Protein AF-A0A9P2S0R3-F1 (afdb_monomer_lite)

pLDDT: mean 77.48, std 16.82, range [23.78, 97.12]

Organism: NCBI:txid1094560

Foldseek 3Di:
DDDDDDDDDDDDDDDPPDDAFDPDPPGPDDHDPVVVQVVQQVVQVVQDQPWDQDPNDTDFHWDFDFAADLVRDTDTDTDRGDVVNVVRVVVRVVSVVVVVVVVVVVQVQFFQDQDPVVNGRALWHFDFDPDDPDTDTDIDHFDADLFDQFWQDQPFQWFHDPVLVQQLVQVLQVQQDQPWGAPPNDIDFHWFWFWAQALVLDIDIDIDRDDVVLVVSLVNLVVSLVSLVVVLVVQCVAWFQDQDPVVNGRAFFHDPVRHHFAEPLADAWAQDQPFQWFHDPVLVQVLQQVVQVQQDQNWGQDPNDIDFHKDWAWAADPVRDDIDTDIDRDPCVRCVSVVVVCVVVDDDPPDDDDDDDYDDYDDDDDDQDDPVPDGDDQPVHDDQDDDACHSVNHDDDDPDADADDDDPGDHDDPPDDDDDDDDPDDDDDPVDPIFGAPDDDPRHGDSNYGQPDPDDPDDHDIDGPADAFDPDPPGPGGHTSSNLQVVLQVSQVVSDQPWHADRSDTDFHWDWDWAADLVGDTDTDIDRHPSVVSVRSSNRSSSSSVVSVVVSVVCVQPGQTDDPVVSHRYQWHWDWDDDPNDTDTDIHRYIDGPHDAFDDDPPGPDGHTSSVSSVVSVVSCVVSDD

Secondary structure (DSSP, 8-state):
------------PPP-S------STT------HHHHHHHHHHHHHHH-TT-EEETTEEEPP-EEEEEE-TTS-EEEEEESSHHHHHHHHHHHHHHHHHHHHHHHHHHHHSB--EETTTTEE--EEEEE--STT---EEEEE---BS------STT--PBPPHHHHHHHHHHHHHHH-TT-EEETTEEEPP-EEEEEE-TT--EEEEEESSHHHHHHHHHHHHHHHHHHHHHHHHHHHHHB-PEETTTTEE--EETTTTEE--EESBPPPP-STT--PBPPHHHHHHHHHHHHHHH-TT-EEETTEEEPP-EEEEEE-TTS--EEEEEESSHHHHHHHHHTTTGGG--TTTT------------------SSS----TTSSS--S--BTB-TT---S--S-PPPPSSTTS---TTTT-S-----------SS----B-EE-TTS-EETT--B-SSSTTSPP----S------STT--PPPBHHHHHHHHHHHHHHH-TT--EETTEEPPP-EEEEEE-TT--EEEEEESSHHHHHHHHHHHHHHHHHHHHHHHHHHHHHS-BEETTTTEEE-EEEEEEEETTEEEEEEEEB---S------STT--PPPBHHHHHHHHHHHHHHH--

InterPro domains:
  IPR008635 Trimeric autotransporter adhesin YadA-like, stalk domain [PF05662] (20-52)
  IPR008635 Trimeric autotransporter adhesin YadA-like, stalk domain [PF05662] (143-183)
  IPR008635 Trimeric autotransporter adhesin YadA-like, stalk domain [PF05662] (266-298)
  IPR008635 Trimeric autotransporter adhesin YadA-like, stalk domain [PF05662] (464-504)
  IPR008635 Trimeric autotransporter adhesin YadA-like, stalk domain [PF05662] (597-619)

Sequence (626 aa):
EEKGRAVRTQENSKITFLLDGNVSEGSTDAVTGNQLYSMGHALSTYLGGDAKYENGKWSAPSFKVKAFNTDGTPVETSYNNVADAFAGVGNSFTNIHKELTNVVSKVEGDSLSWSKEANAFVARHEQSTEETGKAVRAQENSKITFLAKGDVSSTSTDAVNGTQLFETNNKVATYLGGGASFNEGSFTQPTYKLSSVSNDGTVTENSFNDVGAAFTGLDANIKNVNARIKEVSQGVAQDSLSWSKEDDAFIAKHGAEKTASKIKFVAGGDLSKNSTDAVNGTQLFETNDKVATYLGGDAKYEEGKWKAPTFKIKTVKDDGSAVEDKEYKTVAEALAGVGTSITNVKNELTKQINNEITNVVSDSLVKRDETTNLITIGKEVEGSEINIVNKDGADRTLSGIKAATKDNEAVNKKQLEEHLKDLSTSLQSDESAVVHYDKKEGDETDYTNVTFGKGKASTPVGLHNVADGKIAENSHDVVTGGQINKIGGDIAKYLGGEASFKDGALTQPTYKLSQIAKDGVVTENSFNDVGAAFEGLDTNIKNVNQRIKEVSEGVAQDSLLWSDEAHAFVARHEKKQEEQGRAVRTQENSKITFLLDGNVSEGSTDAVTGNQLYSMGHALSMYLGG

Radius of gyration: 62.37 Å; chains: 1; bounding box: 149×80×210 Å

Structure (mmCIF, N/CA/C/O backbone):
data_AF-A0A9P2S0R3-F1
#
_entry.id   AF-A0A9P2S0R3-F1
#
loop_
_atom_site.group_PDB
_atom_site.id
_atom_site.type_symbol
_atom_site.label_atom_id
_atom_site.label_alt_id
_atom_site.label_comp_id
_atom_site.label_asym_id
_atom_site.label_entity_id
_atom_site.label_seq_id
_atom_site.pdbx_PDB_ins_code
_atom_site.Cartn_x
_atom_site.Cartn_y
_atom_site.Cartn_z
_atom_site.occupancy
_atom_site.B_iso_or_equiv
_atom_site.auth_seq_id
_atom_site.auth_comp_id
_atom_site.auth_asym_id
_atom_site.auth_atom_id
_atom_site.pdbx_PDB_model_num
ATOM 1 N N . GLU A 1 1 ? 90.968 39.978 -121.330 1.00 43.06 1 GLU A N 1
ATOM 2 C CA . GLU A 1 1 ? 91.711 40.068 -120.047 1.00 43.06 1 GLU A CA 1
ATOM 3 C C . GLU A 1 1 ? 90.698 40.077 -118.885 1.00 43.06 1 GLU A C 1
ATOM 5 O O . GLU A 1 1 ? 89.530 40.299 -119.174 1.00 43.06 1 GLU A O 1
ATOM 10 N N . GLU A 1 2 ? 90.992 39.806 -117.605 1.00 40.22 2 GLU A N 1
ATOM 11 C CA . GLU A 1 2 ? 92.241 39.409 -116.921 1.00 40.22 2 GLU A CA 1
ATOM 12 C C . GLU A 1 2 ? 91.950 38.561 -115.644 1.00 40.22 2 GLU A C 1
ATOM 14 O O . GLU A 1 2 ? 90.842 38.596 -115.127 1.00 40.22 2 GLU A O 1
ATOM 19 N N . LYS A 1 3 ? 92.967 37.829 -115.146 1.00 45.09 3 LYS A N 1
ATOM 20 C CA . LYS A 1 3 ? 93.214 37.311 -113.765 1.00 45.09 3 LYS A CA 1
ATOM 21 C C . LYS A 1 3 ? 92.049 37.118 -112.753 1.00 45.09 3 LYS A C 1
ATOM 23 O O . LYS A 1 3 ? 91.430 38.083 -112.325 1.00 45.09 3 LYS A O 1
ATOM 28 N N . GLY A 1 4 ? 92.008 35.945 -112.093 1.00 44.44 4 GLY A N 1
ATOM 29 C CA . GLY A 1 4 ? 91.600 35.878 -110.668 1.00 44.44 4 GLY A CA 1
ATOM 30 C C . GLY A 1 4 ? 91.073 34.538 -110.123 1.00 44.44 4 GLY A C 1
ATOM 31 O O . GLY A 1 4 ? 90.011 34.095 -110.525 1.00 44.44 4 GLY A O 1
ATOM 32 N N . ARG A 1 5 ? 91.800 33.938 -109.161 1.00 45.09 5 ARG A N 1
ATOM 33 C CA . ARG A 1 5 ? 91.407 32.854 -108.215 1.00 45.09 5 ARG A CA 1
ATOM 34 C C . ARG A 1 5 ? 90.102 32.069 -108.493 1.00 45.09 5 ARG A C 1
ATOM 36 O O . ARG A 1 5 ? 89.013 32.517 -108.148 1.00 45.09 5 ARG A O 1
ATOM 43 N N . ALA A 1 6 ? 90.244 30.798 -108.875 1.00 43.53 6 ALA A N 1
ATOM 44 C CA . ALA A 1 6 ? 89.184 29.808 -108.681 1.00 43.53 6 ALA A CA 1
ATOM 45 C C . ALA A 1 6 ? 89.001 29.501 -107.180 1.00 43.53 6 ALA A C 1
ATOM 47 O O . ALA A 1 6 ? 89.885 28.919 -106.545 1.00 43.53 6 ALA A O 1
ATOM 48 N N . VAL A 1 7 ? 87.854 29.877 -106.612 1.00 48.97 7 VAL A N 1
ATOM 49 C CA . VAL A 1 7 ? 87.424 29.417 -105.284 1.00 48.97 7 VAL A CA 1
ATOM 50 C C . VAL A 1 7 ? 86.930 27.979 -105.426 1.00 48.97 7 VAL A C 1
ATOM 52 O O . VAL A 1 7 ? 85.968 27.729 -106.145 1.00 48.97 7 VAL A O 1
ATOM 55 N N . ARG A 1 8 ? 87.570 27.024 -104.741 1.00 51.06 8 ARG A N 1
ATOM 56 C CA . ARG A 1 8 ? 87.019 25.668 -104.604 1.00 51.06 8 ARG A CA 1
ATOM 57 C C . ARG A 1 8 ? 85.900 25.691 -103.566 1.00 51.06 8 ARG A C 1
ATOM 59 O O . ARG A 1 8 ? 86.173 25.575 -102.374 1.00 51.06 8 ARG A O 1
ATOM 66 N N . THR A 1 9 ? 84.656 25.817 -104.012 1.00 50.19 9 THR A N 1
ATOM 67 C CA . THR A 1 9 ? 83.501 25.408 -103.210 1.00 50.19 9 THR A CA 1
ATOM 68 C C . THR A 1 9 ? 83.594 23.902 -102.966 1.00 50.19 9 THR A C 1
ATOM 70 O O . THR A 1 9 ? 83.609 23.108 -103.904 1.00 50.19 9 THR A O 1
ATOM 73 N N . GLN A 1 10 ? 83.710 23.491 -101.701 1.00 55.19 10 GLN A N 1
ATOM 74 C CA . GLN A 1 10 ? 83.539 22.087 -101.334 1.00 55.19 10 GLN A CA 1
ATOM 75 C C . GLN A 1 10 ? 82.041 21.786 -101.317 1.00 55.19 10 GLN A C 1
ATOM 77 O O . GLN A 1 10 ? 81.329 22.224 -100.417 1.00 55.19 10 GLN A O 1
ATOM 82 N N . GLU A 1 11 ? 81.562 21.060 -102.324 1.00 61.53 11 GLU A N 1
ATOM 83 C CA . GLU A 1 11 ? 80.183 20.577 -102.362 1.00 61.53 11 GLU A CA 1
ATOM 84 C C . GLU A 1 11 ? 80.073 19.221 -101.654 1.00 61.53 11 GLU A C 1
ATOM 86 O O . GLU A 1 11 ? 80.829 18.283 -101.924 1.00 61.53 11 GLU A O 1
ATOM 91 N N . ASN A 1 12 ? 79.122 19.120 -100.723 1.00 61.12 12 ASN A N 1
ATOM 92 C CA . ASN A 1 12 ? 78.919 17.926 -99.908 1.00 61.12 12 ASN A CA 1
ATOM 93 C C . ASN A 1 12 ? 78.387 16.767 -100.766 1.00 61.12 12 ASN A C 1
ATOM 95 O O . ASN A 1 12 ? 77.217 16.741 -101.146 1.00 61.12 12 ASN A O 1
ATOM 99 N N . SER A 1 13 ? 79.248 15.787 -101.036 1.00 69.69 13 SER A N 1
ATOM 100 C CA . SER A 1 13 ? 78.908 14.586 -101.805 1.00 69.69 13 SER A CA 1
ATOM 101 C C . SER A 1 13 ? 78.373 13.469 -100.905 1.00 69.69 13 SER A C 1
ATOM 103 O O . SER A 1 13 ? 78.885 13.245 -99.810 1.00 69.69 13 SER A O 1
ATOM 105 N N . LYS A 1 14 ? 77.359 12.730 -101.374 1.00 77.81 14 LYS A N 1
ATOM 106 C CA . LYS A 1 14 ? 76.845 11.532 -100.688 1.00 77.81 14 LYS A CA 1
ATOM 107 C C . LYS A 1 14 ? 77.643 10.297 -101.103 1.00 77.81 14 LYS A C 1
ATOM 109 O O . LYS A 1 14 ? 77.785 10.038 -102.296 1.00 77.81 14 LYS A O 1
ATOM 114 N N . ILE A 1 15 ? 78.081 9.496 -100.134 1.00 78.12 15 ILE A N 1
ATOM 115 C CA . ILE A 1 15 ? 78.562 8.133 -100.396 1.00 78.12 15 ILE A CA 1
ATOM 116 C C . ILE A 1 15 ? 77.339 7.252 -100.699 1.00 78.12 15 ILE A C 1
ATOM 118 O O . ILE A 1 15 ? 76.298 7.385 -100.056 1.00 78.12 15 ILE A O 1
ATOM 122 N N . THR A 1 16 ? 77.442 6.385 -101.705 1.00 78.75 16 THR A N 1
ATOM 123 C CA . THR A 1 16 ? 76.372 5.476 -102.151 1.00 78.75 16 THR A CA 1
ATOM 124 C C . THR A 1 16 ? 76.942 4.077 -102.392 1.00 78.75 16 THR A C 1
ATOM 126 O O . THR A 1 16 ? 78.155 3.928 -102.513 1.00 78.75 16 THR A O 1
ATOM 129 N N . PHE A 1 17 ? 76.079 3.055 -102.425 1.00 79.00 17 PHE A N 1
ATOM 130 C CA . PHE A 1 17 ? 76.456 1.637 -102.580 1.00 79.00 17 PHE A CA 1
ATOM 131 C C . PHE A 1 17 ? 77.388 1.072 -101.483 1.00 79.00 17 PHE A C 1
ATOM 133 O O . PHE A 1 17 ? 78.088 0.088 -101.708 1.00 79.00 17 PHE A O 1
ATOM 140 N N . LEU A 1 18 ? 77.364 1.660 -100.280 1.00 82.31 18 LEU A N 1
ATOM 141 C CA . LEU A 1 18 ? 77.896 1.017 -99.073 1.00 82.31 18 LEU A CA 1
ATOM 142 C C . LEU A 1 18 ? 77.080 -0.241 -98.733 1.00 82.31 18 LEU A C 1
ATOM 144 O O . LEU A 1 18 ? 75.855 -0.240 -98.866 1.00 82.31 18 LEU A O 1
ATOM 148 N N . LEU A 1 19 ? 77.770 -1.280 -98.261 1.00 83.25 19 LEU A N 1
ATOM 149 C CA . LEU A 1 19 ? 77.152 -2.397 -97.546 1.00 83.25 19 LEU A CA 1
ATOM 150 C C . LEU A 1 19 ? 76.812 -1.970 -96.111 1.00 83.25 19 LEU A C 1
ATOM 152 O O . LEU A 1 19 ? 77.440 -1.063 -95.567 1.00 83.25 19 LEU A O 1
ATOM 156 N N . ASP A 1 20 ? 75.848 -2.656 -95.503 1.00 87.25 20 ASP A N 1
ATOM 157 C CA . ASP A 1 20 ? 75.485 -2.484 -94.096 1.00 87.25 20 ASP A CA 1
ATOM 158 C C . ASP A 1 20 ? 76.675 -2.873 -93.192 1.00 87.25 20 ASP A C 1
ATOM 160 O O . ASP A 1 20 ? 77.087 -4.032 -93.156 1.00 87.25 20 ASP A O 1
ATOM 164 N N . GLY A 1 21 ? 77.255 -1.883 -92.502 1.00 86.50 21 GLY A N 1
ATOM 165 C CA . GLY A 1 21 ? 78.452 -2.032 -91.665 1.00 86.50 21 GLY A CA 1
ATOM 166 C C . GLY A 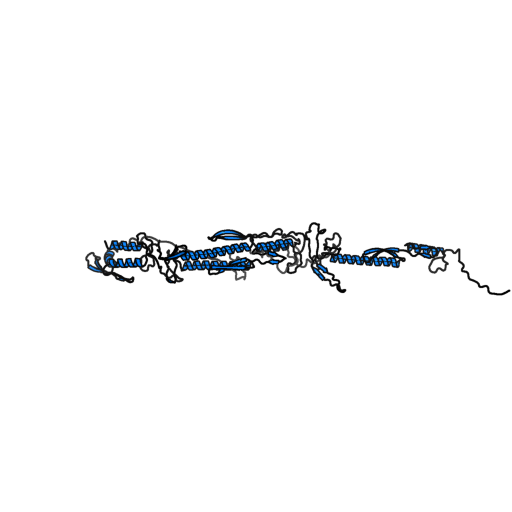1 21 ? 78.173 -2.736 -90.336 1.00 86.50 21 GLY A C 1
ATOM 167 O O . GLY A 1 21 ? 77.042 -2.733 -89.853 1.00 86.50 21 GLY A O 1
ATOM 168 N N . ASN A 1 22 ? 79.172 -3.341 -89.699 1.00 87.94 22 ASN A N 1
ATOM 169 C CA . ASN A 1 22 ? 78.937 -4.095 -88.470 1.00 87.94 22 ASN A CA 1
ATOM 170 C C . ASN A 1 22 ? 78.567 -3.168 -87.294 1.00 87.94 22 ASN A C 1
ATOM 172 O O . ASN A 1 22 ? 79.378 -2.350 -86.857 1.00 87.94 22 ASN A O 1
ATOM 176 N N . VAL A 1 23 ? 77.352 -3.312 -86.751 1.00 84.75 23 VAL A N 1
ATOM 177 C CA . VAL A 1 23 ? 76.868 -2.532 -85.597 1.00 84.75 23 VAL A CA 1
ATOM 178 C C . VAL A 1 23 ? 77.242 -3.259 -84.304 1.00 84.75 23 VAL A C 1
ATOM 180 O O . VAL A 1 23 ? 76.421 -3.923 -83.674 1.00 84.75 23 VAL A O 1
ATOM 183 N N . SER A 1 24 ? 78.511 -3.137 -83.920 1.00 86.81 24 SER A N 1
ATOM 184 C CA . SER A 1 24 ? 79.055 -3.654 -82.662 1.00 86.81 24 SER A CA 1
ATOM 185 C C . SER A 1 24 ? 79.870 -2.591 -81.926 1.00 86.81 24 SER A C 1
ATOM 187 O O . SER A 1 24 ? 80.347 -1.624 -82.525 1.00 86.81 24 SER A O 1
ATOM 189 N N . GLU A 1 25 ? 80.083 -2.793 -80.626 1.00 87.38 25 GLU A N 1
ATOM 190 C CA . GLU A 1 25 ? 81.028 -1.987 -79.850 1.00 87.38 25 GLU A CA 1
ATOM 191 C C . GLU A 1 25 ? 82.424 -2.011 -80.504 1.00 87.38 25 GLU A C 1
ATOM 193 O O . GLU A 1 25 ? 82.862 -3.039 -81.026 1.00 87.38 25 GLU A O 1
ATOM 198 N N . GLY A 1 26 ? 83.095 -0.856 -80.539 1.00 83.75 26 GLY A N 1
ATOM 199 C CA . GLY A 1 26 ? 84.414 -0.692 -81.163 1.00 83.75 26 GLY A CA 1
ATOM 200 C C . GLY A 1 26 ? 84.451 -0.701 -82.701 1.00 83.75 26 GLY A C 1
ATOM 201 O O . GLY A 1 26 ? 85.538 -0.569 -83.260 1.00 83.75 26 GLY A O 1
ATOM 202 N N . SER A 1 27 ? 83.313 -0.836 -83.393 1.00 90.25 27 SER A N 1
ATOM 203 C CA . SER A 1 27 ? 83.268 -0.805 -84.862 1.00 90.25 27 SER A CA 1
ATOM 204 C C . SER A 1 27 ? 83.656 0.564 -85.436 1.00 90.25 27 SER A C 1
ATOM 206 O O . SER A 1 27 ? 83.269 1.609 -84.911 1.00 90.25 27 SER A O 1
ATOM 208 N N . THR A 1 28 ? 84.396 0.552 -86.547 1.00 85.81 28 THR A N 1
ATOM 209 C CA . THR A 1 28 ? 84.753 1.739 -87.344 1.00 85.81 28 THR A CA 1
ATOM 210 C C . THR A 1 28 ? 84.058 1.768 -88.711 1.00 85.81 28 THR A C 1
ATOM 212 O O . THR A 1 28 ? 84.368 2.631 -89.537 1.00 85.81 28 THR A O 1
ATOM 215 N N . ASP A 1 29 ? 83.119 0.850 -88.958 1.00 90.38 29 ASP A N 1
ATOM 216 C CA . ASP A 1 29 ? 82.396 0.757 -90.226 1.00 90.38 29 ASP A CA 1
ATOM 217 C C . ASP A 1 29 ? 81.435 1.941 -90.435 1.00 90.38 29 ASP A C 1
ATOM 219 O O . ASP A 1 29 ? 80.794 2.446 -89.510 1.00 90.38 29 ASP A O 1
ATOM 223 N N . ALA A 1 30 ? 81.275 2.358 -91.693 1.00 82.62 30 ALA A N 1
ATOM 224 C CA . ALA A 1 30 ? 80.285 3.361 -92.065 1.00 82.62 30 ALA A CA 1
ATOM 225 C C . ALA A 1 30 ? 78.879 2.738 -92.117 1.00 82.62 30 ALA A C 1
ATOM 227 O O . ALA A 1 30 ? 78.548 2.021 -93.061 1.00 82.62 30 ALA A O 1
ATOM 228 N N . VAL A 1 31 ? 78.038 3.041 -91.124 1.00 87.50 31 VAL A N 1
ATOM 229 C CA . VAL A 1 31 ? 76.632 2.602 -91.104 1.00 87.50 31 VAL A CA 1
ATOM 230 C C . VAL A 1 31 ? 75.830 3.199 -92.264 1.00 87.50 31 VAL A C 1
ATOM 232 O O . VAL A 1 31 ? 75.982 4.373 -92.614 1.00 87.50 31 VAL A O 1
ATOM 235 N N . THR A 1 32 ? 74.936 2.407 -92.853 1.00 87.50 32 THR A N 1
ATOM 236 C CA . THR A 1 32 ? 74.076 2.873 -93.950 1.00 87.50 32 THR A CA 1
ATOM 237 C C . THR A 1 32 ? 72.798 3.538 -93.436 1.00 87.50 32 THR A C 1
ATOM 239 O O . THR A 1 32 ? 72.351 3.345 -92.300 1.00 87.50 32 THR A O 1
ATOM 242 N N . GLY A 1 33 ? 72.129 4.275 -94.328 1.00 84.62 33 GLY A N 1
ATOM 243 C CA . GLY A 1 33 ? 70.773 4.766 -94.073 1.00 84.62 33 GLY A CA 1
ATOM 244 C C . GLY A 1 33 ? 69.744 3.646 -93.854 1.00 84.62 33 GLY A C 1
ATOM 245 O O . GLY A 1 33 ? 68.756 3.884 -93.166 1.00 84.62 33 GLY A O 1
ATOM 246 N N . ASN A 1 34 ? 69.979 2.433 -94.375 1.00 85.31 34 ASN A N 1
ATOM 247 C CA . ASN A 1 34 ? 69.106 1.272 -94.166 1.00 85.31 34 ASN A CA 1
ATOM 248 C C . ASN A 1 34 ? 69.146 0.791 -92.709 1.00 85.31 34 ASN A C 1
ATOM 250 O O . ASN A 1 34 ? 68.106 0.528 -92.106 1.00 85.31 34 ASN A O 1
ATOM 254 N N . GLN A 1 35 ? 70.337 0.743 -92.114 1.00 90.44 35 GLN A N 1
ATOM 255 C CA . GLN A 1 35 ? 70.524 0.322 -90.724 1.00 90.44 35 GLN A CA 1
ATOM 256 C C . GLN A 1 35 ? 69.954 1.346 -89.745 1.00 90.44 35 GLN A C 1
ATOM 258 O O . GLN A 1 35 ? 69.221 0.985 -88.825 1.00 90.44 35 GLN A O 1
ATOM 263 N N . LEU A 1 36 ? 70.226 2.635 -89.981 1.00 87.38 36 LEU A N 1
ATOM 264 C CA . LEU A 1 36 ? 69.677 3.720 -89.169 1.00 87.38 36 LEU A CA 1
ATOM 265 C C . LEU A 1 36 ? 68.142 3.785 -89.271 1.00 87.38 36 LEU A C 1
ATOM 267 O O . LEU A 1 36 ? 67.470 3.986 -88.259 1.00 87.38 36 LEU A O 1
ATOM 271 N N . TYR A 1 37 ? 67.581 3.545 -90.463 1.00 87.88 37 TYR A N 1
ATOM 272 C CA . TYR A 1 37 ? 66.137 3.408 -90.652 1.00 87.88 37 TYR A CA 1
ATOM 273 C C . TYR A 1 37 ? 65.564 2.197 -89.910 1.00 87.88 37 TYR A C 1
ATOM 275 O O . TYR A 1 37 ? 64.595 2.349 -89.172 1.00 87.88 37 TYR A O 1
ATOM 283 N N . SER A 1 38 ? 66.189 1.024 -90.039 1.00 88.81 38 SER A N 1
ATOM 284 C CA . SER A 1 38 ? 65.745 -0.211 -89.380 1.00 88.81 38 SER A CA 1
ATOM 285 C C . SER A 1 38 ? 65.755 -0.082 -87.853 1.00 88.81 38 SER A C 1
ATOM 287 O O . SER A 1 38 ? 64.785 -0.456 -87.196 1.00 88.81 38 SER A O 1
ATOM 289 N N . MET A 1 39 ? 66.806 0.521 -87.285 1.00 89.75 39 MET A N 1
ATOM 290 C CA . MET A 1 39 ? 66.907 0.802 -85.850 1.00 89.75 39 MET A CA 1
ATOM 291 C C . MET A 1 39 ? 65.833 1.796 -85.382 1.00 89.75 39 MET A C 1
ATOM 293 O O . MET A 1 39 ? 65.180 1.560 -84.365 1.00 89.75 39 MET A O 1
ATOM 297 N N . GLY A 1 40 ? 65.606 2.883 -86.130 1.00 88.56 40 GLY A N 1
ATOM 298 C CA . GLY A 1 40 ? 64.553 3.852 -85.816 1.00 88.56 40 GLY A CA 1
ATOM 299 C C . GLY A 1 40 ? 63.146 3.254 -85.917 1.00 88.56 40 GLY A C 1
ATOM 300 O O . GLY A 1 40 ? 62.316 3.469 -85.039 1.00 88.56 40 GLY A O 1
ATOM 301 N N . HIS A 1 41 ? 62.887 2.436 -86.938 1.00 88.81 41 HIS A N 1
ATOM 302 C CA . HIS A 1 41 ? 61.606 1.761 -87.135 1.00 88.81 41 HIS A CA 1
ATOM 303 C C . HIS A 1 41 ? 61.317 0.732 -86.026 1.00 88.81 41 HIS A C 1
ATOM 305 O O . HIS A 1 41 ? 60.223 0.736 -85.451 1.00 88.81 41 HIS A O 1
ATOM 311 N N . ALA A 1 42 ? 62.314 -0.073 -85.640 1.00 90.81 42 ALA A N 1
ATOM 312 C CA . ALA A 1 42 ? 62.211 -0.994 -84.508 1.00 90.81 42 ALA A CA 1
ATOM 313 C C . ALA A 1 42 ? 61.929 -0.251 -83.190 1.00 90.81 42 ALA A C 1
ATOM 315 O O . ALA A 1 42 ? 60.991 -0.600 -82.475 1.00 90.81 42 ALA A O 1
ATOM 316 N N . LEU A 1 43 ? 62.666 0.828 -82.898 1.00 88.94 43 LEU A N 1
ATOM 317 C CA . LEU A 1 43 ? 62.442 1.630 -81.693 1.00 88.94 43 LEU A CA 1
ATOM 318 C C . LEU A 1 43 ? 61.074 2.342 -81.703 1.00 88.94 43 LEU A C 1
ATOM 320 O O . LEU A 1 43 ? 60.434 2.417 -80.658 1.00 88.94 43 LEU A O 1
ATOM 324 N N . SER A 1 44 ? 60.569 2.791 -82.860 1.00 89.44 44 SER A N 1
ATOM 325 C CA . SER A 1 44 ? 59.202 3.335 -82.953 1.00 89.44 44 SER A CA 1
ATOM 326 C C . SER A 1 44 ? 58.137 2.275 -82.654 1.00 89.44 44 SER A C 1
ATOM 328 O O . SER A 1 44 ? 57.165 2.556 -81.958 1.00 89.44 44 SER A O 1
ATOM 330 N N . THR A 1 45 ? 58.380 1.029 -83.072 1.00 86.81 45 THR A N 1
ATOM 331 C CA . THR A 1 45 ? 57.498 -0.112 -82.788 1.00 86.81 45 THR A CA 1
ATOM 332 C C . THR A 1 45 ? 57.518 -0.490 -81.302 1.00 86.81 45 THR A C 1
ATOM 334 O O . THR A 1 45 ? 56.465 -0.779 -80.740 1.00 86.81 45 THR A O 1
ATOM 337 N N . TYR A 1 46 ? 58.682 -0.438 -80.640 1.00 88.44 46 TYR A N 1
ATOM 338 C CA . TYR A 1 46 ? 58.796 -0.690 -79.196 1.00 88.44 46 TYR A CA 1
ATOM 339 C C . TYR A 1 46 ? 58.218 0.429 -78.321 1.00 88.44 46 TYR A C 1
ATOM 341 O O . TYR A 1 46 ? 57.707 0.142 -77.241 1.00 88.44 46 TYR A O 1
ATOM 349 N N . LEU A 1 47 ? 58.286 1.691 -78.761 1.00 88.38 47 LEU A N 1
ATOM 350 C CA . LEU A 1 47 ? 57.618 2.800 -78.072 1.00 88.38 47 LEU A CA 1
ATOM 351 C C . LEU A 1 47 ? 56.093 2.722 -78.225 1.00 88.38 47 LEU A C 1
ATOM 353 O O . LEU A 1 47 ? 55.376 3.051 -77.285 1.00 88.38 47 LEU A O 1
ATOM 357 N N . GLY A 1 48 ? 55.594 2.268 -79.379 1.00 87.06 48 GLY A N 1
ATOM 358 C CA . GLY A 1 48 ? 54.161 2.156 -79.640 1.00 87.06 48 GLY A CA 1
ATOM 359 C C . GLY A 1 48 ? 53.448 3.513 -79.617 1.00 87.06 48 GLY A C 1
ATOM 360 O O . GLY A 1 48 ? 54.052 4.548 -79.895 1.00 87.06 48 GLY A O 1
ATOM 361 N N . GLY A 1 49 ? 52.145 3.508 -79.314 1.00 87.25 49 GLY A N 1
ATOM 362 C CA . GLY A 1 49 ? 51.339 4.731 -79.188 1.00 87.25 49 GLY A CA 1
ATOM 363 C C . GLY A 1 49 ? 51.448 5.659 -80.402 1.00 87.25 49 GLY A C 1
ATOM 364 O O . GLY A 1 49 ? 51.740 6.832 -80.234 1.00 87.25 49 GLY A O 1
ATOM 365 N N . ASP A 1 50 ? 51.308 5.138 -81.621 1.00 89.88 50 ASP A N 1
ATOM 366 C CA . ASP A 1 50 ? 51.447 5.892 -82.880 1.00 89.88 50 ASP A CA 1
ATOM 367 C C . ASP A 1 50 ? 52.821 6.565 -83.136 1.00 89.88 50 ASP A C 1
ATOM 369 O O . ASP A 1 50 ? 52.956 7.339 -84.090 1.00 89.88 50 ASP A O 1
ATOM 373 N N . ALA A 1 51 ? 53.868 6.245 -82.359 1.00 92.62 51 ALA A N 1
ATOM 374 C CA . ALA A 1 51 ? 55.238 6.680 -82.645 1.00 92.62 51 ALA A CA 1
ATOM 375 C C . ALA A 1 51 ? 55.730 6.149 -83.999 1.00 92.62 51 ALA A C 1
ATOM 377 O O . ALA A 1 51 ? 55.462 5.009 -84.383 1.00 92.62 51 ALA A O 1
ATOM 378 N N . LYS A 1 52 ? 56.504 6.968 -84.721 1.00 91.12 52 LYS A N 1
ATOM 379 C CA . LYS A 1 52 ? 56.976 6.649 -86.079 1.00 91.12 52 LYS A CA 1
ATOM 380 C C . LYS A 1 52 ? 58.373 7.182 -86.355 1.00 91.12 52 LYS A C 1
ATOM 382 O O . LYS A 1 52 ? 58.706 8.292 -85.940 1.00 91.12 52 LYS A O 1
ATOM 387 N N . TYR A 1 53 ? 59.135 6.439 -87.155 1.00 89.19 53 TYR A N 1
ATOM 388 C CA . TYR A 1 53 ? 60.358 6.920 -87.794 1.00 89.19 53 TYR A CA 1
ATOM 389 C C . TYR A 1 53 ? 60.192 6.918 -89.321 1.00 89.19 53 TYR A C 1
ATOM 391 O O . TYR A 1 53 ? 60.180 5.865 -89.955 1.00 89.19 53 TYR A O 1
ATOM 399 N N . GLU A 1 54 ? 60.039 8.101 -89.918 1.00 87.62 54 GLU A N 1
ATOM 400 C CA . GLU A 1 54 ? 59.778 8.282 -91.353 1.00 87.62 54 GLU A CA 1
ATOM 401 C C . GLU A 1 54 ? 60.672 9.404 -91.912 1.00 87.62 54 GLU A C 1
ATOM 403 O O . GLU A 1 54 ? 60.842 10.452 -91.291 1.00 87.62 54 GLU A O 1
ATOM 408 N N . ASN A 1 55 ? 61.264 9.203 -93.098 1.00 85.19 55 ASN A N 1
ATOM 409 C CA . ASN A 1 55 ? 62.115 10.194 -93.784 1.00 85.19 55 ASN A CA 1
ATOM 410 C C . ASN A 1 55 ? 63.252 10.789 -92.914 1.00 85.19 55 ASN A C 1
ATOM 412 O O . ASN A 1 55 ? 63.608 11.961 -93.046 1.00 85.19 55 ASN A O 1
ATOM 416 N N . GLY A 1 56 ? 63.813 9.982 -92.006 1.00 81.88 56 GLY A N 1
ATOM 417 C CA . GLY A 1 56 ? 64.871 10.391 -91.075 1.00 81.88 56 GLY A CA 1
ATOM 418 C C . GLY A 1 56 ? 64.394 11.201 -89.861 1.00 81.88 56 GLY A C 1
ATOM 419 O O . GLY A 1 56 ? 65.227 11.657 -89.078 1.00 81.88 56 GLY A O 1
ATOM 420 N N . LYS A 1 57 ? 63.079 11.392 -89.689 1.00 88.25 57 LYS A N 1
ATOM 421 C CA . LYS A 1 57 ? 62.471 12.152 -88.590 1.00 88.25 57 LYS A CA 1
ATOM 422 C C . LYS A 1 57 ? 61.644 11.259 -87.669 1.00 88.25 57 LYS A C 1
ATOM 424 O O . LYS A 1 57 ? 61.011 10.301 -88.106 1.00 88.25 57 LYS A O 1
ATOM 429 N N . TRP A 1 58 ? 61.618 11.640 -86.397 1.00 89.44 58 TRP A N 1
ATOM 430 C CA . TRP A 1 58 ? 60.769 11.046 -85.371 1.00 89.44 58 TRP A CA 1
ATOM 431 C C . TRP A 1 58 ? 59.421 11.763 -85.265 1.00 89.44 58 TRP A C 1
ATOM 433 O O . TRP A 1 58 ? 59.373 12.992 -85.237 1.00 89.44 58 TRP A O 1
ATOM 443 N N . SER A 1 59 ? 58.349 10.983 -85.136 1.00 90.12 59 SER A N 1
ATOM 444 C CA . SER A 1 59 ? 57.080 11.408 -84.536 1.00 90.12 59 SER A CA 1
ATOM 445 C C . SER A 1 59 ? 57.017 10.841 -83.120 1.00 90.12 59 SER A C 1
ATOM 447 O O . SER A 1 59 ? 57.284 9.652 -82.930 1.00 90.12 59 SER A O 1
ATOM 449 N N . ALA A 1 60 ? 56.704 11.686 -82.136 1.00 88.62 60 ALA A N 1
ATOM 450 C CA . ALA A 1 60 ? 56.567 11.265 -80.742 1.00 88.62 60 ALA A CA 1
ATOM 451 C C . ALA A 1 60 ? 55.370 10.306 -80.556 1.00 88.62 60 ALA A C 1
ATOM 453 O O . ALA A 1 60 ? 54.406 10.411 -81.318 1.00 88.62 60 ALA A O 1
ATOM 454 N N . PRO A 1 61 ? 55.405 9.405 -79.555 1.00 91.44 61 PRO A N 1
ATOM 455 C CA . PRO A 1 61 ? 54.235 8.618 -79.176 1.00 91.44 61 PRO A CA 1
ATOM 456 C C . PRO A 1 61 ? 53.094 9.497 -78.636 1.00 91.44 61 PRO A C 1
ATOM 458 O O . PRO A 1 61 ? 53.272 10.672 -78.315 1.00 91.44 61 PRO A O 1
ATOM 461 N N . SER A 1 62 ? 51.922 8.889 -78.485 1.00 92.88 62 SER A N 1
ATOM 462 C CA . SER A 1 62 ? 50.722 9.419 -77.849 1.00 92.88 62 SER A CA 1
ATOM 463 C C . SER A 1 62 ? 50.106 8.331 -76.962 1.00 92.88 62 SER A C 1
ATOM 465 O O . SER A 1 62 ? 49.278 7.521 -77.381 1.00 92.88 62 SER A O 1
ATOM 467 N N . PHE A 1 63 ? 50.554 8.270 -75.709 1.00 92.50 63 PHE A N 1
ATOM 468 C CA . PHE A 1 63 ? 50.051 7.328 -74.714 1.00 92.50 63 PHE A CA 1
ATOM 469 C C . PHE A 1 63 ? 48.755 7.856 -74.101 1.00 92.50 63 PHE A C 1
ATOM 471 O O . PHE A 1 63 ? 48.776 8.786 -73.295 1.00 92.50 63 PHE A O 1
ATOM 478 N N . LYS A 1 64 ? 47.625 7.250 -74.470 1.00 91.81 64 LYS A N 1
ATOM 479 C CA . LYS A 1 64 ? 46.318 7.504 -73.852 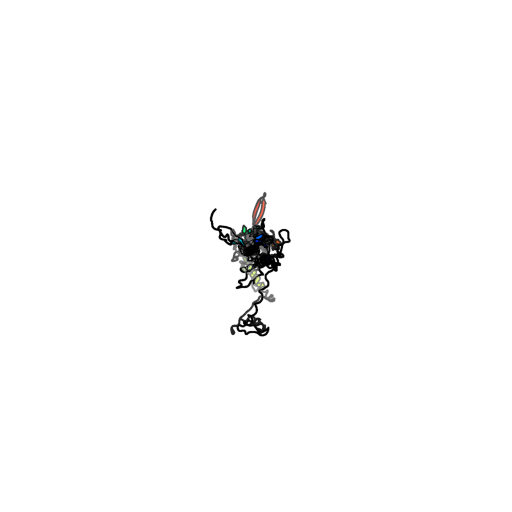1.00 91.81 64 LYS A CA 1
ATOM 480 C C . LYS A 1 64 ? 46.201 6.730 -72.543 1.00 91.81 64 LYS A C 1
ATOM 482 O O . LYS A 1 64 ? 46.059 5.509 -72.554 1.00 91.81 64 LYS A O 1
ATOM 487 N N . VAL A 1 65 ? 46.241 7.442 -71.422 1.00 90.88 65 VAL A N 1
ATOM 488 C CA . VAL A 1 65 ? 46.072 6.875 -70.080 1.00 90.88 65 VAL A CA 1
ATOM 489 C C . VAL A 1 65 ? 44.717 7.305 -69.535 1.00 90.88 65 VAL A C 1
ATOM 491 O O . VAL A 1 65 ? 44.423 8.498 -69.457 1.00 90.88 65 VAL A O 1
ATOM 494 N N . LYS A 1 66 ? 43.902 6.330 -69.123 1.00 88.19 66 LYS A N 1
ATOM 495 C CA . LYS A 1 66 ? 42.713 6.582 -68.304 1.00 88.19 66 LYS A CA 1
ATOM 496 C C . LYS A 1 66 ? 43.147 6.650 -66.846 1.00 88.19 66 LYS A C 1
ATOM 498 O O . LYS A 1 66 ? 43.502 5.631 -66.259 1.00 88.19 66 LYS A O 1
ATOM 503 N N . ALA A 1 67 ? 43.178 7.864 -66.320 1.00 88.62 67 ALA A N 1
ATOM 504 C CA . ALA A 1 67 ? 43.531 8.192 -64.950 1.00 88.62 67 ALA A CA 1
ATOM 505 C C . ALA A 1 67 ? 42.282 8.634 -64.173 1.00 88.62 67 ALA A C 1
ATOM 507 O O . ALA A 1 67 ? 41.201 8.784 -64.744 1.00 88.62 67 ALA A O 1
ATOM 508 N N . PHE A 1 68 ? 42.441 8.869 -62.875 1.00 87.44 68 PHE A N 1
ATOM 509 C CA . PHE A 1 68 ? 41.404 9.401 -61.999 1.00 87.44 68 PHE A CA 1
ATOM 510 C C . PHE A 1 68 ? 41.832 10.749 -61.413 1.00 87.44 68 PHE A C 1
ATOM 512 O O . PHE A 1 68 ? 42.969 10.917 -60.960 1.00 87.44 68 PHE A O 1
ATOM 519 N N . ASN A 1 69 ? 40.909 11.707 -61.432 1.00 85.00 69 ASN A N 1
ATOM 520 C CA . ASN A 1 69 ? 41.035 13.012 -60.792 1.00 85.00 69 ASN A CA 1
ATOM 521 C C . ASN A 1 69 ? 40.993 12.886 -59.256 1.00 85.00 69 ASN A C 1
ATOM 523 O O . ASN A 1 69 ? 40.755 11.813 -58.703 1.00 85.00 69 ASN A O 1
ATOM 527 N N . THR A 1 70 ? 41.225 13.995 -58.549 1.00 81.62 70 THR A N 1
ATOM 528 C CA . THR A 1 70 ? 41.193 14.054 -57.074 1.00 81.62 70 THR A CA 1
ATOM 529 C C . THR A 1 70 ? 39.801 13.879 -56.461 1.00 81.62 70 THR A C 1
ATOM 531 O O . THR A 1 70 ? 39.712 13.759 -55.250 1.00 81.62 70 THR A O 1
ATOM 534 N N . ASP A 1 71 ? 38.747 13.889 -57.277 1.00 77.56 71 ASP A N 1
ATOM 535 C CA . ASP A 1 71 ? 37.336 13.676 -56.922 1.00 77.56 71 ASP A CA 1
ATOM 536 C C . ASP A 1 71 ? 36.825 12.281 -57.348 1.00 77.56 71 ASP A C 1
ATOM 538 O O . ASP A 1 71 ? 35.623 12.052 -57.470 1.00 77.56 71 ASP A O 1
ATOM 542 N N . GLY A 1 72 ? 37.740 11.366 -57.691 1.00 79.00 72 GLY A N 1
ATOM 543 C CA . GLY A 1 72 ? 37.400 10.029 -58.175 1.00 79.00 72 GLY A CA 1
ATOM 544 C C . GLY A 1 72 ? 36.802 9.979 -59.588 1.00 79.00 72 GLY A C 1
ATOM 545 O O . GLY A 1 72 ? 36.440 8.893 -60.044 1.00 79.00 72 GLY A O 1
ATOM 546 N N . THR A 1 73 ? 36.713 11.094 -60.327 1.00 86.88 73 THR A N 1
ATOM 547 C CA . THR A 1 73 ? 36.191 11.069 -61.705 1.00 86.88 73 THR A CA 1
ATOM 548 C C . THR A 1 73 ? 37.237 10.553 -62.711 1.00 86.88 73 THR A C 1
ATOM 550 O O . THR A 1 73 ? 38.412 10.928 -62.633 1.00 86.88 73 THR A O 1
ATOM 553 N N . PRO A 1 74 ? 36.859 9.688 -63.675 1.00 87.88 74 PRO A N 1
ATOM 554 C CA . PRO A 1 74 ? 37.784 9.171 -64.681 1.00 87.88 74 PRO A CA 1
ATOM 555 C C . PRO A 1 74 ? 38.050 10.190 -65.802 1.00 87.88 74 PRO A C 1
ATOM 557 O O . PRO A 1 74 ? 37.125 10.783 -66.357 1.00 87.88 74 PRO A O 1
ATOM 560 N N . VAL A 1 75 ? 39.316 10.331 -66.200 1.00 90.12 75 VAL A N 1
ATOM 561 C CA . VAL A 1 75 ? 39.789 11.242 -67.256 1.00 90.12 75 VAL A CA 1
ATOM 562 C C . VAL A 1 75 ? 40.759 10.523 -68.203 1.00 90.12 75 VAL A C 1
ATOM 564 O O . VAL A 1 75 ? 41.604 9.747 -67.765 1.00 90.12 75 VAL A O 1
ATOM 567 N N . GLU A 1 76 ? 40.650 10.755 -69.516 1.00 93.00 76 GLU A N 1
ATOM 568 C CA . GLU A 1 76 ? 41.603 10.228 -70.509 1.00 93.00 76 GLU A CA 1
ATOM 569 C C . GLU A 1 76 ? 42.600 11.322 -70.916 1.00 93.00 76 GLU A C 1
ATOM 571 O O . GLU A 1 76 ? 42.253 12.255 -71.640 1.00 93.00 76 GLU A O 1
ATOM 576 N N . THR A 1 77 ? 43.850 11.189 -70.469 1.00 88.69 77 THR A N 1
ATOM 577 C CA . THR A 1 77 ? 44.939 12.136 -70.753 1.00 88.69 77 THR A CA 1
ATOM 578 C C . THR A 1 77 ? 45.930 11.513 -71.734 1.00 88.69 77 THR A C 1
ATOM 580 O O . THR A 1 77 ? 46.253 10.329 -71.640 1.00 88.69 77 THR A O 1
ATOM 583 N N . SER A 1 78 ? 46.410 12.304 -72.699 1.00 92.62 78 SER A N 1
ATOM 584 C CA . SER A 1 78 ? 47.380 11.861 -73.712 1.00 92.62 78 SER A CA 1
ATOM 585 C C . SER A 1 78 ? 48.779 12.400 -73.406 1.00 92.62 78 SER A C 1
ATOM 587 O O . SER A 1 78 ? 48.962 13.612 -73.307 1.00 92.62 78 SER A O 1
ATOM 589 N N . TYR A 1 79 ? 49.763 11.509 -73.294 1.00 91.94 79 TYR A N 1
ATOM 590 C CA . TYR A 1 79 ? 51.153 11.827 -72.945 1.00 91.94 79 TYR A CA 1
ATOM 591 C C . TYR A 1 79 ? 52.098 11.534 -74.114 1.00 91.94 79 TYR A C 1
ATOM 593 O O . TYR A 1 79 ? 51.970 10.505 -74.772 1.00 91.94 79 TYR A O 1
ATOM 601 N N . ASN A 1 80 ? 53.068 12.417 -74.375 1.00 92.31 80 ASN A N 1
ATOM 602 C CA . ASN A 1 80 ? 53.947 12.316 -75.551 1.00 92.31 80 ASN A CA 1
ATOM 603 C C . ASN A 1 80 ? 55.281 11.581 -75.306 1.00 92.31 80 ASN A C 1
ATOM 605 O O . ASN A 1 80 ? 56.139 11.526 -76.187 1.00 92.31 80 ASN A O 1
ATOM 609 N N . ASN A 1 81 ? 55.475 11.040 -74.103 1.00 89.38 81 ASN A N 1
ATOM 610 C CA . ASN A 1 81 ? 56.650 10.273 -73.708 1.00 89.38 81 ASN A CA 1
ATOM 611 C C . ASN A 1 81 ? 56.298 9.287 -72.579 1.00 89.38 81 ASN A C 1
ATOM 613 O O . ASN A 1 81 ? 55.256 9.401 -71.933 1.00 89.38 81 ASN A O 1
ATOM 617 N N . VAL A 1 82 ? 57.176 8.307 -72.361 1.00 88.62 82 VAL A N 1
ATOM 618 C CA . VAL A 1 82 ? 56.942 7.186 -71.435 1.00 88.62 82 VAL A CA 1
ATOM 619 C C . VAL A 1 82 ? 56.962 7.626 -69.964 1.00 88.62 82 VAL A C 1
ATOM 621 O O . VAL A 1 82 ? 56.180 7.112 -69.167 1.00 88.62 82 VAL A O 1
ATOM 624 N N . ALA A 1 83 ? 57.824 8.579 -69.593 1.00 90.12 83 ALA A N 1
ATOM 625 C CA . ALA A 1 83 ? 57.990 8.996 -68.201 1.00 90.12 83 ALA A CA 1
ATOM 626 C C . ALA A 1 83 ? 56.737 9.713 -67.674 1.00 90.12 83 ALA A C 1
ATOM 628 O O . ALA A 1 83 ? 56.207 9.327 -66.632 1.00 90.12 83 ALA A O 1
ATOM 629 N N . ASP A 1 84 ? 56.212 10.680 -68.431 1.00 91.44 84 ASP A N 1
ATOM 630 C CA . ASP A 1 84 ? 55.008 11.418 -68.036 1.00 91.44 84 ASP A CA 1
ATOM 631 C C . ASP A 1 84 ? 53.757 10.523 -68.034 1.00 91.44 84 ASP A C 1
ATOM 633 O O . ASP A 1 84 ? 52.886 10.683 -67.180 1.00 91.44 84 ASP A O 1
ATOM 637 N N . ALA A 1 85 ? 53.690 9.526 -68.927 1.00 88.81 85 ALA A N 1
ATOM 638 C CA . ALA A 1 85 ? 52.612 8.536 -68.935 1.00 88.81 85 ALA A CA 1
ATOM 639 C C . ALA A 1 85 ? 52.589 7.699 -67.640 1.00 88.81 85 ALA A C 1
ATOM 641 O O . ALA A 1 85 ? 51.538 7.565 -67.008 1.00 88.81 85 ALA A O 1
ATOM 642 N N . PHE A 1 86 ? 53.744 7.185 -67.197 1.00 89.75 86 PHE A N 1
ATOM 643 C CA . PHE A 1 86 ? 53.844 6.463 -65.922 1.00 89.75 86 PHE A CA 1
ATOM 644 C C . PHE A 1 86 ? 53.648 7.377 -64.702 1.00 89.75 86 PHE A C 1
ATOM 646 O O . PHE A 1 86 ? 53.038 6.948 -63.722 1.00 89.75 86 PHE A O 1
ATOM 653 N N . ALA A 1 87 ? 54.076 8.643 -64.761 1.00 90.25 87 ALA A N 1
ATOM 654 C CA . ALA A 1 87 ? 53.773 9.628 -63.720 1.00 90.25 87 ALA A CA 1
ATOM 655 C C . ALA A 1 87 ? 52.258 9.896 -63.609 1.00 90.25 87 ALA A C 1
ATOM 657 O O . ALA A 1 87 ? 51.724 9.965 -62.501 1.00 90.25 87 ALA A O 1
ATOM 658 N N . GLY A 1 88 ? 51.541 9.956 -64.739 1.00 87.62 88 GLY A N 1
ATOM 659 C CA . GLY A 1 88 ? 50.077 10.015 -64.781 1.00 87.62 88 GLY A CA 1
ATOM 660 C C . GLY A 1 88 ? 49.412 8.823 -64.083 1.00 87.62 88 GLY A C 1
ATOM 661 O O . GLY A 1 88 ? 48.511 9.012 -63.265 1.00 87.62 88 GLY A O 1
ATOM 662 N N . VAL A 1 89 ? 49.906 7.603 -64.324 1.00 88.56 89 VAL A N 1
ATOM 663 C CA . VAL A 1 89 ? 49.438 6.384 -63.633 1.00 88.56 89 VAL A CA 1
ATOM 664 C C . VAL A 1 89 ? 49.725 6.438 -62.123 1.00 88.56 89 VAL A C 1
ATOM 666 O O . VAL A 1 89 ? 48.840 6.136 -61.323 1.00 88.56 89 VAL A O 1
ATOM 669 N N . GLY A 1 90 ? 50.917 6.879 -61.705 1.00 88.69 90 GLY A N 1
ATOM 670 C CA . GLY A 1 90 ? 51.270 7.026 -60.284 1.00 88.69 90 GLY A CA 1
ATOM 671 C C . GLY A 1 90 ? 50.400 8.051 -59.542 1.00 88.69 90 GLY A C 1
ATOM 672 O O . GLY A 1 90 ? 49.922 7.788 -58.434 1.00 88.69 90 GLY A O 1
ATOM 673 N N . ASN A 1 91 ? 50.112 9.186 -60.183 1.00 88.75 91 ASN A N 1
ATOM 674 C CA . ASN A 1 91 ? 49.164 10.179 -59.672 1.00 88.75 91 ASN A CA 1
ATOM 675 C C . ASN A 1 91 ? 47.742 9.601 -59.582 1.00 88.75 91 ASN A C 1
ATOM 677 O O . ASN A 1 91 ? 47.059 9.810 -58.582 1.00 88.75 91 ASN A O 1
ATOM 681 N N . SER A 1 92 ? 47.321 8.807 -60.572 1.00 88.69 92 SER A N 1
ATOM 682 C CA . SER A 1 92 ? 46.025 8.124 -60.553 1.00 88.69 92 SER A CA 1
ATOM 683 C C . SER A 1 92 ? 45.889 7.155 -59.374 1.00 88.69 92 SER A C 1
ATOM 685 O O . SER A 1 92 ? 44.867 7.178 -58.694 1.00 88.69 92 SER A O 1
ATOM 687 N N . PHE A 1 93 ? 46.905 6.333 -59.086 1.00 87.31 93 PHE A N 1
ATOM 688 C CA . PHE A 1 93 ? 46.891 5.463 -57.901 1.00 87.31 93 PHE A CA 1
ATOM 689 C C . PHE A 1 93 ? 46.882 6.266 -56.593 1.00 87.31 93 PHE A C 1
ATOM 691 O O . PHE A 1 93 ? 46.199 5.885 -55.646 1.00 87.31 93 PHE A O 1
ATOM 698 N N . THR A 1 94 ? 47.580 7.404 -56.552 1.00 88.75 94 THR A N 1
ATOM 699 C CA . THR A 1 94 ? 47.576 8.311 -55.392 1.00 88.75 94 THR A CA 1
ATOM 700 C C . THR A 1 94 ? 46.185 8.904 -55.140 1.00 88.75 94 THR A C 1
ATOM 702 O O . THR A 1 94 ? 45.758 8.996 -53.991 1.00 88.75 94 THR A O 1
ATOM 705 N N . ASN A 1 95 ? 45.456 9.274 -56.197 1.00 85.81 95 ASN A N 1
ATOM 706 C CA . ASN A 1 95 ? 44.091 9.788 -56.087 1.00 85.81 95 ASN A CA 1
ATOM 707 C C . ASN A 1 95 ? 43.103 8.689 -55.665 1.00 85.81 95 ASN A C 1
ATOM 709 O O . ASN A 1 95 ? 42.346 8.899 -54.723 1.00 85.81 95 ASN A O 1
ATOM 713 N N . ILE A 1 96 ? 43.181 7.490 -56.259 1.00 85.75 96 ILE A N 1
ATOM 714 C CA . ILE A 1 96 ? 42.374 6.328 -55.838 1.00 85.75 96 ILE A CA 1
ATOM 715 C C . ILE A 1 96 ? 42.625 5.986 -54.361 1.00 85.75 96 ILE A C 1
ATOM 717 O O . ILE A 1 96 ? 41.682 5.700 -53.631 1.00 85.75 96 ILE A O 1
ATOM 721 N N . HIS A 1 97 ? 43.877 6.033 -53.892 1.00 84.25 97 HIS A N 1
ATOM 722 C CA . HIS A 1 97 ? 44.198 5.743 -52.493 1.00 84.25 97 HIS A CA 1
ATOM 723 C C . HIS A 1 97 ? 43.633 6.796 -51.525 1.00 84.25 97 HIS A C 1
ATOM 725 O O . HIS A 1 97 ? 43.148 6.430 -50.452 1.00 84.25 97 HIS A O 1
ATOM 731 N N . LYS A 1 98 ? 43.635 8.083 -51.906 1.00 80.75 98 LYS A N 1
ATOM 732 C CA . LYS A 1 98 ? 42.974 9.148 -51.133 1.00 80.75 98 LYS A CA 1
ATOM 733 C C . LYS A 1 98 ? 41.469 8.927 -51.059 1.00 80.75 98 LYS A C 1
ATOM 735 O O . LYS A 1 98 ? 40.940 8.907 -49.959 1.00 80.75 98 LYS A O 1
ATOM 740 N N . GLU A 1 99 ? 40.811 8.674 -52.187 1.00 82.00 99 GLU A N 1
ATOM 741 C CA . GLU A 1 99 ? 39.364 8.439 -52.208 1.00 82.00 99 GLU A CA 1
ATOM 742 C C . GLU A 1 99 ? 38.969 7.166 -51.455 1.00 82.00 99 GLU A C 1
ATOM 744 O O . GLU A 1 99 ? 38.005 7.182 -50.699 1.00 82.00 99 GLU A O 1
ATOM 749 N N . LEU A 1 100 ? 39.763 6.094 -51.540 1.00 81.94 100 LEU A N 1
ATOM 750 C CA . LEU A 1 100 ? 39.569 4.910 -50.702 1.00 81.94 100 LEU A CA 1
ATOM 751 C C . LEU A 1 100 ? 39.725 5.231 -49.206 1.00 81.94 100 LEU A C 1
ATOM 753 O O . LEU A 1 100 ? 38.948 4.736 -48.398 1.00 81.94 100 LEU A O 1
ATOM 757 N N . THR A 1 101 ? 40.686 6.080 -48.831 1.00 77.56 101 THR A N 1
ATOM 758 C CA . THR A 1 101 ? 40.864 6.523 -47.436 1.00 77.56 101 THR A CA 1
ATOM 759 C C . THR A 1 101 ? 39.687 7.389 -46.978 1.00 77.56 101 THR A C 1
ATOM 761 O O . THR A 1 101 ? 39.166 7.175 -45.889 1.00 77.56 101 THR A O 1
ATOM 764 N N . ASN A 1 102 ? 39.214 8.306 -47.827 1.00 74.06 102 ASN A N 1
ATOM 765 C CA . ASN A 1 102 ? 38.045 9.148 -47.571 1.00 74.06 102 ASN A CA 1
ATOM 766 C C . ASN A 1 102 ? 36.775 8.298 -47.394 1.00 74.06 102 ASN A C 1
ATOM 768 O O . ASN A 1 102 ? 36.011 8.530 -46.460 1.00 74.06 102 ASN A O 1
ATOM 772 N N . VAL A 1 103 ? 36.574 7.277 -48.235 1.00 77.50 103 VAL A N 1
ATOM 773 C CA . VAL A 1 103 ? 35.460 6.323 -48.117 1.00 77.50 103 VAL A CA 1
ATOM 774 C C . VAL A 1 103 ? 35.577 5.478 -46.848 1.00 77.50 103 VAL A C 1
ATOM 776 O O . VAL A 1 103 ? 34.579 5.335 -46.151 1.00 77.50 103 VAL A O 1
ATOM 779 N N . VAL A 1 104 ? 36.762 4.960 -46.504 1.00 74.50 104 VAL A N 1
ATOM 780 C CA . VAL A 1 104 ? 36.964 4.191 -45.261 1.00 74.50 104 VAL A CA 1
ATOM 781 C C . VAL A 1 104 ? 36.678 5.056 -44.036 1.00 74.50 104 VAL A C 1
ATOM 783 O O . VAL A 1 104 ? 35.836 4.679 -43.230 1.00 74.50 104 VAL A O 1
ATOM 786 N N . SER A 1 105 ? 37.279 6.244 -43.923 1.00 70.69 105 SER A N 1
ATOM 787 C CA . SER A 1 105 ? 37.031 7.136 -42.783 1.00 70.69 105 SER A CA 1
ATOM 788 C C . SER A 1 105 ? 35.590 7.652 -42.728 1.00 70.69 105 SER A C 1
ATOM 790 O O . SER A 1 105 ? 35.066 7.836 -41.631 1.00 70.69 105 SER A O 1
ATOM 792 N N . LYS A 1 106 ? 34.914 7.830 -43.876 1.00 69.62 106 LYS A N 1
ATOM 793 C CA . LYS A 1 106 ? 33.472 8.101 -43.892 1.00 69.62 106 LYS A CA 1
ATOM 794 C C . LYS A 1 106 ? 32.678 6.895 -43.384 1.00 69.62 106 LYS A C 1
ATOM 796 O O . LYS A 1 106 ? 31.851 7.080 -42.510 1.00 69.62 106 LYS A O 1
ATOM 801 N N . VAL A 1 107 ? 32.947 5.669 -43.836 1.00 74.19 107 VAL A N 1
ATOM 802 C CA . VAL A 1 107 ? 32.245 4.455 -43.361 1.00 74.19 107 VAL A CA 1
ATOM 803 C C . VAL A 1 107 ? 32.509 4.166 -41.874 1.00 74.19 107 VAL A C 1
ATOM 805 O O . VAL A 1 107 ? 31.603 3.722 -41.168 1.00 74.19 107 VAL A O 1
ATOM 808 N N . GLU A 1 108 ? 33.709 4.452 -41.367 1.00 71.12 108 GLU A N 1
ATOM 809 C CA . GLU A 1 108 ? 34.043 4.341 -39.938 1.00 71.12 108 GLU A CA 1
ATOM 810 C C . GLU A 1 108 ? 33.275 5.362 -39.078 1.00 71.12 108 GLU A C 1
ATOM 812 O O . GLU A 1 108 ? 32.867 5.022 -37.970 1.00 71.12 108 GLU A O 1
ATOM 817 N N . GLY A 1 109 ? 33.014 6.573 -39.587 1.00 67.19 109 GLY A N 1
ATOM 818 C CA . GLY A 1 109 ? 32.107 7.538 -38.950 1.00 67.19 109 GLY A CA 1
ATOM 819 C C . GLY A 1 109 ? 30.620 7.192 -39.126 1.00 67.19 109 GLY A C 1
ATOM 820 O O . GLY A 1 109 ? 29.841 7.305 -38.184 1.00 67.19 109 GLY A O 1
ATOM 821 N N . ASP A 1 110 ? 30.231 6.731 -40.319 1.00 71.25 110 ASP A N 1
ATOM 822 C CA . ASP A 1 110 ? 28.861 6.410 -40.754 1.00 71.25 110 ASP A CA 1
ATOM 823 C C . ASP A 1 110 ? 28.325 5.072 -40.191 1.00 71.25 110 ASP A C 1
ATOM 825 O O . ASP A 1 110 ? 27.216 4.655 -40.541 1.00 71.25 110 ASP A O 1
ATOM 829 N N . SER A 1 111 ? 29.072 4.376 -39.329 1.00 77.31 111 SER A N 1
ATOM 830 C CA . SER A 1 111 ? 28.685 3.067 -38.787 1.00 77.31 111 SER A CA 1
ATOM 831 C C . SER A 1 111 ? 28.557 3.042 -37.265 1.00 77.31 111 SER A C 1
ATOM 833 O O . SER A 1 111 ? 29.371 3.597 -36.525 1.00 77.31 111 SER A O 1
ATOM 835 N N . LEU A 1 112 ? 27.556 2.303 -36.781 1.00 83.25 112 LEU A N 1
ATOM 836 C CA . LEU A 1 112 ? 27.450 1.926 -35.376 1.00 83.25 112 LEU A CA 1
ATOM 837 C C . LEU A 1 112 ? 28.501 0.840 -35.097 1.00 83.25 112 LEU A C 1
ATOM 839 O O . LEU A 1 112 ? 28.233 -0.358 -35.196 1.00 83.25 112 LEU A O 1
ATOM 843 N N . SER A 1 113 ? 29.726 1.276 -34.817 1.00 81.69 113 SER A N 1
ATOM 844 C CA . SER A 1 113 ? 30.906 0.415 -34.716 1.00 81.69 113 SER A CA 1
ATOM 845 C C . SER A 1 113 ? 31.141 -0.158 -33.311 1.00 81.69 113 SER A C 1
ATOM 847 O O . SER A 1 113 ? 30.771 0.424 -32.288 1.00 81.69 113 SER A O 1
ATOM 849 N N . TRP A 1 114 ? 31.793 -1.326 -33.255 1.00 80.69 114 TRP A N 1
ATOM 850 C CA . TRP A 1 114 ? 32.203 -1.972 -32.004 1.00 80.69 114 TRP A CA 1
ATOM 851 C C . TRP A 1 114 ? 33.469 -1.323 -31.433 1.00 80.69 114 TRP A C 1
ATOM 853 O O . TRP A 1 114 ? 34.560 -1.452 -31.997 1.00 80.69 114 TRP A O 1
ATOM 863 N N . SER A 1 115 ? 33.357 -0.688 -30.266 1.00 81.19 115 SER A N 1
ATOM 864 C CA . SER A 1 115 ? 34.516 -0.207 -29.520 1.00 81.19 115 SER A CA 1
ATOM 865 C C . SER A 1 115 ? 35.126 -1.331 -28.688 1.00 81.19 115 SER A C 1
ATOM 867 O O . SER A 1 115 ? 34.504 -1.873 -27.773 1.00 81.19 115 SER A O 1
ATOM 869 N N . LYS A 1 116 ? 36.400 -1.633 -28.959 1.00 82.56 116 LYS A N 1
ATOM 870 C CA . LYS A 1 116 ? 37.216 -2.548 -28.142 1.00 82.56 116 LYS A CA 1
ATOM 871 C C . LYS A 1 116 ? 37.550 -1.981 -26.757 1.00 82.56 116 LYS A C 1
ATOM 873 O O . LYS A 1 116 ? 37.884 -2.754 -25.870 1.00 82.56 116 LYS A O 1
ATOM 878 N N . GLU A 1 117 ? 37.466 -0.663 -26.578 1.00 82.50 117 GLU A N 1
ATOM 879 C CA . GLU A 1 117 ? 37.697 0.010 -25.292 1.00 82.50 117 GLU A CA 1
ATOM 880 C C . GLU A 1 117 ? 36.454 -0.063 -24.396 1.00 82.50 117 GLU A C 1
ATOM 882 O O . GLU A 1 117 ? 36.562 -0.402 -23.222 1.00 82.50 117 GLU A O 1
ATOM 887 N N . ALA A 1 118 ? 35.265 0.181 -24.961 1.00 78.56 118 ALA A N 1
ATOM 888 C CA . ALA A 1 118 ? 33.997 0.047 -24.239 1.00 78.56 118 ALA A CA 1
ATOM 889 C C . ALA A 1 118 ? 33.505 -1.411 -24.138 1.00 78.56 118 ALA A C 1
ATOM 891 O O . ALA A 1 118 ? 32.603 -1.697 -23.357 1.00 78.56 118 ALA A O 1
ATOM 892 N N . ASN A 1 119 ? 34.072 -2.320 -24.942 1.00 80.81 119 ASN A N 1
ATOM 893 C CA . ASN A 1 119 ? 33.605 -3.697 -25.132 1.00 80.81 119 ASN A CA 1
ATOM 894 C C . ASN A 1 119 ? 32.100 -3.763 -25.487 1.00 80.81 119 ASN A C 1
ATOM 896 O O . ASN A 1 119 ? 31.348 -4.574 -24.947 1.00 80.81 119 ASN A O 1
ATOM 900 N N . ALA A 1 120 ? 31.675 -2.861 -26.378 1.00 81.38 120 ALA A N 1
ATOM 901 C CA . ALA A 1 120 ? 30.290 -2.674 -26.801 1.00 81.38 120 ALA A CA 1
ATOM 902 C C . ALA A 1 120 ? 30.214 -1.979 -28.174 1.00 81.38 120 ALA A C 1
ATOM 904 O O . ALA A 1 120 ? 31.154 -1.296 -28.591 1.00 81.38 120 ALA A O 1
ATOM 905 N N . PHE A 1 121 ? 29.066 -2.080 -28.848 1.00 83.62 121 PHE A N 1
ATOM 906 C CA . PHE A 1 121 ? 28.701 -1.143 -29.916 1.00 83.62 121 PHE A CA 1
ATOM 907 C C . PHE A 1 121 ? 28.452 0.243 -29.314 1.00 83.62 121 PHE A C 1
ATOM 909 O O . PHE A 1 121 ? 27.707 0.361 -28.342 1.00 83.62 121 PHE A O 1
ATOM 916 N N . VAL A 1 122 ? 29.071 1.289 -29.871 1.00 81.25 122 VAL A N 1
ATOM 917 C CA . VAL A 1 122 ? 28.989 2.651 -29.317 1.00 81.25 122 VAL A CA 1
ATOM 918 C C . VAL A 1 122 ? 28.259 3.600 -30.263 1.00 81.25 122 VAL A C 1
ATOM 920 O O . VAL A 1 122 ? 28.747 3.914 -31.343 1.00 81.25 122 VAL A O 1
ATOM 923 N N . ALA A 1 123 ? 27.107 4.114 -29.827 1.00 85.31 123 ALA A N 1
ATOM 924 C CA . ALA A 1 123 ? 26.357 5.162 -30.525 1.00 85.31 123 ALA A CA 1
ATOM 925 C C . ALA A 1 123 ? 27.001 6.546 -30.299 1.00 85.31 123 ALA A C 1
ATOM 927 O O . ALA A 1 123 ? 26.388 7.451 -29.731 1.00 85.31 123 ALA A O 1
ATOM 928 N N . ARG A 1 124 ? 28.280 6.682 -30.672 1.00 79.06 124 ARG A N 1
ATOM 929 C CA . ARG A 1 124 ? 29.087 7.902 -30.519 1.00 79.06 124 ARG A CA 1
ATOM 930 C C . ARG A 1 124 ? 29.562 8.397 -31.879 1.00 79.06 124 ARG A C 1
ATOM 932 O O . ARG A 1 124 ? 29.975 7.586 -32.702 1.00 79.06 124 ARG A O 1
ATOM 939 N N . HIS A 1 125 ? 29.546 9.711 -32.088 1.00 71.44 125 HIS A N 1
ATOM 940 C CA . HIS A 1 125 ? 29.921 10.328 -33.362 1.00 71.44 125 HIS A CA 1
ATOM 941 C C . HIS A 1 125 ? 30.840 11.553 -33.189 1.00 71.44 125 HIS A C 1
ATOM 943 O O . HIS A 1 125 ? 30.656 12.334 -32.256 1.00 71.44 125 HIS A O 1
ATOM 949 N N . GLU A 1 126 ? 31.808 11.731 -34.098 1.00 66.62 126 GLU A N 1
ATOM 950 C CA . GLU A 1 126 ? 32.760 12.851 -34.115 1.00 66.62 126 GLU A CA 1
ATOM 951 C C . GLU A 1 126 ? 32.216 14.087 -34.847 1.00 66.62 126 GLU A C 1
ATOM 953 O O . GLU A 1 126 ? 32.319 14.198 -36.067 1.00 66.62 126 GLU A O 1
ATOM 958 N N . GLN A 1 127 ? 31.710 15.080 -34.109 1.00 57.50 127 GLN A N 1
ATOM 959 C CA . GLN A 1 127 ? 31.453 16.391 -34.711 1.00 57.50 127 GLN A CA 1
ATOM 960 C C . GLN A 1 127 ? 32.776 17.064 -35.113 1.00 57.50 127 GLN A C 1
ATOM 962 O O . GLN A 1 127 ? 33.556 17.486 -34.258 1.00 57.50 127 GLN A O 1
ATOM 967 N N . SER A 1 128 ? 33.007 17.210 -36.419 1.00 53.84 128 SER A N 1
ATOM 968 C CA . SER A 1 128 ? 34.077 18.042 -36.974 1.00 53.84 128 SER A CA 1
ATOM 969 C C . SER A 1 128 ? 33.581 19.474 -37.208 1.00 53.84 128 SER A C 1
ATOM 971 O O . SER A 1 128 ? 33.026 19.782 -38.264 1.00 53.84 128 SER A O 1
ATOM 973 N N . THR A 1 129 ? 33.794 20.369 -36.245 1.00 49.84 129 THR A N 1
ATOM 974 C CA . THR A 1 129 ? 33.600 21.812 -36.453 1.00 49.84 129 THR A CA 1
ATOM 975 C C . THR A 1 129 ? 34.848 22.431 -37.091 1.00 49.84 129 THR A C 1
ATOM 977 O O . THR A 1 129 ? 35.937 22.409 -36.516 1.00 49.84 129 THR A O 1
ATOM 980 N N . GLU A 1 130 ? 34.715 23.004 -38.292 1.00 47.91 130 GLU A N 1
ATOM 981 C CA . GLU A 1 130 ? 35.815 23.704 -38.977 1.00 47.91 130 GLU A CA 1
ATOM 982 C C . GLU A 1 130 ? 36.054 25.123 -38.421 1.00 47.91 130 GLU A C 1
ATOM 984 O O . GLU A 1 130 ? 35.939 26.122 -39.130 1.00 47.91 130 GLU A O 1
ATOM 989 N N . GLU A 1 131 ? 36.452 25.235 -37.151 1.00 43.22 131 GLU A N 1
ATOM 990 C CA . GLU A 1 131 ? 36.976 26.494 -36.612 1.00 43.22 131 GLU A CA 1
ATOM 991 C C . GLU A 1 131 ? 38.515 26.513 -36.597 1.00 43.22 131 GLU A C 1
ATOM 993 O O . GLU A 1 131 ? 39.189 25.924 -35.754 1.00 43.22 131 GLU A O 1
ATOM 998 N N . THR A 1 132 ? 39.098 27.297 -37.508 1.00 45.69 132 THR A N 1
ATOM 999 C CA . THR A 1 132 ? 40.495 27.783 -37.443 1.00 45.69 132 THR A CA 1
ATOM 1000 C C . THR A 1 132 ? 41.620 26.730 -37.499 1.00 45.69 132 THR A C 1
ATOM 1002 O O . THR A 1 132 ? 42.677 26.891 -36.890 1.00 45.69 132 THR A O 1
ATOM 1005 N N . GLY A 1 133 ? 41.462 25.682 -38.314 1.00 48.12 133 GLY A N 1
ATOM 1006 C CA . GLY A 1 133 ? 42.604 24.877 -38.787 1.00 48.12 133 GLY A CA 1
ATOM 1007 C C . GLY A 1 133 ? 43.228 23.916 -37.765 1.00 48.12 133 GLY A C 1
ATOM 1008 O O . GLY A 1 133 ? 44.333 23.416 -37.986 1.00 48.12 133 GLY A O 1
ATOM 1009 N N . LYS A 1 134 ? 42.526 23.616 -36.667 1.00 42.84 134 LYS A N 1
ATOM 1010 C CA . LYS A 1 134 ? 42.804 22.468 -35.794 1.00 42.84 134 LYS A CA 1
ATOM 1011 C C . LYS A 1 134 ? 41.525 21.665 -35.593 1.00 42.84 134 LYS A C 1
ATOM 1013 O O . LYS A 1 134 ? 40.601 22.147 -34.953 1.00 42.84 134 LYS A O 1
ATOM 1018 N N . ALA A 1 135 ? 41.504 20.426 -36.081 1.00 44.50 135 ALA A N 1
ATOM 1019 C CA . ALA A 1 135 ? 40.395 19.513 -35.834 1.00 44.50 135 ALA A CA 1
ATOM 1020 C C . ALA A 1 135 ? 40.300 19.170 -34.335 1.00 44.50 135 ALA A C 1
ATOM 1022 O O . ALA A 1 135 ? 41.157 18.464 -33.795 1.00 44.50 135 ALA A O 1
ATOM 1023 N N . VAL A 1 136 ? 39.253 19.662 -33.672 1.00 46.06 136 VAL A N 1
ATOM 1024 C CA . VAL A 1 136 ? 38.857 19.235 -32.326 1.00 46.06 136 VAL A CA 1
ATOM 1025 C C . VAL A 1 136 ? 37.849 18.099 -32.490 1.00 46.06 136 VAL A C 1
ATOM 1027 O O . VAL A 1 136 ? 36.739 18.322 -32.956 1.00 46.06 136 VAL A O 1
ATOM 1030 N N . ARG A 1 137 ? 38.240 16.870 -32.137 1.00 54.47 137 ARG A N 1
ATOM 1031 C CA . ARG A 1 137 ? 37.369 15.687 -32.234 1.00 54.47 137 ARG A CA 1
ATOM 1032 C C . ARG A 1 137 ? 36.466 15.592 -31.003 1.00 54.47 137 ARG A C 1
ATOM 1034 O O . ARG A 1 137 ? 36.881 15.055 -29.976 1.00 54.47 137 ARG A O 1
ATOM 1041 N N . ALA A 1 138 ? 35.248 16.120 -31.093 1.00 58.88 138 ALA A N 1
ATOM 1042 C CA . ALA A 1 138 ? 34.227 15.963 -30.057 1.00 58.88 138 ALA A CA 1
ATOM 1043 C C . ALA A 1 138 ? 33.356 14.728 -30.355 1.00 58.88 138 ALA A C 1
ATOM 1045 O O . ALA A 1 138 ? 32.605 14.726 -31.326 1.00 58.88 138 ALA A O 1
ATOM 1046 N N . GLN A 1 139 ? 33.471 13.677 -29.533 1.00 70.94 139 GLN A N 1
ATOM 1047 C CA . GLN A 1 139 ? 32.696 12.434 -29.664 1.00 70.94 139 GLN A CA 1
ATOM 1048 C C . GLN A 1 139 ? 31.447 12.443 -28.765 1.00 70.94 139 GLN A C 1
ATOM 1050 O O . GLN A 1 139 ? 31.544 12.114 -27.575 1.00 70.94 139 GLN A O 1
ATOM 1055 N N . GLU A 1 140 ? 30.287 12.775 -29.334 1.00 75.62 140 GLU A N 1
ATOM 1056 C CA . GLU A 1 140 ? 29.004 12.903 -28.622 1.00 75.62 140 GLU A CA 1
ATOM 1057 C C . GLU A 1 140 ? 28.107 11.661 -28.755 1.00 75.62 140 GLU A C 1
ATOM 1059 O O . GLU A 1 140 ? 28.179 10.934 -29.747 1.00 75.62 140 GLU A O 1
ATOM 1064 N N . ASN A 1 141 ? 27.246 11.425 -27.758 1.00 82.62 141 ASN A N 1
ATOM 1065 C CA . ASN A 1 141 ? 26.285 10.314 -27.743 1.00 82.62 141 ASN A CA 1
ATOM 1066 C C . ASN A 1 141 ? 25.061 10.634 -28.618 1.00 82.62 141 ASN A C 1
ATOM 1068 O O . ASN A 1 141 ? 24.473 11.708 -28.495 1.00 82.62 141 ASN A O 1
ATOM 1072 N N . SER A 1 142 ? 24.643 9.682 -29.451 1.00 82.44 142 SER A N 1
ATOM 1073 C CA . SER A 1 142 ? 23.566 9.842 -30.439 1.00 82.44 142 SER A CA 1
ATOM 1074 C C . SER A 1 142 ? 22.352 8.952 -30.148 1.00 82.44 142 SER A C 1
ATOM 1076 O O . SER A 1 142 ? 22.418 8.049 -29.314 1.00 82.44 142 SER A O 1
ATOM 1078 N N . LYS A 1 143 ? 21.208 9.216 -30.800 1.00 85.56 143 LYS A N 1
ATOM 1079 C CA . LYS A 1 143 ? 19.969 8.455 -30.572 1.00 85.56 143 LYS A CA 1
ATOM 1080 C C . LYS A 1 143 ? 19.864 7.263 -31.520 1.00 85.56 143 LYS A C 1
ATOM 1082 O O . LYS A 1 143 ? 20.204 7.330 -32.696 1.00 85.56 143 LYS A O 1
ATOM 1087 N N . ILE A 1 144 ? 19.284 6.187 -31.004 1.00 85.38 144 ILE A N 1
ATOM 1088 C CA . ILE A 1 144 ? 18.794 5.062 -31.798 1.00 85.38 144 ILE A CA 1
ATOM 1089 C C . ILE A 1 144 ? 17.274 5.223 -31.915 1.00 85.38 144 ILE A C 1
ATOM 1091 O O . ILE A 1 144 ? 16.598 5.502 -30.923 1.00 85.38 144 ILE A O 1
ATOM 1095 N N . THR A 1 145 ? 16.734 5.104 -33.128 1.00 83.06 145 THR A N 1
ATOM 1096 C CA . THR A 1 145 ? 15.331 5.414 -33.446 1.00 83.06 145 THR A CA 1
ATOM 1097 C C . THR A 1 145 ? 14.739 4.347 -34.376 1.00 83.06 145 THR A C 1
ATOM 1099 O O . THR A 1 145 ? 15.409 3.380 -34.720 1.00 83.06 145 THR A O 1
ATOM 1102 N N . PHE A 1 146 ? 13.441 4.435 -34.686 1.00 82.12 146 PHE A N 1
ATOM 1103 C CA . PHE A 1 146 ? 12.664 3.420 -35.429 1.00 82.12 146 PHE A CA 1
ATOM 1104 C C . PHE A 1 146 ? 12.772 1.972 -34.891 1.00 82.12 146 PHE A C 1
ATOM 1106 O O . PHE A 1 146 ? 12.352 1.023 -35.553 1.00 82.12 146 PHE A O 1
ATOM 1113 N N . LEU A 1 147 ? 13.281 1.805 -33.666 1.00 89.00 147 LEU A N 1
ATOM 1114 C CA . LEU A 1 147 ? 13.409 0.532 -32.968 1.00 89.00 147 LEU A CA 1
ATOM 1115 C C . LEU A 1 147 ? 12.024 -0.087 -32.731 1.00 89.00 147 LEU A C 1
ATOM 1117 O O . LEU A 1 147 ? 11.096 0.590 -32.270 1.00 89.00 147 LEU A O 1
ATOM 1121 N N . ALA A 1 148 ? 11.900 -1.386 -33.013 1.00 85.81 148 ALA A N 1
ATOM 1122 C CA . ALA A 1 148 ? 10.700 -2.163 -32.718 1.00 85.81 148 ALA A CA 1
ATOM 1123 C C . ALA A 1 148 ? 10.304 -2.067 -31.229 1.00 85.81 148 ALA A C 1
ATOM 1125 O O . ALA A 1 148 ? 11.099 -1.659 -30.382 1.00 85.81 148 ALA A O 1
ATOM 1126 N N . LYS A 1 149 ? 9.079 -2.479 -30.879 1.00 88.81 149 LYS A N 1
ATOM 1127 C CA . LYS A 1 149 ? 8.848 -2.911 -29.495 1.00 88.81 149 LYS A CA 1
ATOM 1128 C C . LYS A 1 149 ? 9.566 -4.252 -29.335 1.00 88.81 149 LYS A C 1
ATOM 1130 O O . LYS A 1 149 ? 9.114 -5.225 -29.928 1.00 88.81 149 LYS A O 1
ATOM 1135 N N . GLY A 1 150 ? 10.684 -4.274 -28.613 1.00 89.81 150 GLY A N 1
ATOM 1136 C CA . GLY A 1 150 ? 11.397 -5.513 -28.292 1.00 89.81 150 GLY A CA 1
ATOM 1137 C C . GLY A 1 150 ? 10.582 -6.382 -27.337 1.00 89.81 150 GLY A C 1
ATOM 1138 O O . GLY A 1 150 ? 9.795 -5.843 -26.552 1.00 89.81 150 GLY A O 1
ATOM 1139 N N . ASP A 1 151 ? 10.756 -7.702 -27.376 1.00 90.06 151 ASP A N 1
ATOM 1140 C CA . ASP A 1 151 ? 10.060 -8.591 -26.441 1.00 90.06 151 ASP A CA 1
ATOM 1141 C C . ASP A 1 151 ? 10.473 -8.268 -24.997 1.00 90.06 151 ASP A C 1
ATOM 1143 O O . ASP A 1 151 ? 11.642 -8.015 -24.706 1.00 90.06 151 ASP A O 1
ATOM 1147 N N . VAL A 1 152 ? 9.525 -8.277 -24.057 1.00 90.81 152 VAL A N 1
ATOM 1148 C CA . VAL A 1 152 ? 9.799 -7.952 -22.645 1.00 90.81 152 VAL A CA 1
ATOM 1149 C C . VAL A 1 152 ? 9.426 -9.136 -21.764 1.00 90.81 152 VAL A C 1
ATOM 1151 O O . VAL A 1 152 ? 8.319 -9.238 -21.233 1.00 90.81 152 VAL A O 1
ATOM 1154 N N . SER A 1 153 ? 10.392 -10.039 -21.629 1.00 86.00 153 SER A N 1
ATOM 1155 C CA . SER A 1 153 ? 10.327 -11.257 -20.825 1.00 86.00 153 SER A CA 1
ATOM 1156 C C . SER A 1 153 ? 11.616 -11.426 -20.014 1.00 86.00 153 SER A C 1
ATOM 1158 O O . SER A 1 153 ? 12.625 -10.769 -20.274 1.00 86.00 153 SER A O 1
ATOM 1160 N N . SER A 1 154 ? 11.621 -12.351 -19.053 1.00 76.88 154 SER A N 1
ATOM 1161 C CA . SER A 1 154 ? 12.786 -12.650 -18.201 1.00 76.88 154 SER A CA 1
ATOM 1162 C C . SER A 1 154 ? 14.001 -13.237 -18.934 1.00 76.88 154 SER A C 1
ATOM 1164 O O . SER A 1 154 ? 15.056 -13.378 -18.321 1.00 76.88 154 SER A O 1
ATOM 1166 N N . THR A 1 155 ? 13.860 -13.593 -20.214 1.00 80.81 155 THR A N 1
ATOM 1167 C CA . THR A 1 155 ? 14.934 -14.147 -21.064 1.00 80.81 155 THR A CA 1
ATOM 1168 C C . THR A 1 155 ? 15.173 -13.325 -22.332 1.00 80.81 155 THR A C 1
ATOM 1170 O O . THR A 1 155 ? 15.990 -13.709 -23.166 1.00 80.81 155 THR A O 1
ATOM 1173 N N . SER A 1 156 ? 14.481 -12.191 -22.480 1.00 88.19 156 SER A N 1
ATOM 1174 C CA . SER A 1 156 ? 14.670 -11.295 -23.616 1.00 88.19 156 SER A CA 1
ATOM 1175 C C . SER A 1 156 ? 16.032 -10.605 -23.560 1.00 88.19 156 SER A C 1
ATOM 1177 O O . SER A 1 156 ? 16.461 -10.124 -22.510 1.00 88.19 156 SER A O 1
ATOM 1179 N N . THR A 1 157 ? 16.670 -10.513 -24.725 1.00 85.94 157 THR A N 1
ATOM 1180 C CA . THR A 1 157 ? 17.904 -9.742 -24.946 1.00 85.94 157 THR A CA 1
ATOM 1181 C C . THR A 1 157 ? 17.666 -8.553 -25.880 1.00 85.94 157 THR A C 1
ATOM 1183 O O . THR A 1 157 ? 18.612 -7.973 -26.416 1.00 85.94 157 THR A O 1
ATOM 1186 N N . ASP A 1 158 ? 16.392 -8.217 -26.087 1.00 89.56 158 ASP A N 1
ATOM 1187 C CA . ASP A 1 158 ? 15.928 -7.185 -26.999 1.00 89.56 158 ASP A CA 1
ATOM 1188 C C . ASP A 1 158 ? 16.117 -5.798 -26.386 1.00 89.56 158 ASP A C 1
ATOM 1190 O O . ASP A 1 158 ? 15.806 -5.570 -25.212 1.00 89.56 158 ASP A O 1
ATOM 1194 N N . ALA A 1 159 ? 16.550 -4.841 -27.201 1.00 90.38 159 ALA A N 1
ATOM 1195 C CA . ALA A 1 159 ? 16.441 -3.429 -26.871 1.00 90.38 159 ALA A CA 1
ATOM 1196 C C . ALA A 1 159 ? 14.966 -2.991 -26.844 1.00 90.38 159 ALA A C 1
ATOM 1198 O O . ALA A 1 159 ? 14.201 -3.256 -27.775 1.00 90.38 159 ALA A O 1
ATOM 1199 N N . VAL A 1 160 ? 14.581 -2.269 -25.794 1.00 94.31 160 VAL A N 1
ATOM 1200 C CA . VAL A 1 160 ? 13.222 -1.732 -25.612 1.00 94.31 160 VAL A CA 1
ATOM 1201 C C . VAL A 1 160 ? 13.149 -0.261 -26.012 1.00 94.31 160 VAL A C 1
ATOM 1203 O O . VAL A 1 160 ? 14.087 0.506 -25.789 1.00 94.31 160 VAL A O 1
ATOM 1206 N N . ASN A 1 161 ? 12.023 0.161 -26.591 1.00 90.00 161 ASN A N 1
ATOM 1207 C CA . ASN A 1 161 ? 11.834 1.543 -27.033 1.00 90.00 161 ASN A CA 1
ATOM 1208 C C . ASN A 1 161 ? 11.046 2.394 -26.016 1.00 90.00 161 ASN A C 1
ATOM 1210 O O . ASN A 1 161 ? 10.368 1.887 -25.117 1.00 90.00 161 ASN A O 1
ATOM 1214 N N . GLY A 1 162 ? 11.106 3.721 -26.180 1.00 88.62 162 GLY A N 1
ATOM 1215 C CA . GLY A 1 162 ? 10.515 4.681 -25.239 1.00 88.62 162 GLY A CA 1
ATOM 1216 C C . GLY A 1 162 ? 9.007 4.526 -25.000 1.00 88.62 162 GLY A C 1
ATOM 1217 O O . GLY A 1 162 ? 8.532 4.897 -23.929 1.00 88.62 162 GLY A O 1
ATOM 1218 N N . THR A 1 163 ? 8.250 3.929 -25.931 1.00 89.75 163 THR A N 1
ATOM 1219 C CA . THR A 1 163 ? 6.808 3.685 -25.727 1.00 89.75 163 THR A CA 1
ATOM 1220 C C . THR A 1 163 ? 6.551 2.605 -24.677 1.00 89.75 163 THR A C 1
ATOM 1222 O O . THR A 1 163 ? 5.617 2.735 -23.897 1.00 89.75 163 THR A O 1
ATOM 1225 N N . GLN A 1 164 ? 7.414 1.588 -24.585 1.00 94.31 164 GLN A N 1
ATOM 1226 C CA . GLN A 1 164 ? 7.290 0.488 -23.619 1.00 94.31 164 GLN A CA 1
ATOM 1227 C C . GLN A 1 164 ? 7.632 0.955 -22.198 1.00 94.31 164 GLN A C 1
ATOM 1229 O O . GLN A 1 164 ? 6.954 0.602 -21.230 1.00 94.31 164 GLN A O 1
ATOM 1234 N N . LEU A 1 165 ? 8.656 1.807 -22.078 1.00 91.94 165 LEU A N 1
ATOM 1235 C CA . LEU A 1 165 ? 9.022 2.445 -20.815 1.00 91.94 165 LEU A CA 1
ATOM 1236 C C . LEU A 1 165 ? 7.943 3.442 -20.355 1.00 91.94 165 LEU A C 1
ATOM 1238 O O . LEU A 1 165 ? 7.586 3.452 -19.180 1.00 91.94 165 LEU A O 1
ATOM 1242 N N . PHE A 1 166 ? 7.363 4.223 -21.275 1.00 91.25 166 PHE A N 1
ATOM 1243 C CA . PHE A 1 166 ? 6.238 5.116 -20.975 1.00 91.25 166 PHE A CA 1
ATOM 1244 C C . PHE A 1 166 ? 4.977 4.348 -20.542 1.00 91.25 166 PHE A C 1
ATOM 1246 O O . PHE A 1 166 ? 4.386 4.675 -19.515 1.00 91.25 166 PHE A O 1
ATOM 1253 N N . GLU A 1 167 ? 4.591 3.292 -21.268 1.00 93.19 167 GLU A N 1
ATOM 1254 C CA . GLU A 1 167 ? 3.463 2.413 -20.912 1.00 93.19 167 GLU A CA 1
ATOM 1255 C C . GLU A 1 167 ? 3.648 1.763 -19.533 1.00 93.19 167 GLU A C 1
ATOM 1257 O O . GLU A 1 167 ? 2.688 1.656 -18.766 1.00 93.19 167 GLU A O 1
ATOM 1262 N N . THR A 1 168 ? 4.882 1.378 -19.194 1.00 92.94 168 THR A N 1
ATOM 1263 C CA . THR A 1 168 ? 5.231 0.868 -17.863 1.00 92.94 168 THR A CA 1
ATOM 1264 C C . THR A 1 168 ? 5.077 1.963 -16.807 1.00 92.94 168 THR A C 1
ATOM 1266 O O . THR A 1 168 ? 4.284 1.808 -15.881 1.00 92.94 168 THR A O 1
ATOM 1269 N N . ASN A 1 169 ? 5.765 3.097 -16.956 1.00 94.69 169 ASN A N 1
ATOM 1270 C CA . ASN A 1 169 ? 5.787 4.159 -15.947 1.00 94.69 169 ASN A CA 1
ATOM 1271 C C . ASN A 1 169 ? 4.406 4.793 -15.712 1.00 94.69 169 ASN A C 1
ATOM 1273 O O . ASN A 1 169 ? 4.040 5.061 -14.569 1.00 94.69 169 ASN A O 1
ATOM 1277 N N . ASN A 1 170 ? 3.591 4.958 -16.757 1.00 92.38 170 ASN A N 1
ATOM 1278 C CA . ASN A 1 170 ? 2.230 5.472 -16.614 1.00 92.38 170 ASN A CA 1
ATOM 1279 C C . ASN A 1 170 ? 1.325 4.514 -15.807 1.00 92.38 170 ASN A C 1
ATOM 1281 O O . ASN A 1 170 ? 0.495 4.961 -15.013 1.00 92.38 170 ASN A O 1
ATOM 1285 N N . LYS A 1 171 ? 1.524 3.192 -15.926 1.00 93.00 171 LYS A N 1
ATOM 1286 C CA . LYS A 1 171 ? 0.863 2.207 -15.051 1.00 93.00 171 LYS A CA 1
ATOM 1287 C C . LYS A 1 171 ? 1.354 2.286 -13.606 1.00 93.00 171 LYS A C 1
ATOM 1289 O O . LYS A 1 171 ? 0.532 2.213 -12.702 1.00 93.00 171 LYS A O 1
ATOM 1294 N N . VAL A 1 172 ? 2.656 2.482 -13.376 1.00 94.44 172 VAL A N 1
ATOM 1295 C CA . VAL A 1 172 ? 3.203 2.674 -12.016 1.00 94.44 172 VAL A CA 1
ATOM 1296 C C . VAL A 1 172 ? 2.556 3.884 -11.340 1.00 94.44 172 VAL A C 1
ATOM 1298 O O . VAL A 1 172 ? 2.089 3.772 -10.211 1.00 94.44 172 VAL A O 1
ATOM 1301 N N . ALA A 1 173 ? 2.449 5.009 -12.051 1.00 94.44 173 ALA A N 1
ATOM 1302 C CA . ALA A 1 173 ? 1.755 6.194 -11.556 1.00 94.44 173 ALA A CA 1
ATOM 1303 C C . ALA A 1 173 ? 0.268 5.914 -11.262 1.00 94.44 173 ALA A C 1
ATOM 1305 O O . ALA A 1 173 ? -0.226 6.266 -10.194 1.00 94.44 173 ALA A O 1
ATOM 1306 N N . THR A 1 174 ? -0.416 5.197 -12.161 1.00 92.81 174 THR A N 1
ATOM 1307 C CA . THR A 1 174 ? -1.821 4.791 -11.975 1.00 92.81 174 THR A CA 1
ATOM 1308 C C . THR A 1 174 ? -2.018 3.944 -10.712 1.00 92.81 174 THR A C 1
ATOM 1310 O O . THR A 1 174 ? -2.960 4.189 -9.969 1.00 92.81 174 THR A O 1
ATOM 1313 N N . TYR A 1 175 ? -1.135 2.976 -10.434 1.00 93.75 175 TYR A N 1
ATOM 1314 C CA . TYR A 1 175 ? -1.274 2.076 -9.279 1.00 93.75 175 TYR A CA 1
ATOM 1315 C C . TYR A 1 175 ? -0.800 2.687 -7.951 1.00 93.75 175 TYR A C 1
ATOM 1317 O O . TYR A 1 175 ? -1.240 2.234 -6.896 1.00 93.75 175 TYR A O 1
ATOM 1325 N N . LEU A 1 176 ? 0.040 3.730 -7.977 1.00 94.75 176 LEU A N 1
ATOM 1326 C CA . LEU A 1 176 ? 0.236 4.606 -6.814 1.00 94.75 176 LEU A CA 1
ATOM 1327 C C . LEU A 1 176 ? -1.049 5.390 -6.500 1.00 94.75 176 LEU A C 1
ATOM 1329 O O . LEU A 1 176 ? -1.380 5.589 -5.335 1.00 94.75 176 LEU A O 1
ATOM 1333 N N . GLY A 1 177 ? -1.800 5.795 -7.525 1.00 93.69 177 GLY A N 1
ATOM 1334 C CA . GLY A 1 177 ? -3.041 6.540 -7.350 1.00 93.69 177 GLY A CA 1
ATOM 1335 C C . GLY A 1 177 ? -2.797 7.938 -6.781 1.00 93.69 177 GLY A C 1
ATOM 1336 O O . GLY A 1 177 ? -1.762 8.560 -7.032 1.00 93.69 177 GLY A O 1
ATOM 1337 N N . GLY A 1 178 ? -3.775 8.480 -6.048 1.00 93.06 178 GLY A N 1
ATOM 1338 C CA . GLY A 1 178 ? -3.647 9.781 -5.372 1.00 93.06 178 GLY A CA 1
ATOM 1339 C C . GLY A 1 178 ? -3.299 10.960 -6.298 1.00 93.06 178 GLY A C 1
ATOM 1340 O O . GLY A 1 178 ? -2.715 11.938 -5.840 1.00 93.06 178 GLY A O 1
ATOM 1341 N N . GLY A 1 179 ? -3.588 10.864 -7.600 1.00 93.06 179 GLY A N 1
ATOM 1342 C CA . GLY A 1 179 ? -3.228 11.877 -8.601 1.00 93.06 179 GLY A CA 1
ATOM 1343 C C . GLY A 1 179 ? -1.788 11.816 -9.139 1.00 93.06 179 GLY A C 1
ATOM 1344 O O . GLY A 1 179 ? -1.379 12.737 -9.845 1.00 93.06 179 GLY A O 1
ATOM 1345 N N . ALA A 1 180 ? -1.016 10.762 -8.849 1.00 95.81 180 ALA A N 1
ATOM 1346 C CA . ALA A 1 180 ? 0.281 10.546 -9.491 1.00 95.81 180 ALA A CA 1
ATOM 1347 C C . ALA A 1 180 ? 0.136 10.344 -11.014 1.00 95.81 180 ALA A C 1
ATOM 1349 O O . ALA A 1 180 ? -0.807 9.717 -11.496 1.00 95.81 180 ALA A O 1
ATOM 1350 N N . SER A 1 181 ? 1.097 10.858 -11.784 1.00 94.50 181 SER A N 1
ATOM 1351 C CA . SER A 1 181 ? 1.143 10.757 -13.251 1.00 94.50 181 SER A CA 1
ATOM 1352 C C . SER A 1 181 ? 2.594 10.725 -13.749 1.00 94.50 181 SER A C 1
ATOM 1354 O O . SER A 1 181 ? 3.502 11.120 -13.017 1.00 94.50 181 SER A O 1
ATOM 1356 N N . PHE A 1 182 ? 2.831 10.250 -14.975 1.00 94.12 182 PHE A N 1
ATOM 1357 C CA . PHE A 1 182 ? 4.162 10.235 -15.595 1.00 94.12 182 PHE A CA 1
ATOM 1358 C C . PHE A 1 182 ? 4.176 11.117 -16.851 1.00 94.12 182 PHE A C 1
ATOM 1360 O O . PHE A 1 182 ? 3.609 10.746 -17.877 1.00 94.12 182 PHE A O 1
ATOM 1367 N N . ASN A 1 183 ? 4.825 12.281 -16.769 1.00 88.94 183 ASN A N 1
ATOM 1368 C CA . ASN A 1 183 ? 4.844 13.304 -17.819 1.00 88.94 183 ASN A CA 1
ATOM 1369 C C . ASN A 1 183 ? 6.287 13.673 -18.179 1.00 88.94 183 ASN A C 1
ATOM 1371 O O . ASN A 1 183 ? 7.118 13.854 -17.295 1.00 88.94 183 ASN A O 1
ATOM 1375 N N . GLU A 1 184 ? 6.581 13.795 -19.477 1.00 86.12 184 GLU A N 1
ATOM 1376 C CA . GLU A 1 184 ? 7.872 14.282 -20.011 1.00 86.12 184 GLU A CA 1
ATOM 1377 C C . GLU A 1 184 ? 9.131 13.588 -19.437 1.00 86.12 184 GLU A C 1
ATOM 1379 O O . GLU A 1 184 ? 10.215 14.160 -19.395 1.00 86.12 184 GLU A O 1
ATOM 1384 N N . GLY A 1 185 ? 9.001 12.323 -19.016 1.00 84.69 185 GLY A N 1
ATOM 1385 C CA . GLY A 1 185 ? 10.092 11.532 -18.433 1.00 84.69 185 GLY A CA 1
ATOM 1386 C C . GLY A 1 185 ? 10.165 11.547 -16.901 1.00 84.69 185 GLY A C 1
ATOM 1387 O O . GLY A 1 185 ? 11.002 10.841 -16.342 1.00 84.69 185 GLY A O 1
ATOM 1388 N N . SER A 1 186 ? 9.289 12.290 -16.218 1.00 91.31 186 SER A N 1
ATOM 1389 C CA . SER A 1 186 ? 9.272 12.441 -14.758 1.00 91.31 186 SER A CA 1
ATOM 1390 C C . SER A 1 186 ? 7.939 12.015 -14.130 1.00 91.31 186 SER A C 1
ATOM 1392 O O . SER A 1 186 ? 6.880 12.094 -14.753 1.00 91.31 186 SER A O 1
ATOM 1394 N N . PHE A 1 187 ? 7.982 11.579 -12.870 1.00 93.62 187 PHE A N 1
ATOM 1395 C CA . PHE A 1 187 ? 6.792 11.284 -12.070 1.00 93.62 187 PHE A CA 1
ATOM 1396 C C . PHE A 1 187 ? 6.333 12.525 -11.295 1.00 93.62 187 PHE A C 1
ATOM 1398 O O . PHE A 1 187 ? 7.133 13.169 -10.616 1.00 93.62 187 PHE A O 1
ATOM 1405 N N . THR A 1 188 ? 5.031 12.817 -11.311 1.00 93.88 188 THR A N 1
ATOM 1406 C CA . THR A 1 188 ? 4.420 13.691 -10.301 1.00 93.88 188 THR A CA 1
ATOM 1407 C C . THR A 1 188 ? 4.133 12.881 -9.040 1.00 93.88 188 THR A C 1
ATOM 1409 O O . THR A 1 188 ? 3.641 11.753 -9.120 1.00 93.88 188 THR A O 1
ATOM 1412 N N . GLN A 1 189 ? 4.426 13.450 -7.869 1.00 93.31 189 GLN A N 1
ATOM 1413 C CA . GLN A 1 189 ? 4.130 12.800 -6.589 1.00 93.31 189 GLN A CA 1
ATOM 1414 C C . GLN A 1 189 ? 2.617 12.534 -6.428 1.00 93.31 189 GLN A C 1
ATOM 1416 O O . GLN A 1 189 ? 1.815 13.364 -6.871 1.00 93.31 189 GLN A O 1
ATOM 1421 N N . PRO A 1 190 ? 2.207 11.428 -5.779 1.00 95.75 190 PRO A N 1
ATOM 1422 C CA . PRO A 1 190 ? 0.830 11.258 -5.326 1.00 95.75 190 PRO A CA 1
ATOM 1423 C C . PRO A 1 190 ? 0.490 12.279 -4.227 1.00 95.75 190 PRO A C 1
ATOM 1425 O O . PRO A 1 190 ? 1.353 12.976 -3.689 1.00 95.75 190 PRO A O 1
ATOM 1428 N N . THR A 1 191 ? -0.784 12.380 -3.866 1.00 96.31 191 THR A N 1
ATOM 1429 C CA . THR A 1 191 ? -1.263 13.131 -2.700 1.00 96.31 191 THR A CA 1
ATOM 1430 C C . THR A 1 191 ? -2.396 12.357 -2.031 1.00 96.31 191 THR A C 1
ATOM 1432 O O . THR A 1 191 ? -3.552 12.424 -2.442 1.00 96.31 191 THR A O 1
ATOM 1435 N N . TYR A 1 192 ? -2.056 11.618 -0.979 1.00 97.12 192 TYR A N 1
ATOM 1436 C CA . TYR A 1 192 ? -2.999 10.872 -0.152 1.00 97.12 192 TYR A CA 1
ATOM 1437 C C . TYR A 1 192 ? -3.591 11.803 0.910 1.00 97.12 192 TYR A C 1
ATOM 1439 O O . TYR A 1 192 ? -2.876 12.278 1.797 1.00 97.12 192 TYR A O 1
ATOM 1447 N N . LYS A 1 193 ? -4.894 12.076 0.819 1.00 95.25 193 LYS A N 1
ATOM 1448 C CA . LYS A 1 193 ? -5.652 12.858 1.805 1.00 95.25 193 LYS A CA 1
ATOM 1449 C C . LYS A 1 193 ? -6.247 11.920 2.846 1.00 95.25 193 LYS A C 1
ATOM 1451 O O . LYS A 1 193 ? -7.266 11.288 2.590 1.00 95.25 193 LYS A O 1
ATOM 1456 N N . LEU A 1 194 ? -5.604 11.825 4.007 1.00 96.25 194 LEU A N 1
ATOM 1457 C CA . LEU A 1 194 ? -6.049 10.968 5.107 1.00 96.25 194 LEU A CA 1
ATOM 1458 C C . LEU A 1 194 ? -6.372 11.818 6.323 1.00 96.25 194 LEU A C 1
ATOM 1460 O O . LEU A 1 194 ? -5.706 12.815 6.606 1.00 96.25 194 LEU A O 1
ATOM 1464 N N . SER A 1 195 ? -7.379 11.404 7.075 1.00 94.06 195 SER A N 1
ATOM 1465 C CA . SER A 1 195 ? -7.725 12.086 8.311 1.00 94.06 195 SER A CA 1
ATOM 1466 C C . SER A 1 195 ? -6.676 11.850 9.386 1.00 94.06 195 SER A C 1
ATOM 1468 O O . SER A 1 195 ? -5.974 10.842 9.383 1.00 94.06 195 SER A O 1
ATOM 1470 N N . SER A 1 196 ? -6.621 12.759 10.348 1.00 94.50 196 SER A N 1
ATOM 1471 C CA . SER A 1 196 ? -5.906 12.607 11.604 1.00 94.50 196 SER A CA 1
ATOM 1472 C C . SER A 1 196 ? -6.927 12.585 12.733 1.00 94.50 196 SER A C 1
ATOM 1474 O O . SER A 1 196 ? -7.658 13.556 12.923 1.00 94.50 196 SER A O 1
ATOM 1476 N N . VAL A 1 197 ? -6.977 11.475 13.466 1.00 95.12 197 VAL A N 1
ATOM 1477 C CA . VAL A 1 197 ? -7.755 11.304 14.696 1.00 95.12 197 VAL A CA 1
ATOM 1478 C C . VAL A 1 197 ? -6.841 11.613 15.875 1.00 95.12 197 VAL A C 1
ATOM 1480 O O . VAL A 1 197 ? -5.871 10.892 16.107 1.00 95.12 197 VAL A O 1
ATOM 1483 N N . SER A 1 198 ? -7.130 12.668 16.630 1.00 93.06 198 SER A N 1
ATOM 1484 C CA . SER A 1 198 ? -6.453 12.951 17.903 1.00 93.06 198 SER A CA 1
ATOM 1485 C C . SER A 1 198 ? -7.047 12.131 19.057 1.00 93.06 198 SER A C 1
ATOM 1487 O O . SER A 1 198 ? -8.096 11.504 18.922 1.00 93.06 198 SER A O 1
ATOM 1489 N N . ASN A 1 199 ? -6.365 12.110 20.208 1.00 88.50 199 ASN A N 1
ATOM 1490 C CA . ASN A 1 199 ? -6.769 11.294 21.363 1.00 88.50 199 ASN A CA 1
ATOM 1491 C C . ASN A 1 199 ? -8.149 11.672 21.934 1.00 88.50 199 ASN A C 1
ATOM 1493 O O . ASN A 1 199 ? -8.850 10.806 22.428 1.00 88.50 199 ASN A O 1
ATOM 1497 N N . ASP A 1 200 ? -8.584 12.925 21.803 1.00 86.44 200 ASP A N 1
ATOM 1498 C CA . ASP A 1 200 ? -9.947 13.363 22.149 1.00 86.44 200 ASP A CA 1
ATOM 1499 C C . ASP A 1 200 ? -11.024 12.858 21.159 1.00 86.44 200 ASP A C 1
ATOM 1501 O O . ASP A 1 200 ? -12.219 12.859 21.458 1.00 86.44 200 ASP A O 1
ATOM 1505 N N . GLY A 1 201 ? -10.617 12.385 19.978 1.00 89.31 201 GLY A N 1
ATOM 1506 C CA . GLY A 1 201 ? -11.493 11.967 18.884 1.00 89.31 201 GLY A CA 1
ATOM 1507 C C . GLY A 1 201 ? -11.805 13.053 17.862 1.00 89.31 201 GLY A C 1
ATOM 1508 O O . GLY A 1 201 ? -12.591 12.786 16.947 1.00 89.31 201 GLY A O 1
ATOM 1509 N N . THR A 1 202 ? -11.210 14.245 17.982 1.00 92.62 202 THR A N 1
ATOM 1510 C CA . THR A 1 202 ? -11.293 15.287 16.951 1.00 92.62 202 THR A CA 1
ATOM 1511 C C . THR A 1 202 ? -10.666 14.780 15.645 1.00 92.62 202 THR A C 1
ATOM 1513 O O . THR A 1 202 ? -9.701 14.014 15.654 1.00 92.62 202 THR A O 1
ATOM 1516 N N . VAL A 1 203 ? -11.254 15.171 14.509 1.00 94.31 203 VAL A N 1
ATOM 1517 C CA . VAL A 1 203 ? -10.863 14.707 13.169 1.00 94.31 203 VAL A CA 1
ATOM 1518 C C . VAL A 1 203 ? -10.480 15.903 12.300 1.00 94.31 203 VAL A C 1
ATOM 1520 O O . VAL A 1 203 ? -11.304 16.790 12.073 1.00 94.31 203 VAL A O 1
ATOM 1523 N N . THR A 1 204 ? -9.252 15.913 11.785 1.00 94.00 204 THR A N 1
ATOM 1524 C CA . THR A 1 204 ? -8.762 16.883 10.784 1.00 94.00 204 THR A CA 1
ATOM 1525 C C . THR A 1 204 ? -8.313 16.161 9.513 1.00 94.00 204 THR A C 1
ATOM 1527 O O . THR A 1 204 ? -8.144 14.947 9.536 1.00 94.00 204 THR A O 1
ATOM 1530 N N . GLU A 1 205 ? -8.104 16.869 8.399 1.00 95.38 205 GLU A N 1
ATOM 1531 C CA . GLU A 1 205 ? -7.499 16.296 7.183 1.00 95.38 205 GLU A CA 1
ATOM 1532 C C . GLU A 1 205 ? -5.997 16.615 7.128 1.00 95.38 205 GLU A C 1
ATOM 1534 O O . GLU A 1 205 ? -5.610 17.773 7.282 1.00 95.38 205 GLU A O 1
ATOM 1539 N N . ASN A 1 206 ? -5.171 15.602 6.860 1.00 94.25 206 ASN A N 1
ATOM 1540 C CA . ASN A 1 206 ? -3.751 15.729 6.538 1.00 94.25 206 ASN A CA 1
ATOM 1541 C C . ASN A 1 206 ? -3.501 15.262 5.091 1.00 94.25 206 ASN A C 1
ATOM 1543 O O . ASN A 1 206 ? -4.268 14.483 4.526 1.00 94.25 206 ASN A O 1
ATOM 1547 N N . SER A 1 207 ? -2.413 15.727 4.474 1.00 95.75 207 SER A N 1
ATOM 1548 C CA . 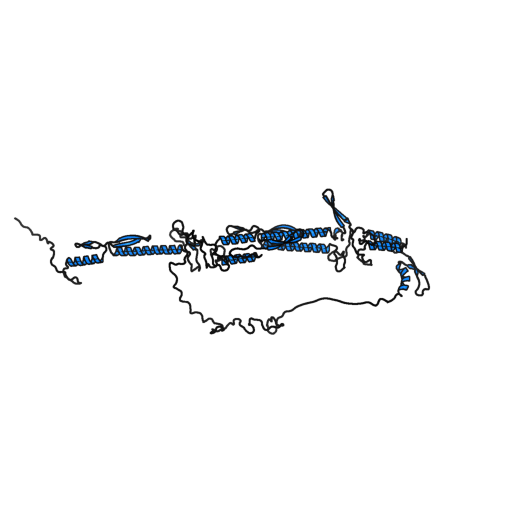SER A 1 207 ? -1.997 15.307 3.127 1.00 95.75 207 SER A CA 1
ATOM 1549 C C . SER A 1 207 ? -0.579 14.743 3.151 1.00 95.75 207 SER A C 1
ATOM 1551 O O . SER A 1 207 ? 0.317 15.359 3.724 1.00 95.75 207 SER A O 1
ATOM 1553 N N . PHE A 1 208 ? -0.382 13.594 2.506 1.00 95.38 208 PHE A N 1
ATOM 1554 C CA . PHE A 1 208 ? 0.889 12.871 2.432 1.00 95.38 208 PHE A CA 1
ATOM 1555 C C . PHE A 1 208 ? 1.274 12.642 0.967 1.00 95.38 208 PHE A C 1
ATOM 1557 O O . PHE A 1 208 ? 0.429 12.244 0.168 1.00 95.38 208 PHE A O 1
ATOM 1564 N N . ASN A 1 209 ? 2.534 12.880 0.601 1.00 95.25 209 ASN A N 1
ATOM 1565 C CA . ASN A 1 209 ? 3.020 12.754 -0.779 1.00 95.25 209 ASN A CA 1
ATOM 1566 C C . ASN A 1 209 ? 3.773 11.443 -1.076 1.00 95.25 209 ASN A C 1
ATOM 1568 O O . ASN A 1 209 ? 4.243 11.245 -2.195 1.00 95.25 209 ASN A O 1
ATOM 1572 N N . ASP A 1 210 ? 3.857 10.532 -0.106 1.00 94.31 210 ASP A N 1
ATOM 1573 C CA . ASP A 1 210 ? 4.394 9.184 -0.279 1.00 94.31 210 ASP A CA 1
ATOM 1574 C C . ASP A 1 210 ? 3.631 8.142 0.564 1.00 94.31 210 ASP A C 1
ATOM 1576 O O . ASP A 1 210 ? 2.885 8.469 1.492 1.00 94.31 210 ASP A O 1
ATOM 1580 N N . VAL A 1 211 ? 3.810 6.870 0.203 1.00 93.50 211 VAL A N 1
ATOM 1581 C CA . VAL A 1 211 ? 3.094 5.718 0.777 1.00 93.50 211 VAL A CA 1
ATOM 1582 C C . VAL A 1 211 ? 3.527 5.420 2.221 1.00 93.50 211 VAL A C 1
ATOM 1584 O O . VAL A 1 211 ? 2.706 5.012 3.040 1.00 93.50 211 VAL A O 1
ATOM 1587 N N . GLY A 1 212 ? 4.798 5.640 2.567 1.00 93.38 212 GLY A N 1
ATOM 1588 C CA . GLY A 1 212 ? 5.335 5.409 3.910 1.00 93.38 212 GLY A CA 1
ATOM 1589 C C . GLY A 1 212 ? 4.865 6.459 4.916 1.00 93.38 212 GLY A C 1
ATOM 1590 O O . GLY A 1 212 ? 4.471 6.112 6.033 1.00 93.38 212 GLY A O 1
ATOM 1591 N N . ALA A 1 213 ? 4.820 7.731 4.516 1.00 94.88 213 ALA A N 1
ATOM 1592 C CA . ALA A 1 213 ? 4.228 8.794 5.324 1.00 94.88 213 ALA A CA 1
ATOM 1593 C C . ALA A 1 213 ? 2.713 8.588 5.511 1.00 94.88 213 ALA A C 1
ATOM 1595 O O . ALA A 1 213 ? 2.218 8.713 6.633 1.00 94.88 213 ALA A O 1
ATOM 1596 N N . ALA A 1 214 ? 1.995 8.172 4.460 1.00 96.31 214 ALA A N 1
ATOM 1597 C CA . ALA A 1 214 ? 0.579 7.802 4.543 1.00 96.31 214 ALA A CA 1
ATOM 1598 C C . ALA A 1 214 ? 0.330 6.642 5.534 1.00 96.31 214 ALA A C 1
ATOM 1600 O O . ALA A 1 214 ? -0.516 6.764 6.422 1.00 96.31 214 ALA A O 1
ATOM 1601 N N . PHE A 1 215 ? 1.119 5.559 5.472 1.00 94.19 215 PHE A N 1
ATOM 1602 C CA . PHE A 1 215 ? 1.061 4.477 6.468 1.00 94.19 215 PHE A CA 1
ATOM 1603 C C . PHE A 1 215 ? 1.426 4.938 7.886 1.00 94.19 215 PHE A C 1
ATOM 1605 O O . PHE A 1 215 ? 0.832 4.456 8.846 1.00 94.19 215 PHE A O 1
ATOM 1612 N N . THR A 1 216 ? 2.353 5.886 8.037 1.00 95.06 216 THR A N 1
ATOM 1613 C CA . THR A 1 216 ? 2.725 6.444 9.350 1.00 95.06 216 THR A CA 1
ATOM 1614 C C . THR A 1 216 ? 1.569 7.245 9.965 1.00 95.06 216 THR A C 1
ATOM 1616 O O . THR A 1 216 ? 1.291 7.114 11.157 1.00 95.06 216 THR A O 1
ATOM 1619 N N . GLY A 1 217 ? 0.833 8.015 9.155 1.00 94.25 217 GLY A N 1
ATOM 1620 C CA . GLY A 1 217 ? -0.417 8.658 9.579 1.00 94.25 217 GLY A CA 1
ATOM 1621 C C . GLY A 1 217 ? -1.508 7.646 9.951 1.00 94.25 217 GLY A C 1
ATOM 1622 O O . GLY A 1 217 ? -2.206 7.819 10.951 1.00 94.25 217 GLY A O 1
ATOM 1623 N N . LEU A 1 218 ? -1.618 6.550 9.193 1.00 94.69 218 LEU A N 1
ATOM 1624 C CA . LEU A 1 218 ? -2.570 5.470 9.462 1.00 94.69 218 LEU A CA 1
ATOM 1625 C C . LEU A 1 218 ? -2.273 4.731 10.781 1.00 94.69 218 LEU A C 1
ATOM 1627 O O . LEU A 1 218 ? -3.183 4.478 11.567 1.00 94.69 218 LEU A O 1
ATOM 1631 N N . ASP A 1 219 ? -1.005 4.420 11.050 1.00 95.38 219 ASP A N 1
ATOM 1632 C CA . ASP A 1 219 ? -0.537 3.814 12.302 1.00 95.38 219 ASP A CA 1
ATOM 1633 C C . ASP A 1 219 ? -0.802 4.727 13.514 1.00 95.38 219 ASP A C 1
ATOM 1635 O O . ASP A 1 219 ? -1.310 4.262 14.538 1.00 95.38 219 ASP A O 1
ATOM 1639 N N . ALA A 1 220 ? -0.556 6.036 13.380 1.00 94.81 220 ALA A N 1
ATOM 1640 C CA . ALA A 1 220 ? -0.909 7.018 14.404 1.00 94.81 220 ALA A CA 1
ATOM 1641 C C . ALA A 1 220 ? -2.424 7.033 14.683 1.00 94.81 220 ALA A C 1
ATOM 1643 O O . ALA A 1 220 ? -2.834 6.967 15.842 1.00 94.81 220 ALA A O 1
ATOM 1644 N N . ASN A 1 221 ? -3.265 7.020 13.642 1.00 94.88 221 ASN A N 1
ATOM 1645 C CA . ASN A 1 221 ? -4.717 6.909 13.801 1.00 94.88 221 ASN A CA 1
ATOM 1646 C C . ASN A 1 221 ? -5.130 5.623 14.524 1.00 94.88 221 ASN A C 1
ATOM 1648 O O . ASN A 1 221 ? -5.947 5.680 15.437 1.00 94.88 221 ASN A O 1
ATOM 1652 N N . ILE A 1 222 ? -4.574 4.467 14.146 1.00 93.06 222 ILE A N 1
ATOM 1653 C CA . ILE A 1 222 ? -4.892 3.174 14.775 1.00 93.06 222 ILE A CA 1
ATOM 1654 C C . ILE A 1 222 ? -4.507 3.189 16.260 1.00 93.06 222 ILE A C 1
ATOM 1656 O O . ILE A 1 222 ? -5.282 2.732 17.102 1.00 93.06 222 ILE A O 1
ATOM 1660 N N . LYS A 1 223 ? -3.351 3.769 16.606 1.00 94.44 223 LYS A N 1
ATOM 1661 C CA . LYS A 1 223 ? -2.905 3.944 17.997 1.00 94.44 223 LYS A CA 1
ATOM 1662 C C . LYS A 1 223 ? -3.832 4.863 18.788 1.00 94.44 223 LYS A C 1
ATOM 1664 O O . LYS A 1 223 ? -4.223 4.493 19.893 1.00 94.44 223 LYS A O 1
ATOM 1669 N N . ASN A 1 224 ? -4.237 5.997 18.220 1.00 95.06 224 ASN A N 1
ATOM 1670 C CA . ASN A 1 224 ? -5.117 6.959 18.887 1.00 95.06 224 ASN A CA 1
ATOM 1671 C C . ASN A 1 224 ? -6.546 6.402 19.035 1.00 95.06 224 ASN A C 1
ATOM 1673 O O . ASN A 1 224 ? -7.134 6.486 20.109 1.00 95.06 224 ASN A O 1
ATOM 1677 N N . VAL A 1 225 ? -7.079 5.723 18.013 1.00 93.62 225 VAL A N 1
ATOM 1678 C CA . VAL A 1 225 ? -8.357 4.988 18.073 1.00 93.62 225 VAL A CA 1
ATOM 1679 C C . VAL A 1 225 ? -8.320 3.894 19.146 1.00 93.62 225 VAL A C 1
ATOM 1681 O O . VAL A 1 225 ? -9.251 3.787 19.940 1.00 93.62 225 VAL A O 1
ATOM 1684 N N . ASN A 1 226 ? -7.237 3.118 19.235 1.00 91.31 226 ASN A N 1
ATOM 1685 C CA . ASN A 1 226 ? -7.069 2.105 20.280 1.00 91.31 226 ASN A CA 1
ATOM 1686 C C . ASN A 1 226 ? -6.915 2.724 21.684 1.00 91.31 226 ASN A C 1
ATOM 1688 O O . ASN A 1 226 ? -7.438 2.181 22.657 1.00 91.31 226 ASN A O 1
ATOM 1692 N N . ALA A 1 227 ? -6.255 3.882 21.799 1.00 92.75 227 ALA A N 1
ATOM 1693 C CA . ALA A 1 227 ? -6.196 4.649 23.041 1.00 92.75 227 ALA A CA 1
ATOM 1694 C C . ALA A 1 227 ? -7.593 5.120 23.476 1.00 92.75 227 ALA A C 1
ATOM 1696 O O . ALA A 1 227 ? -7.945 4.916 24.633 1.00 92.75 227 ALA A O 1
ATOM 1697 N N . ARG A 1 228 ? -8.424 5.623 22.551 1.00 93.25 228 ARG A N 1
ATOM 1698 C CA . ARG A 1 228 ? -9.828 5.996 22.812 1.00 93.25 228 ARG A CA 1
ATOM 1699 C C . ARG A 1 228 ? -10.702 4.809 23.209 1.00 93.25 228 ARG A C 1
ATOM 1701 O O . ARG A 1 228 ? -11.493 4.924 24.137 1.00 93.25 228 ARG A O 1
ATOM 1708 N N . ILE A 1 229 ? -10.551 3.652 22.554 1.00 90.62 229 ILE A N 1
ATOM 1709 C CA . ILE A 1 229 ? -11.249 2.414 22.954 1.00 90.62 229 ILE A CA 1
ATOM 1710 C C . ILE A 1 229 ? -10.868 2.035 24.389 1.00 90.62 229 ILE A C 1
ATOM 1712 O O . ILE A 1 229 ? -11.742 1.704 25.189 1.00 90.62 229 ILE A O 1
ATOM 1716 N N . LYS A 1 230 ? -9.577 2.115 24.732 1.00 89.38 230 LYS A N 1
ATOM 1717 C CA . LYS A 1 230 ? -9.094 1.851 26.090 1.00 89.38 230 LYS A CA 1
ATOM 1718 C C . LYS A 1 230 ? -9.626 2.876 27.095 1.00 89.38 230 LYS A C 1
ATOM 1720 O O . LYS A 1 230 ? -10.083 2.468 28.152 1.00 89.38 230 LYS A O 1
ATOM 1725 N N . GLU A 1 231 ? -9.596 4.165 26.773 1.00 88.19 231 GLU A N 1
ATOM 1726 C CA . GLU A 1 231 ? -10.106 5.251 27.618 1.00 88.19 231 GLU A CA 1
ATOM 1727 C C . GLU A 1 231 ? -11.598 5.073 27.916 1.00 88.19 231 GLU A C 1
ATOM 1729 O O . GLU A 1 231 ? -11.972 4.984 29.082 1.00 88.19 231 GLU A O 1
ATOM 1734 N N . VAL A 1 232 ? -12.432 4.895 26.884 1.00 87.44 232 VAL A N 1
ATOM 1735 C CA . VAL A 1 232 ? -13.869 4.612 27.044 1.00 87.44 232 VAL A CA 1
ATOM 1736 C C . VAL A 1 232 ? -14.075 3.326 27.850 1.00 87.44 232 VAL A C 1
ATOM 1738 O O . VAL A 1 232 ? -14.842 3.321 28.807 1.00 87.44 232 VAL A O 1
ATOM 1741 N N . SER A 1 233 ? -13.347 2.246 27.543 1.00 85.94 233 SER A N 1
ATOM 1742 C CA . SER A 1 233 ? -13.450 0.991 28.300 1.00 85.94 233 SER A CA 1
ATOM 1743 C C . SER A 1 233 ? -13.007 1.119 29.762 1.00 85.94 233 SER A C 1
ATOM 1745 O O . SER A 1 233 ? -13.492 0.350 30.589 1.00 85.94 233 SER A O 1
ATOM 1747 N N . GLN A 1 234 ? -12.087 2.029 30.092 1.00 85.38 234 GLN A N 1
ATOM 1748 C CA . GLN A 1 234 ? -11.624 2.256 31.461 1.00 85.38 234 GLN A CA 1
ATOM 1749 C C . GLN A 1 234 ? -12.558 3.195 32.226 1.00 85.38 234 GLN A C 1
ATOM 1751 O O . GLN A 1 234 ? -12.917 2.856 33.348 1.00 85.38 234 GLN A O 1
ATOM 1756 N N . GLY A 1 235 ? -13.010 4.300 31.625 1.00 81.00 235 GLY A N 1
ATOM 1757 C CA . GLY A 1 235 ? -14.009 5.193 32.224 1.00 81.00 235 GLY A CA 1
ATOM 1758 C C . GLY A 1 235 ? -15.307 4.447 32.530 1.00 81.00 235 GLY A C 1
ATOM 1759 O O . GLY A 1 235 ? -15.766 4.436 33.665 1.00 81.00 235 GLY A O 1
ATOM 1760 N N . VAL A 1 236 ? -15.831 3.676 31.572 1.00 83.06 236 VAL A N 1
ATOM 1761 C CA . VAL A 1 236 ? -17.014 2.827 31.803 1.00 83.06 236 VAL A CA 1
ATOM 1762 C C . VAL A 1 236 ? -16.769 1.807 32.925 1.00 83.06 236 VAL A C 1
ATOM 1764 O O . VAL A 1 236 ? -17.640 1.619 33.769 1.00 83.06 236 VAL A O 1
ATOM 1767 N N . ALA A 1 237 ? -15.584 1.195 33.009 1.00 81.06 237 ALA A N 1
ATOM 1768 C CA . ALA A 1 237 ? -15.240 0.236 34.067 1.00 81.06 237 ALA A CA 1
ATOM 1769 C C . ALA A 1 237 ? -14.846 0.866 35.426 1.00 81.06 237 ALA A C 1
ATOM 1771 O O . ALA A 1 237 ? -14.517 0.133 36.363 1.00 81.06 237 ALA A O 1
ATOM 1772 N N . GLN A 1 238 ? -14.830 2.195 35.551 1.00 80.62 238 GLN A N 1
ATOM 1773 C CA . GLN A 1 238 ? -14.631 2.907 36.821 1.00 80.62 238 GLN A CA 1
ATOM 1774 C C . GLN A 1 238 ? -15.903 3.620 37.272 1.00 80.62 238 GLN A C 1
ATOM 1776 O O . GLN A 1 238 ? -16.268 3.523 38.441 1.00 80.62 238 GLN A O 1
ATOM 1781 N N . ASP A 1 239 ? -16.587 4.286 36.346 1.00 84.00 239 ASP A N 1
ATOM 1782 C CA . ASP A 1 239 ? -17.684 5.196 36.651 1.00 84.00 239 ASP A CA 1
ATOM 1783 C C . ASP A 1 239 ? -19.070 4.570 36.464 1.00 84.00 239 ASP A C 1
ATOM 1785 O O . ASP A 1 239 ? -20.033 5.125 36.979 1.00 84.00 239 ASP A O 1
ATOM 1789 N N . SER A 1 240 ? -19.222 3.423 35.787 1.00 87.44 240 SER A N 1
ATOM 1790 C CA . SER A 1 240 ? -20.521 2.728 35.702 1.00 87.44 240 SER A CA 1
ATOM 1791 C C . SER A 1 240 ? -20.703 1.668 36.790 1.00 87.44 240 SER A C 1
ATOM 1793 O O . SER A 1 240 ? -19.764 0.949 37.144 1.00 87.44 240 SER A O 1
ATOM 1795 N N . LEU A 1 241 ? -21.936 1.522 37.289 1.00 88.94 241 LEU A N 1
ATOM 1796 C CA . LEU A 1 241 ? -22.311 0.426 38.186 1.00 88.94 241 LEU A CA 1
ATOM 1797 C C . LEU A 1 241 ? -22.210 -0.926 37.454 1.00 88.94 241 LEU A C 1
ATOM 1799 O O . LEU A 1 241 ? -23.148 -1.376 36.798 1.00 88.94 241 LEU A O 1
ATOM 1803 N N . SER A 1 242 ? -21.053 -1.572 37.573 1.00 87.31 242 SER A N 1
ATOM 1804 C CA . SER A 1 242 ? -20.713 -2.800 36.850 1.00 87.31 242 SER A CA 1
ATOM 1805 C C . SER A 1 242 ? -21.045 -4.079 37.628 1.00 87.31 242 SER A C 1
ATOM 1807 O O . SER A 1 242 ? -21.024 -4.114 38.861 1.00 87.31 242 SER A O 1
ATOM 1809 N N . TRP A 1 243 ? -21.307 -5.160 36.888 1.00 87.44 243 TRP A N 1
ATOM 1810 C CA . TRP A 1 243 ? -21.462 -6.509 37.439 1.00 87.44 243 TRP A CA 1
ATOM 1811 C C . TRP A 1 243 ? -20.112 -7.100 37.861 1.00 87.44 243 TRP A C 1
ATOM 1813 O O . TRP A 1 243 ? -19.206 -7.257 37.036 1.00 87.44 243 TRP A O 1
ATOM 1823 N N . SER A 1 244 ? -19.994 -7.492 39.127 1.00 88.31 244 SER A N 1
ATOM 1824 C CA . SER A 1 244 ? -18.884 -8.294 39.630 1.00 88.31 244 SER A CA 1
ATOM 1825 C C . SER A 1 244 ? -19.188 -9.779 39.474 1.00 88.31 244 SER A C 1
ATOM 1827 O O . SER A 1 244 ? -20.176 -10.280 39.998 1.00 88.31 244 SER A O 1
ATOM 1829 N N . LYS A 1 245 ? -18.287 -10.504 38.805 1.00 88.88 245 LYS A N 1
ATOM 1830 C CA . LYS A 1 245 ? -18.294 -11.978 38.772 1.00 88.88 245 LYS A CA 1
ATOM 1831 C C . LYS A 1 245 ? -17.704 -12.615 40.038 1.00 88.88 245 LYS A C 1
ATOM 1833 O O . LYS A 1 245 ? -17.705 -13.834 40.146 1.00 88.88 245 LYS A O 1
ATOM 1838 N N . GLU A 1 246 ? -17.137 -11.807 40.932 1.00 89.75 246 GLU A N 1
ATOM 1839 C CA . GLU A 1 246 ? -16.536 -12.245 42.197 1.00 89.75 246 GLU A CA 1
ATOM 1840 C C . GLU A 1 246 ? -17.537 -12.101 43.351 1.00 89.75 246 GLU A C 1
ATOM 1842 O O . GLU A 1 246 ? -17.679 -13.014 44.155 1.00 89.75 246 GLU A O 1
ATOM 1847 N N . ASP A 1 247 ? -18.282 -10.989 43.378 1.00 87.88 247 ASP A N 1
ATOM 1848 C CA . ASP A 1 247 ? -19.362 -10.733 44.342 1.00 87.88 247 ASP A CA 1
ATOM 1849 C C . ASP A 1 247 ? -20.737 -11.290 43.874 1.00 87.88 247 ASP A C 1
ATOM 1851 O O . ASP A 1 247 ? -21.715 -11.167 44.604 1.00 87.88 247 ASP A O 1
ATOM 1855 N N . ASP A 1 248 ? -20.826 -11.837 42.649 1.00 88.81 248 ASP A N 1
ATOM 1856 C CA . ASP A 1 248 ? -22.056 -12.254 41.928 1.00 88.81 248 ASP A CA 1
ATOM 1857 C C . ASP A 1 248 ? -23.196 -11.208 41.966 1.00 88.81 248 ASP A C 1
ATOM 1859 O O . ASP A 1 248 ? -24.377 -11.521 42.124 1.00 88.81 248 ASP A O 1
ATOM 1863 N N . ALA A 1 249 ? -22.822 -9.926 41.861 1.00 89.50 249 ALA A N 1
ATOM 1864 C CA . ALA A 1 249 ? -23.707 -8.784 42.083 1.00 89.50 249 ALA A CA 1
ATOM 1865 C C . ALA A 1 249 ? -23.248 -7.514 41.342 1.00 89.50 249 ALA A C 1
ATOM 1867 O O . ALA A 1 249 ? -22.073 -7.350 41.002 1.00 89.50 249 ALA A O 1
ATOM 1868 N N . PHE A 1 250 ? -24.158 -6.552 41.156 1.00 89.94 250 PHE A N 1
ATOM 1869 C CA . PHE A 1 250 ? -23.803 -5.183 40.760 1.00 89.94 250 PHE A CA 1
ATOM 1870 C C . PHE A 1 250 ? -23.182 -4.430 41.944 1.00 89.94 250 PHE A C 1
ATOM 1872 O O . PHE A 1 250 ? -23.839 -4.223 42.963 1.00 89.94 250 PHE A O 1
ATOM 1879 N N . ILE A 1 251 ? -21.924 -4.000 41.814 1.00 88.62 251 ILE A N 1
ATOM 1880 C CA . ILE A 1 251 ? -21.152 -3.448 42.938 1.00 88.62 251 ILE A CA 1
ATOM 1881 C C . ILE A 1 251 ? -21.035 -1.924 42.890 1.00 88.62 251 ILE A C 1
ATOM 1883 O O . ILE A 1 251 ? -20.346 -1.359 42.045 1.00 88.62 251 ILE A O 1
ATOM 1887 N N . ALA A 1 252 ? -21.624 -1.242 43.876 1.00 90.81 252 ALA A N 1
ATOM 1888 C CA . ALA A 1 252 ? -21.452 0.197 44.084 1.00 90.81 252 ALA A CA 1
ATOM 1889 C C . ALA A 1 252 ? -20.089 0.512 44.739 1.00 90.81 252 ALA A C 1
ATOM 1891 O O . ALA A 1 252 ? -20.021 1.055 45.840 1.00 90.81 252 ALA A O 1
ATOM 1892 N N . LYS A 1 253 ? -18.990 0.138 44.074 1.00 88.88 253 LYS A N 1
ATOM 1893 C CA . LYS A 1 253 ? -17.600 0.402 44.481 1.00 88.88 253 LYS A CA 1
ATOM 1894 C C . LYS A 1 253 ? -16.975 1.371 43.465 1.00 88.88 253 LYS A C 1
ATOM 1896 O O . LYS A 1 253 ? -17.033 1.084 42.275 1.00 88.88 253 LYS A O 1
ATOM 1901 N N . HIS A 1 254 ? -16.388 2.489 43.906 1.00 85.69 254 HIS A N 1
ATOM 1902 C CA . HIS A 1 254 ? -15.801 3.515 43.015 1.00 85.69 254 HIS A CA 1
ATOM 1903 C C . HIS A 1 254 ? -14.312 3.778 43.295 1.00 85.69 254 HIS A C 1
ATOM 1905 O O . HIS A 1 254 ? -13.818 3.541 44.406 1.00 85.69 254 HIS A O 1
ATOM 1911 N N . GLY A 1 255 ? -13.615 4.269 42.267 1.00 79.25 255 GLY A N 1
ATOM 1912 C CA . GLY A 1 255 ? -12.197 4.625 42.278 1.00 79.25 255 GLY A CA 1
ATOM 1913 C C . GLY A 1 255 ? -11.241 3.427 42.280 1.00 79.25 255 GLY A C 1
ATOM 1914 O O . GLY A 1 255 ? -11.646 2.272 42.426 1.00 79.25 255 GLY A O 1
ATOM 1915 N N . ALA A 1 256 ? -9.940 3.713 42.166 1.00 77.44 256 ALA A N 1
ATOM 1916 C CA . ALA A 1 256 ? -8.884 2.694 42.138 1.00 77.44 256 ALA A CA 1
ATOM 1917 C C . ALA A 1 256 ? -8.881 1.791 43.391 1.00 77.44 256 ALA A C 1
ATOM 1919 O O . ALA A 1 256 ? -8.682 0.583 43.284 1.00 77.44 256 ALA A O 1
ATOM 1920 N N . GLU A 1 257 ? -9.187 2.368 44.558 1.00 80.81 257 GLU A N 1
ATOM 1921 C CA . GLU A 1 257 ? -9.309 1.672 45.850 1.00 80.81 257 GLU A CA 1
ATOM 1922 C C . GLU A 1 257 ? -10.637 0.891 46.009 1.00 80.81 257 GLU A C 1
ATOM 1924 O O . GLU A 1 257 ? -10.873 0.280 47.050 1.00 80.81 257 GLU A O 1
ATOM 1929 N N . LYS A 1 258 ? -11.531 0.918 45.004 1.00 82.94 258 LYS A N 1
ATOM 1930 C CA . LYS A 1 258 ? -12.840 0.233 44.975 1.00 82.94 258 LYS A CA 1
ATOM 1931 C C . LYS A 1 258 ? -13.687 0.446 46.241 1.00 82.94 258 LYS A C 1
ATOM 1933 O O . LYS A 1 258 ? -14.266 -0.492 46.793 1.00 82.94 258 LYS A O 1
ATOM 1938 N N . THR A 1 259 ? -13.784 1.690 46.706 1.00 85.94 259 THR A N 1
ATOM 1939 C CA . THR A 1 259 ? -14.470 2.014 47.968 1.00 85.94 259 THR A CA 1
ATOM 1940 C C . THR A 1 259 ? -15.994 1.990 47.834 1.00 85.94 259 THR A C 1
ATOM 1942 O O . THR A 1 259 ? -16.558 2.507 46.864 1.00 85.94 259 THR A O 1
ATO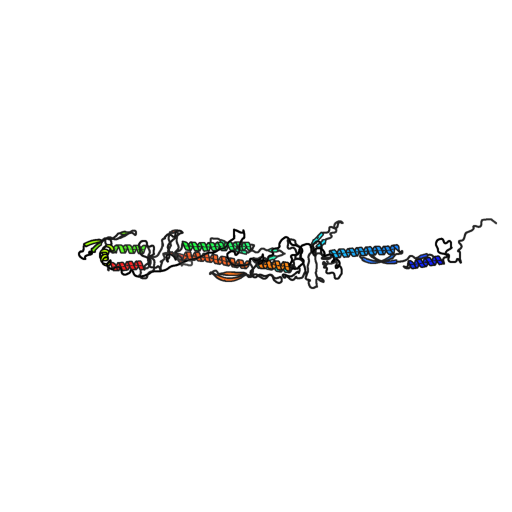M 1945 N N . ALA A 1 260 ? -16.670 1.392 48.821 1.00 89.50 260 ALA A N 1
ATOM 1946 C CA . ALA A 1 260 ? -18.128 1.295 48.859 1.00 89.50 260 ALA A CA 1
ATOM 1947 C C . ALA A 1 260 ? -18.774 2.691 48.854 1.00 89.50 260 ALA A C 1
ATOM 1949 O O . ALA A 1 260 ? -18.438 3.562 49.658 1.00 89.50 260 ALA A O 1
ATOM 1950 N N . SER A 1 261 ? -19.696 2.894 47.919 1.00 91.06 261 SER A N 1
ATOM 1951 C CA . SER A 1 261 ? -20.161 4.202 47.471 1.00 91.06 261 SER A CA 1
ATOM 1952 C C . SER A 1 261 ? -21.680 4.323 47.519 1.00 91.06 261 SER A C 1
ATOM 1954 O O . SER A 1 261 ? -22.419 3.342 47.512 1.00 91.06 261 SER A O 1
ATOM 1956 N N . LYS A 1 262 ? -22.168 5.564 47.579 1.00 91.50 262 LYS A N 1
ATOM 1957 C CA . LYS A 1 262 ? -23.605 5.854 47.653 1.00 91.50 262 LYS A CA 1
ATOM 1958 C C . LYS A 1 262 ? -24.240 5.784 46.268 1.00 91.50 262 LYS A C 1
ATOM 1960 O O . LYS A 1 262 ? -23.633 6.219 45.293 1.00 91.50 262 LYS A O 1
ATOM 1965 N N . ILE A 1 263 ? -25.499 5.356 46.217 1.00 92.19 263 ILE A N 1
ATOM 1966 C CA . ILE A 1 263 ? -26.398 5.625 45.092 1.00 92.19 263 ILE A CA 1
ATOM 1967 C C . ILE A 1 263 ? -27.359 6.738 45.533 1.00 92.19 263 ILE A C 1
ATOM 1969 O O . ILE A 1 263 ? -28.014 6.632 46.571 1.00 92.19 263 ILE A O 1
ATOM 1973 N N . LYS A 1 264 ? -27.409 7.840 44.784 1.00 90.12 264 LYS A N 1
ATOM 1974 C CA . LYS A 1 264 ? -28.269 9.007 45.034 1.00 90.12 264 LYS A CA 1
ATOM 1975 C C . LYS A 1 264 ? -29.369 9.114 43.977 1.00 90.12 264 LYS A C 1
ATOM 1977 O O . LYS A 1 264 ? -29.297 8.494 42.922 1.00 90.12 264 LYS A O 1
ATOM 1982 N N . PHE A 1 265 ? -30.371 9.947 44.265 1.00 88.94 265 PHE A N 1
ATOM 1983 C CA . PHE A 1 265 ? -31.502 10.260 43.376 1.00 88.94 265 PHE A CA 1
ATOM 1984 C C . PHE A 1 265 ? -32.433 9.079 43.040 1.00 88.94 265 PHE A C 1
ATOM 1986 O O . PHE A 1 265 ? -33.274 9.195 42.155 1.00 88.94 265 PHE A O 1
ATOM 1993 N N . VAL A 1 266 ? -32.349 7.978 43.793 1.00 92.38 266 VAL A N 1
ATOM 1994 C CA . VAL A 1 266 ? -33.260 6.829 43.678 1.00 92.38 266 VAL A CA 1
ATOM 1995 C C . VAL A 1 266 ? -34.693 7.267 44.014 1.00 92.38 266 VAL A C 1
ATOM 1997 O O . VAL A 1 266 ? -34.974 7.729 45.127 1.00 92.38 266 VAL A O 1
ATOM 2000 N N . ALA A 1 267 ? -35.604 7.148 43.047 1.00 93.12 267 ALA A N 1
ATOM 2001 C CA . ALA A 1 267 ? -37.034 7.360 43.266 1.00 93.12 267 ALA A CA 1
ATOM 2002 C C . ALA A 1 267 ? -37.601 6.299 44.224 1.00 93.12 267 ALA A C 1
ATOM 2004 O O . ALA A 1 267 ? -37.059 5.203 44.324 1.00 93.12 267 ALA A O 1
ATOM 2005 N N . GLY A 1 268 ? -38.687 6.618 44.933 1.00 90.88 268 GLY A N 1
ATOM 2006 C CA . GLY A 1 268 ? -39.300 5.663 45.859 1.00 90.88 268 GLY A CA 1
ATOM 2007 C C . GLY A 1 268 ? -39.834 4.430 45.125 1.00 90.88 268 GLY A C 1
ATOM 2008 O O . GLY A 1 268 ? -40.574 4.572 44.150 1.00 90.88 268 GLY A O 1
ATOM 2009 N N . GLY A 1 269 ? -39.452 3.238 45.584 1.00 92.06 269 GLY A N 1
ATOM 2010 C CA . GLY A 1 269 ? -39.919 1.965 45.036 1.00 92.06 269 GLY A CA 1
ATOM 2011 C C . GLY A 1 269 ? -41.349 1.621 45.454 1.00 92.06 269 GLY A C 1
ATOM 2012 O O . GLY A 1 269 ? -41.808 2.052 46.512 1.00 92.06 269 GLY A O 1
ATOM 2013 N N . ASP A 1 270 ? -42.069 0.828 44.661 1.00 93.56 270 ASP A N 1
ATOM 2014 C CA . ASP A 1 270 ? -43.419 0.389 45.034 1.00 93.56 270 ASP A CA 1
ATOM 2015 C C . ASP A 1 270 ? -43.351 -0.582 46.217 1.00 93.56 270 ASP A C 1
ATOM 2017 O O . ASP A 1 270 ? -42.542 -1.507 46.227 1.00 93.56 270 ASP A O 1
ATOM 2021 N N . LEU A 1 271 ? -44.208 -0.411 47.223 1.00 90.81 271 LEU A N 1
ATOM 2022 C CA . LEU A 1 271 ? -44.201 -1.258 48.419 1.00 90.81 271 LEU A CA 1
ATOM 2023 C C . LEU A 1 271 ? -45.272 -2.345 48.296 1.00 90.81 271 LEU A C 1
ATOM 2025 O O . LEU A 1 271 ? -46.420 -2.161 48.699 1.00 90.81 271 LEU A O 1
ATOM 2029 N N . SER A 1 272 ? -44.901 -3.477 47.695 1.00 90.88 272 SER A N 1
ATOM 2030 C CA . SER A 1 272 ? -45.785 -4.633 47.511 1.00 90.88 272 SER A CA 1
ATOM 2031 C C . SER A 1 272 ? -45.021 -5.958 47.558 1.00 90.88 272 SER A C 1
ATOM 2033 O O . SER A 1 272 ? -43.822 -5.998 47.295 1.00 90.88 272 SER A O 1
ATOM 2035 N N . LYS A 1 273 ? -45.742 -7.055 47.823 1.00 88.00 273 LYS A N 1
ATOM 2036 C CA . LYS A 1 273 ? -45.219 -8.430 47.962 1.00 88.00 273 LYS A CA 1
ATOM 2037 C C . LYS A 1 273 ? -44.373 -8.949 46.783 1.00 88.00 273 LYS A C 1
ATOM 2039 O O . LYS A 1 273 ? -43.623 -9.904 46.940 1.00 88.00 273 LYS A O 1
ATOM 2044 N N . ASN A 1 274 ? -44.508 -8.352 45.602 1.00 89.44 274 ASN A N 1
ATOM 2045 C CA . ASN A 1 274 ? -43.781 -8.765 44.399 1.00 89.44 274 ASN A CA 1
ATOM 2046 C C . ASN A 1 274 ? -42.845 -7.652 43.884 1.00 89.44 274 ASN A C 1
ATOM 2048 O O . ASN A 1 274 ? -42.422 -7.700 42.732 1.00 89.44 274 ASN A O 1
ATOM 2052 N N . SER A 1 275 ? -42.578 -6.618 44.690 1.00 93.62 275 SER A N 1
ATOM 2053 C CA . SER A 1 275 ? -41.781 -5.469 44.259 1.00 93.62 275 SER A CA 1
ATOM 2054 C C . SER A 1 275 ? -40.283 -5.723 44.364 1.00 93.62 275 SER A C 1
ATOM 2056 O O . SER A 1 275 ? -39.743 -5.902 45.454 1.00 93.62 275 SER A O 1
ATOM 2058 N N . THR A 1 276 ? -39.622 -5.634 43.217 1.00 93.06 276 THR A N 1
ATOM 2059 C CA . THR A 1 276 ? -38.165 -5.649 43.052 1.00 93.06 276 THR A CA 1
ATOM 2060 C C . THR A 1 276 ? -37.557 -4.241 43.000 1.00 93.06 276 THR A C 1
ATOM 2062 O O . THR A 1 276 ? -36.410 -4.081 42.585 1.00 93.06 276 THR A O 1
ATOM 2065 N N . ASP A 1 277 ? -38.327 -3.202 43.341 1.00 94.19 277 ASP A N 1
ATOM 2066 C CA . ASP A 1 277 ? -37.846 -1.818 43.346 1.00 94.19 277 ASP A CA 1
ATOM 2067 C C . ASP A 1 277 ? -36.947 -1.541 44.557 1.00 94.19 277 ASP A C 1
ATOM 2069 O O . ASP A 1 277 ? -37.247 -1.978 45.667 1.00 94.19 277 ASP A O 1
ATOM 2073 N N . ALA A 1 278 ? -35.903 -0.735 44.376 1.00 93.56 278 ALA A N 1
ATOM 2074 C CA . ALA A 1 278 ? -35.060 -0.241 45.459 1.00 93.56 278 ALA A CA 1
ATOM 2075 C C . ALA A 1 278 ? -35.834 0.657 46.440 1.00 93.56 278 ALA A C 1
ATOM 2077 O O . ALA A 1 278 ? -36.540 1.587 46.042 1.00 93.56 278 ALA A O 1
ATOM 2078 N N . VAL A 1 279 ? -35.629 0.433 47.737 1.00 93.88 279 VAL A N 1
ATOM 2079 C CA . VAL A 1 279 ? -36.101 1.320 48.808 1.00 93.88 279 VAL A CA 1
ATOM 2080 C C . VAL A 1 279 ? -35.152 2.505 48.956 1.00 93.88 279 VAL A C 1
ATOM 2082 O O . VAL A 1 279 ? -33.944 2.325 49.111 1.00 93.88 279 VAL A O 1
ATOM 2085 N N . ASN A 1 280 ? -35.690 3.727 48.974 1.00 91.69 280 ASN A N 1
ATOM 2086 C CA . ASN A 1 280 ? -34.892 4.918 49.277 1.00 91.69 280 ASN A CA 1
ATOM 2087 C C . ASN A 1 280 ? -34.968 5.323 50.765 1.00 91.69 280 ASN A C 1
ATOM 2089 O O . ASN A 1 280 ? -35.813 4.855 51.533 1.00 91.69 280 ASN A O 1
ATOM 2093 N N . GLY A 1 281 ? -34.068 6.220 51.184 1.00 87.50 281 GLY A N 1
ATOM 2094 C CA . GLY A 1 281 ? -33.930 6.620 52.589 1.00 87.50 281 GLY A CA 1
ATOM 2095 C C . GLY A 1 281 ? -35.191 7.230 53.218 1.00 87.50 281 GLY A C 1
ATOM 2096 O O . GLY A 1 281 ? -35.394 7.072 54.418 1.00 87.50 281 GLY A O 1
ATOM 2097 N N . THR A 1 282 ? -36.066 7.868 52.431 1.00 89.25 282 THR A N 1
ATOM 2098 C CA . THR A 1 282 ? -37.342 8.416 52.922 1.00 89.25 282 THR A CA 1
ATOM 2099 C C . THR A 1 282 ? -38.305 7.299 53.318 1.00 89.25 282 THR A C 1
ATOM 2101 O O . THR A 1 282 ? -38.896 7.353 54.392 1.00 89.25 282 THR A O 1
ATOM 2104 N N . GLN A 1 283 ? -38.410 6.251 52.501 1.00 92.56 283 GLN A N 1
ATOM 2105 C CA . GLN A 1 283 ? -39.301 5.115 52.756 1.00 92.56 283 GLN A CA 1
ATOM 2106 C C . GLN A 1 283 ? -38.840 4.275 53.956 1.00 92.56 283 GLN A C 1
ATOM 2108 O O . GLN A 1 283 ? -39.658 3.836 54.769 1.00 92.56 283 GLN A O 1
ATOM 2113 N N . LEU A 1 284 ? -37.522 4.093 54.104 1.00 88.44 284 LEU A N 1
ATOM 2114 C CA . LEU A 1 284 ? -36.940 3.440 55.276 1.00 88.44 284 LEU A CA 1
ATOM 2115 C C . LEU A 1 284 ? -37.145 4.279 56.550 1.00 88.44 284 LEU A C 1
ATOM 2117 O O . LEU A 1 284 ? -37.520 3.728 57.583 1.00 88.44 284 LEU A O 1
ATOM 2121 N N . PHE A 1 285 ? -36.972 5.605 56.473 1.00 86.81 285 PHE A N 1
ATOM 2122 C CA . PHE A 1 285 ? -37.247 6.518 57.587 1.00 86.81 285 PHE A CA 1
ATOM 2123 C C . PHE A 1 285 ? -38.718 6.460 58.023 1.00 86.81 285 PHE A C 1
ATOM 2125 O O . PHE A 1 285 ? -38.989 6.203 59.193 1.00 86.81 285 PHE A O 1
ATOM 2132 N N . GLU A 1 286 ? -39.661 6.611 57.087 1.00 88.56 286 GLU A N 1
ATOM 2133 C CA . GLU A 1 286 ? -41.101 6.501 57.359 1.00 88.56 286 GLU A CA 1
ATOM 2134 C C . GLU A 1 286 ? -41.493 5.168 58.001 1.00 88.56 286 GLU A C 1
ATOM 2136 O O . GLU A 1 286 ? -42.434 5.110 58.793 1.00 88.56 286 GLU A O 1
ATOM 2141 N N . THR A 1 287 ? -40.818 4.081 57.627 1.00 85.75 287 THR A N 1
ATOM 2142 C CA . THR A 1 287 ? -41.112 2.758 58.180 1.00 85.75 287 THR A CA 1
ATOM 2143 C C . THR A 1 287 ? -40.549 2.624 59.588 1.00 85.75 287 THR A C 1
ATOM 2145 O O . THR A 1 287 ? -41.271 2.178 60.473 1.00 85.75 287 THR A O 1
ATOM 2148 N N . ASN A 1 288 ? -39.313 3.065 59.834 1.00 84.44 288 ASN A N 1
ATOM 2149 C CA . ASN A 1 288 ? -38.706 3.033 61.167 1.00 84.44 288 ASN A CA 1
ATOM 2150 C C . ASN A 1 288 ? -39.445 3.941 62.169 1.00 84.44 288 ASN A C 1
ATOM 2152 O O . ASN A 1 288 ? -39.649 3.538 63.311 1.00 84.44 288 ASN A O 1
ATOM 2156 N N . ASP A 1 289 ? -39.918 5.114 61.738 1.00 85.38 289 ASP A N 1
ATOM 2157 C CA . ASP A 1 289 ? -40.786 5.990 62.538 1.00 85.38 289 ASP A CA 1
ATOM 2158 C C . ASP A 1 289 ? -42.087 5.269 62.952 1.00 85.38 289 ASP A C 1
ATOM 2160 O O . ASP A 1 289 ? -42.390 5.147 64.142 1.00 85.38 289 ASP A O 1
ATOM 2164 N N . LYS A 1 290 ? -42.793 4.647 61.994 1.00 83.25 290 LYS A N 1
ATOM 2165 C CA . LYS A 1 290 ? -43.991 3.827 62.268 1.00 83.25 290 LYS A CA 1
ATOM 2166 C C . LYS A 1 290 ? -43.680 2.650 63.204 1.00 83.25 290 LYS A C 1
ATOM 2168 O O . LYS A 1 290 ? -44.392 2.459 64.189 1.00 83.25 290 LYS A O 1
ATOM 2173 N N . VAL A 1 291 ? -42.596 1.904 62.963 1.00 81.50 291 VAL A N 1
ATOM 2174 C CA . VAL A 1 291 ? -42.141 0.787 63.821 1.00 81.50 291 VAL A CA 1
ATOM 2175 C C . VAL A 1 291 ? -41.904 1.259 65.262 1.00 81.50 291 VAL A C 1
ATOM 2177 O O . VAL A 1 291 ? -42.259 0.549 66.203 1.00 81.50 291 VAL A O 1
ATOM 2180 N N . ALA A 1 292 ? -41.378 2.471 65.461 1.00 78.12 292 ALA A N 1
ATOM 2181 C CA . ALA A 1 292 ? -41.162 3.024 66.792 1.00 78.12 292 ALA A CA 1
ATOM 2182 C C . ALA A 1 292 ? -42.468 3.279 67.555 1.00 78.12 292 ALA A C 1
ATOM 2184 O O . ALA A 1 292 ? -42.540 2.965 68.743 1.00 78.12 292 ALA A O 1
ATOM 2185 N N . THR A 1 293 ? -43.518 3.763 66.879 1.00 77.19 293 THR A N 1
ATOM 2186 C CA . THR A 1 293 ? -44.847 3.922 67.506 1.00 77.19 293 THR A CA 1
ATOM 2187 C C . THR A 1 293 ? -45.440 2.589 67.972 1.00 77.19 293 THR A C 1
ATOM 2189 O O . THR A 1 293 ? -46.168 2.549 68.963 1.00 77.19 293 THR A O 1
ATOM 2192 N N . TYR A 1 294 ? -45.094 1.493 67.292 1.00 72.38 294 TYR A N 1
ATOM 2193 C CA . TYR A 1 294 ? -45.635 0.162 67.547 1.00 72.38 294 TYR A CA 1
ATOM 2194 C C . TYR A 1 294 ? -44.903 -0.636 68.632 1.00 72.38 294 TYR A C 1
ATOM 2196 O O . TYR A 1 294 ? -45.538 -1.416 69.337 1.00 72.38 294 TYR A O 1
ATOM 2204 N N . LEU A 1 295 ? -43.589 -0.451 68.799 1.00 71.12 295 LEU A N 1
ATOM 2205 C CA . LEU A 1 295 ? -42.817 -1.155 69.836 1.00 71.12 295 LEU A CA 1
ATOM 2206 C C . LEU A 1 295 ? -43.228 -0.769 71.270 1.00 71.12 295 LEU A C 1
ATOM 2208 O O . LEU A 1 295 ? -42.920 -1.502 72.211 1.00 71.12 295 LEU A O 1
ATOM 2212 N N . GLY A 1 296 ? -43.921 0.361 71.447 1.00 67.31 296 GLY A N 1
ATOM 2213 C CA . GLY A 1 296 ? -44.360 0.850 72.752 1.00 67.31 296 GLY A CA 1
ATOM 2214 C C . GLY A 1 296 ? -43.188 1.157 73.692 1.00 67.31 296 GLY A C 1
ATOM 2215 O O . GLY A 1 296 ? -42.071 1.420 73.251 1.00 67.31 296 GLY A O 1
ATOM 2216 N N . GLY A 1 297 ? -43.443 1.155 75.006 1.00 67.44 297 GLY A N 1
ATOM 2217 C CA . GLY A 1 297 ? -42.391 1.254 76.032 1.00 67.44 297 GLY A CA 1
ATOM 2218 C C . GLY A 1 297 ? -41.456 2.468 75.899 1.00 67.44 297 GLY A C 1
ATOM 2219 O O . GLY A 1 297 ? -40.280 2.357 76.233 1.00 67.44 297 GLY A O 1
ATOM 2220 N N . ASP A 1 298 ? -41.967 3.590 75.381 1.00 76.75 298 ASP A N 1
ATOM 2221 C CA . ASP A 1 298 ? -41.248 4.822 75.020 1.00 76.75 298 ASP A CA 1
ATOM 2222 C C . ASP A 1 298 ? -40.187 4.711 73.896 1.00 76.75 298 ASP A C 1
ATOM 2224 O O . ASP A 1 298 ? -39.265 5.536 73.847 1.00 76.75 298 ASP A O 1
ATOM 2228 N N . ALA A 1 299 ? -40.302 3.745 72.978 1.00 80.75 299 ALA A N 1
ATOM 2229 C CA . ALA A 1 299 ? -39.456 3.667 71.782 1.00 80.75 299 ALA A CA 1
ATOM 2230 C C . ALA A 1 299 ? -39.618 4.883 70.838 1.00 80.75 299 ALA A C 1
ATOM 2232 O O . ALA A 1 299 ? -40.674 5.512 70.775 1.00 80.75 299 ALA A O 1
ATOM 2233 N N . LYS A 1 300 ? -38.549 5.220 70.100 1.00 84.06 300 LYS A N 1
ATOM 2234 C CA . LYS A 1 300 ? -38.489 6.317 69.105 1.00 84.06 300 LYS A CA 1
ATOM 2235 C C . LYS A 1 300 ? -37.463 6.025 68.004 1.00 84.06 300 LYS A C 1
ATOM 2237 O O . LYS A 1 300 ? -36.488 5.318 68.264 1.00 84.06 300 LYS A O 1
ATOM 2242 N N . TYR A 1 301 ? -37.626 6.653 66.837 1.00 82.62 301 TYR A N 1
ATOM 2243 C CA . TYR A 1 301 ? -36.608 6.718 65.785 1.00 82.62 301 TYR A CA 1
ATOM 2244 C C . TYR A 1 301 ? -36.385 8.170 65.331 1.00 82.62 301 TYR A C 1
ATOM 2246 O O . TYR A 1 301 ? -37.201 8.740 64.616 1.00 82.62 301 TYR A O 1
ATOM 2254 N N . GLU A 1 302 ? -35.286 8.790 65.765 1.00 82.44 302 GLU A N 1
ATOM 2255 C CA . GLU A 1 302 ? -34.968 10.204 65.493 1.00 82.44 302 GLU A CA 1
ATOM 2256 C C . GLU A 1 302 ? -33.503 10.328 65.039 1.00 82.44 302 GLU A C 1
ATOM 2258 O O . GLU A 1 302 ? -32.635 9.604 65.521 1.00 82.44 302 GLU A O 1
ATOM 2263 N N . GLU A 1 303 ? -33.211 11.205 64.068 1.00 79.94 303 GLU A N 1
ATOM 2264 C CA . GLU A 1 303 ? -31.872 11.358 63.449 1.00 79.94 303 GLU A CA 1
ATOM 2265 C C . GLU A 1 303 ? -31.220 10.042 62.960 1.00 79.94 303 GLU A C 1
ATOM 2267 O O . GLU A 1 303 ? -29.997 9.888 62.974 1.00 79.94 303 GLU A O 1
ATOM 2272 N N . GLY A 1 304 ? -32.032 9.062 62.553 1.00 77.62 304 GLY A N 1
ATOM 2273 C CA . GLY A 1 304 ? -31.556 7.739 62.140 1.00 77.62 304 GLY A CA 1
ATOM 2274 C C . GLY A 1 304 ? -31.205 6.786 63.293 1.00 77.62 304 GLY A C 1
ATOM 2275 O O . GLY A 1 304 ? -30.709 5.688 63.036 1.00 77.62 304 GLY A O 1
ATOM 2276 N N . LYS A 1 305 ? -31.448 7.177 64.552 1.00 80.88 305 LYS A N 1
ATOM 2277 C CA . LYS A 1 305 ? -31.085 6.427 65.763 1.00 80.88 305 LYS A CA 1
ATOM 2278 C C . LYS A 1 305 ? -32.321 5.898 66.485 1.00 80.88 305 LYS A C 1
ATOM 2280 O O . LYS A 1 305 ? -33.309 6.605 66.673 1.00 80.88 305 LYS A O 1
ATOM 2285 N N . TRP A 1 306 ? -32.216 4.660 66.955 1.00 81.06 306 TRP A N 1
ATOM 2286 C CA . TRP A 1 306 ? -33.234 3.992 67.759 1.00 81.06 306 TRP A CA 1
ATOM 2287 C C . TRP A 1 306 ? -33.112 4.322 69.250 1.00 81.06 306 TRP A C 1
ATOM 2289 O O . TRP A 1 306 ? -32.041 4.184 69.841 1.00 81.06 306 TRP A O 1
ATOM 2299 N N . LYS A 1 307 ? -34.237 4.670 69.881 1.00 81.19 307 LYS A N 1
ATOM 2300 C CA . LYS A 1 307 ? -34.423 4.619 71.336 1.00 81.19 307 LYS A CA 1
ATOM 2301 C C . LYS A 1 307 ? -35.161 3.324 71.685 1.00 81.19 307 LYS A C 1
ATOM 2303 O O . LYS A 1 307 ? -36.227 3.063 71.132 1.00 81.19 307 LYS A O 1
ATOM 2308 N N . ALA A 1 308 ? -34.594 2.530 72.592 1.00 72.88 308 ALA A N 1
ATOM 2309 C CA . ALA A 1 308 ? -35.118 1.212 72.947 1.00 72.88 308 ALA A CA 1
ATOM 2310 C C . ALA A 1 308 ? -36.401 1.270 73.813 1.00 72.88 308 ALA A C 1
ATOM 2312 O O . ALA A 1 308 ? -36.517 2.174 74.649 1.00 72.88 308 ALA A O 1
ATOM 2313 N N . PRO A 1 309 ? -37.324 0.298 73.658 1.00 69.31 309 PRO A N 1
ATOM 2314 C CA . PRO A 1 309 ? -38.478 0.107 74.540 1.00 69.31 309 PRO A CA 1
ATOM 2315 C C . PRO A 1 309 ? -38.087 -0.513 75.897 1.00 69.31 309 PRO A C 1
ATOM 2317 O O . PRO A 1 309 ? -36.958 -0.959 76.102 1.00 69.31 309 PRO A O 1
ATOM 2320 N N . THR A 1 310 ? -39.041 -0.596 76.831 1.00 71.50 310 THR A N 1
ATOM 2321 C CA . THR A 1 310 ? -38.918 -1.366 78.087 1.00 71.50 310 THR A CA 1
ATOM 2322 C C . THR A 1 310 ? -40.176 -2.207 78.338 1.00 71.50 310 THR A C 1
ATOM 2324 O O . THR A 1 310 ? -41.285 -1.676 78.320 1.00 71.50 310 THR A O 1
ATOM 2327 N N . PHE A 1 311 ? -40.010 -3.509 78.607 1.00 65.81 311 PHE A N 1
ATOM 2328 C CA . PHE A 1 311 ? -41.094 -4.485 78.800 1.00 65.81 311 PHE A CA 1
ATOM 2329 C C . PHE A 1 311 ? -41.004 -5.214 80.154 1.00 65.81 311 PHE A C 1
ATOM 2331 O O . PHE A 1 311 ? -39.951 -5.231 80.791 1.00 65.81 311 PHE A O 1
ATOM 2338 N N . LYS A 1 312 ? -42.100 -5.863 80.579 1.00 63.56 312 LYS A N 1
ATOM 2339 C CA . LYS A 1 312 ? -42.191 -6.721 81.781 1.00 63.56 312 LYS A CA 1
ATOM 2340 C C . LYS A 1 312 ? -42.907 -8.023 81.437 1.00 63.56 312 LYS A C 1
ATOM 2342 O O . LYS A 1 312 ? -44.070 -7.968 81.047 1.00 63.56 312 LYS A O 1
ATOM 2347 N N . ILE A 1 313 ? -42.223 -9.168 81.529 1.00 62.56 313 ILE A N 1
ATOM 2348 C CA . ILE A 1 313 ? -42.771 -10.487 81.147 1.00 62.56 313 ILE A CA 1
ATOM 2349 C C . ILE A 1 313 ? -42.400 -11.562 82.187 1.00 62.56 313 ILE A C 1
ATOM 2351 O O . ILE A 1 313 ? -41.470 -11.402 82.978 1.00 62.56 313 ILE A O 1
ATOM 2355 N N . LYS A 1 314 ? -43.183 -12.646 82.193 1.00 56.91 314 LYS A N 1
ATOM 2356 C CA . LYS A 1 314 ? -43.142 -13.780 83.122 1.00 56.91 314 LYS A CA 1
ATOM 2357 C C . LYS A 1 314 ? -42.522 -15.023 82.480 1.00 56.91 314 LYS A C 1
ATOM 2359 O O . LYS A 1 314 ? -42.844 -15.333 81.338 1.00 56.91 314 LYS A O 1
ATOM 2364 N N . THR A 1 315 ? -41.665 -15.742 83.208 1.00 59.62 315 THR A N 1
ATOM 2365 C CA . THR A 1 315 ? -40.927 -16.929 82.709 1.00 59.62 315 THR A CA 1
ATOM 2366 C C . THR A 1 315 ? -40.951 -18.108 83.689 1.00 59.62 315 THR A C 1
ATOM 2368 O O . THR A 1 315 ? -41.311 -17.930 84.849 1.00 59.62 315 THR A O 1
ATOM 2371 N N . VAL A 1 316 ? -40.604 -19.312 83.214 1.00 55.34 316 VAL A N 1
ATOM 2372 C CA . VAL A 1 316 ? -40.614 -20.582 83.973 1.00 55.34 316 VAL A CA 1
ATOM 2373 C C . VAL A 1 316 ? -39.180 -21.103 84.138 1.00 55.34 316 VAL A C 1
ATOM 2375 O O . VAL A 1 316 ? -38.336 -20.871 83.277 1.00 55.34 316 VAL A O 1
ATOM 2378 N N . LYS A 1 317 ? -38.899 -21.783 85.255 1.00 57.28 317 LYS A N 1
ATOM 2379 C CA . LYS A 1 317 ? -37.567 -22.306 85.622 1.00 57.28 317 LYS A CA 1
ATOM 2380 C C . LYS A 1 317 ? -37.353 -23.748 85.150 1.00 57.28 317 LYS A C 1
ATOM 2382 O O . LYS A 1 317 ? -38.313 -24.443 84.827 1.00 57.28 317 LYS A O 1
ATOM 2387 N N . ASP A 1 318 ? -36.102 -24.206 85.174 1.00 49.47 318 ASP A N 1
ATOM 2388 C CA . ASP A 1 318 ? -35.657 -25.496 84.611 1.00 49.47 318 ASP A CA 1
ATOM 2389 C C . ASP A 1 318 ? -36.263 -26.751 85.288 1.00 49.47 318 ASP A C 1
ATOM 2391 O O . ASP A 1 318 ? -36.126 -27.859 84.773 1.00 49.47 318 ASP A O 1
ATOM 2395 N N . ASP A 1 319 ? -36.955 -26.587 86.423 1.00 53.62 319 ASP A N 1
ATOM 2396 C CA . ASP A 1 319 ? -37.719 -27.622 87.139 1.00 53.62 319 ASP A CA 1
ATOM 2397 C C . ASP A 1 319 ? -39.254 -27.490 86.990 1.00 53.62 319 ASP A C 1
ATOM 2399 O O . ASP A 1 319 ? -40.003 -28.335 87.482 1.00 53.62 319 ASP A O 1
ATOM 2403 N N . GLY A 1 320 ? -39.733 -26.434 86.322 1.00 56.06 320 GLY A N 1
ATOM 2404 C CA . GLY A 1 320 ? -41.149 -26.123 86.105 1.00 56.06 320 GLY A CA 1
ATOM 2405 C C . GLY A 1 320 ? -41.878 -25.393 87.247 1.00 56.06 320 GLY A C 1
ATOM 2406 O O . GLY A 1 320 ? -43.090 -25.214 87.148 1.00 56.06 320 GLY A O 1
ATOM 2407 N N . SER A 1 321 ? -41.203 -24.984 88.331 1.00 49.91 321 SER A N 1
ATOM 2408 C CA . SER A 1 321 ? -41.878 -24.733 89.622 1.00 49.91 321 SER A CA 1
ATOM 2409 C C . SER A 1 321 ? -42.421 -23.319 89.910 1.00 49.91 321 SER A C 1
ATOM 2411 O O . SER A 1 321 ? -43.341 -23.193 90.721 1.00 49.91 321 SER A O 1
ATOM 2413 N N . ALA A 1 322 ? -41.879 -22.246 89.318 1.00 48.16 322 ALA A N 1
ATOM 2414 C CA . ALA A 1 322 ? -42.205 -20.866 89.719 1.00 48.16 322 ALA A CA 1
ATOM 2415 C C . ALA A 1 322 ? -42.077 -19.826 88.591 1.00 48.16 322 ALA A C 1
ATOM 2417 O O . ALA A 1 322 ? -41.390 -20.060 87.597 1.00 48.16 322 ALA A O 1
ATOM 2418 N N . VAL A 1 323 ? -42.721 -18.663 88.787 1.00 59.28 323 VAL A N 1
ATOM 2419 C CA . VAL A 1 323 ? -42.868 -17.587 87.790 1.00 59.28 323 VAL A CA 1
ATOM 2420 C C . VAL A 1 323 ? -42.618 -16.201 88.401 1.00 59.28 323 VAL A C 1
ATOM 2422 O O . VAL A 1 323 ? -43.247 -15.843 89.395 1.00 59.28 323 VAL A O 1
ATOM 2425 N N . GLU A 1 324 ? -41.746 -15.402 87.779 1.00 53.84 324 GLU A N 1
ATOM 2426 C CA . GLU A 1 324 ? -41.346 -14.053 88.229 1.00 53.84 324 GLU A CA 1
ATOM 2427 C C . GLU A 1 324 ? -41.576 -12.991 87.139 1.00 53.84 324 GLU A C 1
ATOM 2429 O O . GLU A 1 324 ? -41.337 -13.256 85.963 1.00 53.84 324 GLU A O 1
ATOM 2434 N N . ASP A 1 325 ? -42.009 -11.784 87.531 1.00 53.50 325 ASP A N 1
ATOM 2435 C CA . ASP A 1 325 ? -42.025 -10.593 86.667 1.00 53.50 325 ASP A CA 1
ATOM 2436 C C . ASP A 1 325 ? -40.598 -10.056 86.494 1.00 53.50 325 ASP A C 1
ATOM 2438 O O . ASP A 1 325 ? -39.990 -9.578 87.454 1.00 53.50 325 ASP A O 1
ATOM 2442 N N . LYS A 1 326 ? -40.072 -10.095 85.267 1.00 60.62 326 LYS A N 1
ATOM 2443 C CA . LYS A 1 326 ? -38.722 -9.622 84.941 1.00 60.62 326 LYS A CA 1
ATOM 2444 C C . LYS A 1 326 ? -38.789 -8.519 83.886 1.00 60.62 326 LYS A C 1
ATOM 2446 O O . LYS A 1 326 ? -39.539 -8.621 82.914 1.00 60.62 326 LYS A O 1
ATOM 2451 N N . GLU A 1 327 ? -38.035 -7.440 84.102 1.00 61.19 327 GLU A N 1
ATOM 2452 C CA . GLU A 1 327 ? -37.861 -6.396 83.087 1.00 61.19 327 GLU A CA 1
ATOM 2453 C C . GLU A 1 327 ? -36.965 -6.913 81.961 1.00 61.19 327 GLU A C 1
ATOM 2455 O O . GLU A 1 327 ? -35.890 -7.463 82.207 1.00 61.19 327 GLU A O 1
ATOM 2460 N N . TYR A 1 328 ? -37.419 -6.706 80.729 1.00 62.19 328 TYR A N 1
ATOM 2461 C CA . TYR A 1 328 ? -36.730 -7.094 79.507 1.00 62.19 328 TYR A CA 1
ATOM 2462 C C . TYR A 1 328 ? -36.653 -5.884 78.577 1.00 62.19 328 TYR A C 1
ATOM 2464 O O . TYR A 1 328 ? -37.640 -5.173 78.376 1.00 62.19 328 TYR A O 1
ATOM 2472 N N . LYS A 1 329 ? -35.468 -5.631 78.023 1.00 67.06 329 LYS A N 1
ATOM 2473 C CA . LYS A 1 329 ? -35.192 -4.494 77.127 1.00 67.06 329 LYS A CA 1
ATOM 2474 C C . LYS A 1 329 ? -35.406 -4.866 75.661 1.00 67.06 329 LYS A C 1
ATOM 2476 O O . LYS A 1 329 ? -35.409 -4.005 74.788 1.00 67.06 329 LYS A O 1
ATOM 2481 N N . THR A 1 330 ? -35.618 -6.151 75.397 1.00 60.56 330 THR A N 1
ATOM 2482 C CA . THR A 1 330 ? -35.968 -6.703 74.091 1.00 60.56 330 THR A CA 1
ATOM 2483 C C . THR A 1 330 ? -37.068 -7.756 74.232 1.00 60.56 330 THR A C 1
ATOM 2485 O O . THR A 1 330 ? -37.188 -8.422 75.261 1.00 60.56 330 THR A O 1
ATOM 2488 N N . VAL A 1 331 ? -37.833 -7.975 73.160 1.00 60.59 331 VAL A N 1
ATOM 2489 C CA . VAL A 1 331 ? -38.750 -9.128 73.059 1.00 60.59 331 VAL A CA 1
ATOM 2490 C C . VAL A 1 331 ? -37.964 -10.454 73.089 1.00 60.59 331 VAL A C 1
ATOM 2492 O O . VAL A 1 331 ? -38.457 -11.467 73.581 1.00 60.59 331 VAL A O 1
ATOM 2495 N N . ALA A 1 332 ? -36.707 -10.435 72.629 1.00 50.00 332 ALA A N 1
ATOM 2496 C CA . ALA A 1 332 ? -35.822 -11.595 72.595 1.00 50.00 332 ALA A CA 1
ATOM 2497 C C . ALA A 1 332 ? -35.433 -12.106 73.993 1.00 50.00 332 ALA A C 1
ATOM 2499 O O . ALA A 1 332 ? -35.492 -13.308 74.213 1.00 50.00 332 ALA A O 1
ATOM 2500 N N . GLU A 1 333 ? -35.098 -11.245 74.961 1.00 55.44 333 GLU A N 1
ATOM 2501 C CA . GLU A 1 333 ? -34.789 -11.698 76.333 1.00 55.44 333 GLU A CA 1
ATOM 2502 C C . GLU A 1 333 ? -36.012 -12.333 77.022 1.00 55.44 333 GLU A C 1
ATOM 2504 O O . GLU A 1 333 ? -35.870 -13.292 77.785 1.00 55.44 333 GLU A O 1
ATOM 2509 N N . ALA A 1 334 ? -37.216 -11.833 76.722 1.00 53.88 334 ALA A N 1
ATOM 2510 C CA . ALA A 1 334 ? -38.468 -12.383 77.231 1.00 53.88 334 ALA A CA 1
ATOM 2511 C C . ALA A 1 334 ? -38.800 -13.758 76.621 1.00 53.88 334 ALA A C 1
ATOM 2513 O O . ALA A 1 334 ? -39.254 -14.656 77.330 1.00 53.88 334 ALA A O 1
ATOM 2514 N N . LEU A 1 335 ? -38.527 -13.950 75.324 1.00 57.03 335 LEU A N 1
ATOM 2515 C CA . LEU A 1 335 ? -38.697 -15.233 74.632 1.00 57.03 335 LEU A CA 1
ATOM 2516 C C . LEU A 1 335 ? -37.524 -16.204 74.843 1.00 57.03 335 LEU A C 1
ATOM 2518 O O . LEU A 1 335 ? -37.716 -17.412 74.734 1.00 57.03 335 LEU A O 1
ATOM 2522 N N . ALA A 1 336 ? -36.332 -15.738 75.220 1.00 52.78 336 ALA A N 1
ATOM 2523 C CA . ALA A 1 336 ? -35.201 -16.601 75.570 1.00 52.78 336 ALA A CA 1
ATOM 2524 C C . ALA A 1 336 ? -35.503 -17.469 76.806 1.00 52.78 336 ALA A C 1
ATOM 2526 O O . ALA A 1 336 ? -35.075 -18.619 76.864 1.00 52.78 336 ALA A O 1
ATOM 2527 N N . GLY A 1 337 ? -36.330 -16.969 77.735 1.00 53.94 337 GLY A N 1
ATOM 2528 C CA . GLY A 1 337 ? -36.890 -17.763 78.837 1.00 53.94 337 GLY A CA 1
ATOM 2529 C C . GLY A 1 337 ? -37.887 -18.853 78.410 1.00 53.94 337 GLY A C 1
ATOM 2530 O O . GLY A 1 337 ? -38.236 -19.700 79.223 1.00 53.94 337 GLY A O 1
ATOM 2531 N N . VAL A 1 338 ? -38.324 -18.856 77.146 1.00 52.28 338 VAL A N 1
ATOM 2532 C CA . VAL A 1 338 ? -39.031 -19.974 76.488 1.00 52.28 338 VAL A CA 1
ATOM 2533 C C . VAL A 1 338 ? -38.043 -20.818 75.663 1.00 52.28 338 VAL A C 1
ATOM 2535 O O . VAL A 1 338 ? -38.172 -22.037 75.572 1.00 52.28 338 VAL A O 1
ATOM 2538 N N . GLY A 1 339 ? -37.009 -20.187 75.097 1.00 51.97 339 GLY A N 1
ATOM 2539 C CA . GLY A 1 339 ? -35.967 -20.822 74.284 1.00 51.97 339 GLY A CA 1
ATOM 2540 C C . GLY A 1 339 ? -35.163 -21.912 75.002 1.00 51.97 339 GLY A C 1
ATOM 2541 O O . GLY A 1 339 ? -34.823 -22.910 74.368 1.00 51.97 339 GLY A O 1
ATOM 2542 N N . THR A 1 340 ? -34.937 -21.803 76.318 1.00 54.81 340 THR A N 1
ATOM 2543 C CA . THR A 1 340 ? -34.289 -22.863 77.121 1.00 54.81 340 THR A CA 1
ATOM 2544 C C . THR A 1 340 ? -34.997 -24.216 76.978 1.00 54.81 340 THR A C 1
ATOM 2546 O O . THR A 1 340 ? -34.346 -25.259 76.934 1.00 54.81 340 THR A O 1
ATOM 2549 N N . SER A 1 341 ? -36.326 -24.218 76.812 1.00 49.47 341 SER A N 1
ATOM 2550 C CA . SER A 1 341 ? -37.112 -25.436 76.579 1.00 49.47 341 SER A CA 1
ATOM 2551 C C . SER A 1 341 ? -36.780 -26.128 75.247 1.00 49.47 341 SER A C 1
ATOM 2553 O O . SER A 1 341 ? -36.969 -27.339 75.133 1.00 49.47 341 SER A O 1
ATOM 2555 N N . ILE A 1 342 ? -36.259 -25.392 74.257 1.00 54.94 342 ILE A N 1
ATOM 2556 C CA . ILE A 1 342 ? -35.978 -25.862 72.889 1.00 54.94 342 ILE A CA 1
ATOM 2557 C C . ILE A 1 342 ? -34.519 -26.324 72.722 1.00 54.94 342 ILE A C 1
ATOM 2559 O O . ILE A 1 342 ? -34.241 -27.153 71.858 1.00 54.94 342 ILE A O 1
ATOM 2563 N N . THR A 1 343 ? -33.597 -25.932 73.610 1.00 53.00 343 THR A N 1
ATOM 2564 C CA . THR A 1 343 ? -32.231 -26.503 73.691 1.00 53.00 343 THR A CA 1
ATOM 2565 C C . THR A 1 343 ? -32.244 -28.042 73.784 1.00 53.00 343 THR A C 1
ATOM 2567 O O . THR A 1 343 ? -31.339 -28.718 73.296 1.00 53.00 343 THR A O 1
ATOM 2570 N N . ASN A 1 344 ? -33.330 -28.614 74.315 1.00 50.50 344 ASN A N 1
ATOM 2571 C CA . ASN A 1 344 ? -33.599 -30.054 74.376 1.00 50.50 344 ASN A CA 1
ATOM 2572 C C . ASN A 1 344 ? -33.815 -30.744 73.005 1.00 50.50 344 ASN A C 1
ATOM 2574 O O . ASN A 1 344 ? -33.943 -31.968 72.965 1.00 50.50 344 ASN A O 1
ATOM 2578 N N . VAL A 1 345 ? -33.870 -29.997 71.891 1.00 52.94 345 VAL A N 1
ATOM 2579 C CA . VAL A 1 345 ? -34.234 -30.481 70.536 1.00 52.94 345 VAL A CA 1
ATOM 2580 C C . VAL A 1 345 ? -33.009 -30.757 69.627 1.00 52.94 345 VAL A C 1
ATOM 2582 O O . VAL A 1 345 ? -33.144 -31.141 68.472 1.00 52.94 345 VAL A O 1
ATOM 2585 N N . LYS A 1 346 ? -31.800 -30.731 70.207 1.00 44.59 346 LYS A N 1
ATOM 2586 C CA . LYS A 1 346 ? -30.871 -31.884 70.177 1.00 44.59 346 LYS A CA 1
ATOM 2587 C C . LYS A 1 346 ? -30.483 -32.518 68.809 1.00 44.59 346 LYS A C 1
ATOM 2589 O O . LYS A 1 346 ? -31.186 -33.353 68.249 1.00 44.59 346 LYS A O 1
ATOM 2594 N N . ASN A 1 347 ? -29.207 -32.334 68.461 1.00 52.53 347 ASN A N 1
ATOM 2595 C CA . ASN A 1 347 ? -28.251 -33.316 67.894 1.00 52.53 347 ASN A CA 1
ATOM 2596 C C . ASN A 1 347 ? -28.513 -34.053 66.553 1.00 52.53 347 ASN A C 1
ATOM 2598 O O . ASN A 1 347 ? -27.622 -34.789 66.139 1.00 52.53 347 ASN A O 1
ATOM 2602 N N . GLU A 1 348 ? -29.657 -33.952 65.871 1.00 50.97 348 GLU A N 1
ATOM 2603 C CA . GLU A 1 348 ? -29.952 -34.925 64.791 1.00 50.97 348 GLU A CA 1
ATOM 2604 C C . GLU A 1 348 ? -29.120 -34.760 63.495 1.00 50.97 348 GLU A C 1
ATOM 2606 O O . GLU A 1 348 ? -28.831 -35.747 62.816 1.00 50.97 348 GLU A O 1
ATOM 2611 N N . LEU A 1 349 ? -28.698 -33.539 63.139 1.00 50.62 349 LEU A N 1
ATOM 2612 C CA . LEU A 1 349 ? -28.217 -33.225 61.778 1.00 50.62 349 LEU A CA 1
ATOM 2613 C C . LEU A 1 349 ? -26.721 -33.527 61.506 1.00 50.62 349 LEU A C 1
ATOM 2615 O O . LEU A 1 349 ? -26.171 -33.121 60.487 1.00 50.62 349 LEU A O 1
ATOM 2619 N N . THR A 1 350 ? -26.047 -34.282 62.376 1.00 53.28 350 THR A N 1
ATOM 2620 C CA . THR A 1 350 ? -24.608 -34.637 62.301 1.00 53.28 350 THR A CA 1
ATOM 2621 C C . THR A 1 350 ? -24.279 -35.689 61.212 1.00 53.28 350 THR A C 1
ATOM 2623 O O . THR A 1 350 ? -23.537 -36.632 61.475 1.00 53.28 350 THR A O 1
ATOM 2626 N N . LYS A 1 351 ? -24.879 -35.623 60.008 1.00 51.34 351 LYS A N 1
ATOM 2627 C CA . LYS A 1 351 ? -24.976 -36.803 59.110 1.00 51.34 351 LYS A CA 1
ATOM 2628 C C . LYS A 1 351 ? -24.576 -36.672 57.627 1.00 51.34 351 LYS A C 1
ATOM 2630 O O . LYS A 1 351 ? -24.522 -37.722 56.992 1.00 51.34 351 LYS A O 1
ATOM 2635 N N . GLN A 1 352 ? -24.318 -35.494 57.038 1.00 49.56 352 GLN A N 1
ATOM 2636 C CA . GLN A 1 352 ? -24.206 -35.386 55.559 1.00 49.56 352 GLN A CA 1
ATOM 2637 C C . GLN A 1 352 ? -23.081 -34.467 55.000 1.00 49.56 352 GLN A C 1
ATOM 2639 O O . GLN A 1 352 ? -23.320 -33.282 54.835 1.00 49.56 352 GLN A O 1
ATOM 2644 N N . ILE A 1 353 ? -21.930 -35.083 54.634 1.00 48.91 353 ILE A N 1
ATOM 2645 C CA . ILE A 1 353 ? -21.189 -34.997 53.326 1.00 48.91 353 ILE A CA 1
ATOM 2646 C C . ILE A 1 353 ? -20.587 -33.614 52.890 1.00 48.91 353 ILE A C 1
ATOM 2648 O O . ILE A 1 353 ? -21.260 -32.611 53.053 1.00 48.91 353 ILE A O 1
ATOM 2652 N N . ASN A 1 354 ? -19.372 -33.369 52.334 1.00 45.34 354 ASN A N 1
ATOM 2653 C CA . ASN A 1 354 ? -18.183 -34.059 51.726 1.00 45.34 354 ASN A CA 1
ATOM 2654 C C . ASN A 1 354 ? -17.986 -34.000 50.161 1.00 45.34 354 ASN A C 1
ATOM 2656 O O . ASN A 1 354 ? -18.702 -34.712 49.463 1.00 45.34 354 ASN A O 1
ATOM 2660 N N . ASN A 1 355 ? -16.923 -33.280 49.684 1.00 44.31 355 ASN A N 1
ATOM 2661 C CA . ASN A 1 355 ? -15.907 -33.578 48.595 1.00 44.31 355 ASN A CA 1
ATOM 2662 C C . ASN A 1 355 ? -15.612 -32.654 47.336 1.00 44.31 355 ASN A C 1
ATOM 2664 O O . ASN A 1 355 ? -16.532 -32.246 46.640 1.00 44.31 355 ASN A O 1
ATOM 2668 N N . GLU A 1 356 ? -14.281 -32.478 47.048 1.00 47.47 356 GLU A N 1
ATOM 2669 C CA . GLU A 1 356 ? -13.440 -32.277 45.788 1.00 47.47 356 GLU A CA 1
ATOM 2670 C C . GLU A 1 356 ? -13.623 -31.082 44.772 1.00 47.47 356 GLU A C 1
ATOM 2672 O O . GLU A 1 356 ? -14.761 -30.727 44.499 1.00 47.47 356 GLU A O 1
ATOM 2677 N N . ILE A 1 357 ? -12.645 -30.365 44.120 1.00 54.53 357 ILE A N 1
ATOM 2678 C CA . ILE A 1 357 ? -11.132 -30.178 44.049 1.00 54.53 357 ILE A CA 1
ATOM 2679 C C . ILE A 1 357 ? -10.371 -30.662 42.739 1.00 54.53 357 ILE A C 1
ATOM 2681 O O . ILE A 1 357 ? -10.670 -31.754 42.276 1.00 54.53 357 ILE A O 1
ATOM 2685 N N . THR A 1 358 ? -9.258 -30.058 42.201 1.00 50.81 358 THR A N 1
ATOM 2686 C CA . THR A 1 358 ? -9.070 -28.773 41.412 1.00 50.81 358 THR A CA 1
ATOM 2687 C C . THR A 1 358 ? -7.592 -28.456 40.890 1.00 50.81 358 THR A C 1
ATOM 2689 O O . THR A 1 358 ? -6.657 -28.632 41.662 1.00 50.81 358 THR A O 1
ATOM 2692 N N . ASN A 1 359 ? -7.396 -27.872 39.660 1.00 47.28 359 ASN A N 1
ATOM 2693 C CA . ASN A 1 359 ? -6.266 -27.012 39.073 1.00 47.28 359 ASN A CA 1
ATOM 2694 C C . ASN A 1 359 ? -4.841 -27.472 38.487 1.00 47.28 359 ASN A C 1
ATOM 2696 O O . ASN A 1 359 ? -4.079 -28.126 39.184 1.00 47.28 359 ASN A O 1
ATOM 2700 N N . VAL A 1 360 ? -4.415 -26.892 37.306 1.00 49.06 360 VAL A N 1
ATOM 2701 C CA . VAL A 1 360 ? -3.077 -26.247 36.860 1.00 49.06 360 VAL A CA 1
ATOM 2702 C C . VAL A 1 360 ? -1.835 -27.029 36.181 1.00 49.06 360 VAL A C 1
ATOM 2704 O O . VAL A 1 360 ? -1.985 -28.213 35.911 1.00 49.06 360 VAL A O 1
ATOM 2707 N N . VAL A 1 361 ? -0.699 -26.370 35.725 1.00 54.97 361 VAL A N 1
ATOM 2708 C CA . VAL A 1 361 ? 0.330 -26.680 34.602 1.00 54.97 361 VAL A CA 1
ATOM 2709 C C . VAL A 1 361 ? 1.867 -26.313 34.919 1.00 54.97 361 VAL A C 1
ATOM 2711 O O . VAL A 1 361 ? 2.056 -26.023 36.095 1.00 54.97 361 VAL A O 1
ATOM 2714 N N . SER A 1 362 ? 3.030 -26.251 34.147 1.00 50.03 362 SER A N 1
ATOM 2715 C CA . SER A 1 362 ? 3.605 -26.313 32.715 1.00 50.03 362 SER A CA 1
ATOM 2716 C C . SER A 1 362 ? 5.211 -26.463 32.571 1.00 50.03 362 SER A C 1
ATOM 2718 O O . SER A 1 362 ? 5.831 -26.755 33.589 1.00 50.03 362 SER A O 1
ATOM 2720 N N . ASP A 1 363 ? 5.874 -26.276 31.364 1.00 43.31 363 ASP A N 1
ATOM 2721 C CA . ASP A 1 363 ? 7.316 -25.819 31.015 1.00 43.31 363 ASP A CA 1
ATOM 2722 C C . ASP A 1 363 ? 8.350 -26.631 30.079 1.00 43.31 363 ASP A C 1
ATOM 2724 O O . ASP A 1 363 ? 7.926 -27.590 29.438 1.00 43.31 363 ASP A O 1
ATOM 2728 N N . SER A 1 364 ? 9.642 -26.190 29.832 1.00 50.12 364 SER A N 1
ATOM 2729 C CA . SER A 1 364 ? 10.546 -26.513 28.628 1.00 50.12 364 SER A CA 1
ATOM 2730 C C . SER A 1 364 ? 12.152 -26.486 28.747 1.00 50.12 364 SER A C 1
ATOM 2732 O O . SER A 1 364 ? 12.653 -26.330 29.857 1.00 50.12 364 SER A O 1
ATOM 2734 N N . LEU A 1 365 ? 12.986 -26.673 27.655 1.00 50.50 365 LEU A N 1
ATOM 2735 C CA . LEU A 1 365 ? 14.479 -27.035 27.612 1.00 50.50 365 LEU A CA 1
ATOM 2736 C C . LEU A 1 365 ? 15.407 -26.620 26.364 1.00 50.50 365 LEU A C 1
ATOM 2738 O O . LEU A 1 365 ? 14.877 -26.519 25.264 1.00 50.50 365 LEU A O 1
ATOM 2742 N N . VAL A 1 366 ? 16.783 -26.502 26.480 1.00 61.88 366 VAL A N 1
ATOM 2743 C CA . VAL A 1 366 ? 17.934 -26.651 25.455 1.00 61.88 366 VAL A CA 1
ATOM 2744 C C . VAL A 1 366 ? 19.374 -26.504 26.104 1.00 61.88 366 VAL A C 1
ATOM 2746 O O . VAL A 1 366 ? 19.456 -25.859 27.146 1.00 61.88 366 VAL A O 1
ATOM 2749 N N . LYS A 1 367 ? 20.521 -27.051 25.574 1.00 52.53 367 LYS A N 1
ATOM 2750 C CA . LYS A 1 367 ? 21.887 -26.986 26.241 1.00 52.53 367 LYS A CA 1
ATOM 2751 C C . LYS A 1 367 ? 23.201 -27.186 25.390 1.00 52.53 367 LYS A C 1
ATOM 2753 O O . LYS A 1 367 ? 23.140 -27.680 24.271 1.00 52.53 367 LYS A O 1
ATOM 2758 N N . ARG A 1 368 ? 24.394 -26.854 25.956 1.00 52.56 368 ARG A N 1
ATOM 2759 C CA . ARG A 1 368 ? 25.810 -27.030 25.465 1.00 52.56 368 ARG A CA 1
ATOM 2760 C C . ARG A 1 368 ? 26.650 -27.971 26.377 1.00 52.56 368 ARG A C 1
ATOM 2762 O O . ARG A 1 368 ? 26.348 -28.058 27.565 1.00 52.56 368 ARG A O 1
ATOM 2769 N N . ASP A 1 369 ? 27.723 -28.601 25.863 1.00 47.69 369 ASP A N 1
ATOM 2770 C CA . ASP A 1 369 ? 28.750 -29.331 26.647 1.00 47.69 369 ASP A CA 1
ATOM 2771 C C . ASP A 1 369 ? 29.977 -28.469 27.026 1.00 47.69 369 ASP A C 1
ATOM 2773 O O . ASP A 1 369 ? 30.412 -27.595 26.268 1.00 47.69 369 ASP A O 1
ATOM 2777 N N . GLU A 1 370 ? 30.558 -28.731 28.202 1.00 53.09 370 GLU A N 1
ATOM 2778 C CA . GLU A 1 370 ? 31.635 -27.914 28.788 1.00 53.09 370 GLU A CA 1
ATOM 2779 C C . GLU A 1 370 ? 32.948 -28.675 29.046 1.00 53.09 370 GLU A C 1
ATOM 2781 O O . GLU A 1 370 ? 33.950 -28.052 29.387 1.00 53.09 370 GLU A O 1
ATOM 2786 N N . THR A 1 371 ? 33.005 -29.999 28.845 1.00 47.91 371 THR A N 1
ATOM 2787 C CA . THR A 1 371 ? 34.232 -30.791 29.094 1.00 47.91 371 THR A CA 1
ATOM 2788 C C . THR A 1 371 ? 35.099 -30.935 27.842 1.00 47.91 371 THR A C 1
ATOM 2790 O O . THR A 1 371 ? 36.319 -31.045 27.934 1.00 47.91 371 THR A O 1
ATOM 2793 N N . THR A 1 372 ? 34.484 -30.896 26.660 1.00 46.53 372 THR A N 1
ATOM 2794 C CA . THR A 1 372 ? 35.166 -31.061 25.359 1.00 46.53 372 THR A CA 1
ATOM 2795 C C . THR A 1 372 ? 35.285 -29.764 24.550 1.00 46.53 372 THR A C 1
ATOM 2797 O O . THR A 1 372 ? 35.831 -29.770 23.450 1.00 46.53 372 THR A O 1
ATOM 2800 N N . ASN A 1 373 ? 34.759 -28.648 25.075 1.00 48.62 373 ASN A N 1
ATOM 2801 C CA . ASN A 1 373 ? 34.483 -27.406 24.334 1.00 48.62 373 ASN A CA 1
ATOM 2802 C C . ASN A 1 373 ? 33.589 -27.581 23.086 1.00 48.62 373 ASN A C 1
ATOM 2804 O O . ASN A 1 373 ? 33.524 -26.693 22.235 1.00 48.62 373 ASN A O 1
ATOM 2808 N N . LEU A 1 374 ? 32.851 -28.690 22.994 1.00 40.78 374 LEU A N 1
ATOM 2809 C CA . LEU A 1 374 ? 31.940 -28.961 21.892 1.00 40.78 374 LEU A CA 1
ATOM 2810 C C . LEU A 1 374 ? 30.581 -28.276 22.128 1.00 40.78 374 LEU A C 1
ATOM 2812 O O . LEU A 1 374 ? 29.909 -28.502 23.133 1.00 40.78 374 LEU A O 1
ATOM 2816 N N . ILE A 1 375 ? 30.143 -27.445 21.182 1.00 50.81 375 ILE A N 1
ATOM 2817 C CA . ILE A 1 375 ? 28.759 -26.953 21.157 1.00 50.81 375 ILE A CA 1
ATOM 2818 C C . ILE A 1 375 ? 27.882 -28.088 20.621 1.00 50.81 375 ILE A C 1
ATOM 2820 O O . ILE A 1 375 ? 28.015 -28.486 19.467 1.00 50.81 375 ILE A O 1
ATOM 2824 N N . THR A 1 376 ? 27.006 -28.628 21.468 1.00 46.97 376 THR A N 1
ATOM 2825 C CA . THR A 1 376 ? 26.263 -29.864 21.188 1.00 46.97 376 THR A CA 1
ATOM 2826 C C . THR A 1 376 ? 24.799 -29.599 20.850 1.00 46.97 376 THR A C 1
ATOM 2828 O O . THR A 1 376 ? 23.922 -29.672 21.711 1.00 46.97 376 THR A O 1
ATOM 2831 N N . ILE A 1 377 ? 24.527 -29.332 19.572 1.00 53.81 377 ILE A N 1
ATOM 2832 C CA . ILE A 1 377 ? 23.170 -29.432 19.018 1.00 53.81 377 ILE A CA 1
ATOM 2833 C C . ILE A 1 377 ? 22.750 -30.910 19.088 1.00 53.81 377 ILE A C 1
ATOM 2835 O O . ILE A 1 377 ? 23.520 -31.774 18.680 1.00 53.81 377 ILE A O 1
ATOM 2839 N N . GLY A 1 378 ? 21.561 -31.204 19.626 1.00 56.50 378 GLY A N 1
ATOM 2840 C CA . GLY A 1 378 ? 21.029 -32.574 19.686 1.00 56.50 378 GLY A CA 1
ATOM 2841 C C . GLY A 1 378 ? 21.760 -33.529 20.644 1.00 56.50 378 GLY A C 1
ATOM 2842 O O . GLY A 1 378 ? 21.890 -34.701 20.328 1.00 56.50 378 GLY A O 1
ATOM 2843 N N . LYS A 1 379 ? 22.268 -33.058 21.797 1.00 48.81 379 LYS A N 1
ATOM 2844 C CA . LYS A 1 379 ? 23.031 -33.919 22.732 1.00 48.81 379 LYS A CA 1
ATOM 2845 C C . LYS A 1 379 ? 22.189 -34.940 23.510 1.00 48.81 379 LYS A C 1
ATOM 2847 O O . LYS A 1 379 ? 22.618 -36.068 23.710 1.00 48.81 379 LYS A O 1
ATOM 2852 N N . GLU A 1 380 ? 21.036 -34.500 24.012 1.00 43.53 380 GLU A N 1
ATOM 2853 C CA . GLU A 1 380 ? 20.187 -35.248 24.961 1.00 43.53 380 GLU A CA 1
ATOM 2854 C C . GLU A 1 380 ? 18.980 -35.911 24.253 1.00 43.53 380 GLU A C 1
ATOM 2856 O O . GLU A 1 380 ? 18.018 -36.316 24.900 1.00 43.53 380 GLU A O 1
ATOM 2861 N N . VAL A 1 381 ? 19.002 -35.973 22.916 1.00 50.94 381 VAL A N 1
ATOM 2862 C CA . VAL A 1 381 ? 17.977 -36.586 22.052 1.00 50.94 381 VAL A CA 1
ATOM 2863 C C . VAL A 1 381 ? 18.665 -37.367 20.932 1.00 50.94 381 VAL A C 1
ATOM 2865 O O . VAL A 1 381 ? 19.736 -36.982 20.475 1.00 50.94 381 VAL A O 1
ATOM 2868 N N . GLU A 1 382 ? 18.083 -38.489 20.516 1.00 41.81 382 GLU A N 1
ATOM 2869 C CA . GLU A 1 382 ? 18.778 -39.488 19.694 1.00 41.81 382 GLU A CA 1
ATOM 2870 C C . GLU A 1 382 ? 18.892 -39.088 18.207 1.00 41.81 382 GLU A C 1
ATOM 2872 O O . GLU A 1 382 ? 17.914 -38.679 17.581 1.00 41.81 382 GLU A O 1
ATOM 2877 N N . GLY A 1 383 ? 20.081 -39.257 17.616 1.00 49.38 383 GLY A N 1
ATOM 2878 C CA . GLY A 1 383 ? 20.328 -39.037 16.186 1.00 49.38 383 GLY A CA 1
ATOM 2879 C C . GLY A 1 383 ? 21.789 -39.283 15.789 1.00 49.38 383 GLY A C 1
ATOM 2880 O O . GLY A 1 383 ? 22.704 -38.951 16.536 1.00 49.38 383 GLY A O 1
ATOM 2881 N N . SER A 1 384 ? 22.025 -39.879 14.615 1.00 40.47 384 SER A N 1
ATOM 2882 C CA . SER A 1 384 ? 23.359 -40.321 14.159 1.00 40.47 384 SER A CA 1
ATOM 2883 C C . SER A 1 384 ? 24.020 -39.399 13.122 1.00 40.47 384 SER A C 1
ATOM 2885 O O . SER A 1 384 ? 24.914 -39.827 12.394 1.00 40.47 384 SER A O 1
ATOM 2887 N N . GLU A 1 385 ? 23.551 -38.157 12.993 1.00 41.41 385 GLU A N 1
ATOM 2888 C CA . GLU A 1 385 ? 23.979 -37.219 11.952 1.00 41.41 385 GLU A CA 1
ATOM 2889 C C . GLU A 1 385 ? 23.777 -35.759 12.395 1.00 41.41 385 GLU A C 1
ATOM 2891 O O . GLU A 1 385 ? 22.661 -35.358 12.712 1.00 41.41 385 GLU A O 1
ATOM 2896 N N . ILE A 1 386 ? 24.824 -34.933 12.283 1.00 43.25 386 ILE A N 1
ATOM 2897 C CA . ILE A 1 386 ? 24.663 -33.600 11.683 1.00 43.25 386 ILE A CA 1
ATOM 2898 C C . ILE A 1 386 ? 25.643 -33.503 10.517 1.00 43.25 386 ILE A C 1
ATOM 2900 O O . ILE A 1 386 ? 26.861 -33.439 10.691 1.00 43.25 386 ILE A O 1
ATOM 2904 N N . ASN A 1 387 ? 25.076 -33.490 9.317 1.00 47.06 387 ASN A N 1
ATOM 2905 C CA . ASN A 1 387 ? 25.801 -33.375 8.067 1.00 47.06 387 ASN A CA 1
ATOM 2906 C C . ASN A 1 387 ? 26.487 -32.011 7.919 1.00 47.06 387 ASN A C 1
ATOM 2908 O O . ASN A 1 387 ? 25.806 -30.997 7.834 1.00 47.06 387 ASN A O 1
ATOM 2912 N N . ILE A 1 388 ? 27.827 -32.014 7.868 1.00 44.03 388 ILE A N 1
ATOM 2913 C CA . ILE A 1 388 ? 28.684 -31.511 6.757 1.00 44.03 388 ILE A CA 1
ATOM 2914 C C . ILE A 1 388 ? 30.203 -31.691 7.034 1.00 44.03 388 ILE A C 1
ATOM 2916 O O . ILE A 1 388 ? 31.043 -31.310 6.223 1.00 44.03 388 ILE A O 1
ATOM 2920 N N . VAL A 1 389 ? 30.588 -32.416 8.092 1.00 49.25 389 VAL A N 1
ATOM 2921 C CA . VAL A 1 389 ? 31.141 -33.738 7.744 1.00 49.25 389 VAL A CA 1
ATOM 2922 C C . VAL A 1 389 ? 29.915 -34.583 7.425 1.00 49.25 389 VAL A C 1
ATOM 2924 O O . VAL A 1 389 ? 29.005 -34.651 8.250 1.00 49.25 389 VAL A O 1
ATOM 2927 N N . ASN A 1 390 ? 29.769 -35.047 6.189 1.00 23.78 390 ASN A N 1
ATOM 2928 C CA . ASN A 1 390 ? 28.517 -35.637 5.740 1.00 23.78 390 ASN A CA 1
ATOM 2929 C C . ASN A 1 390 ? 28.434 -37.090 6.234 1.00 23.78 390 ASN A C 1
ATOM 2931 O O . ASN A 1 390 ? 28.823 -38.003 5.509 1.00 23.78 390 ASN A O 1
ATOM 2935 N N . LYS A 1 391 ? 28.017 -37.266 7.501 1.00 38.72 391 LYS A N 1
ATOM 2936 C CA . LYS A 1 391 ? 27.839 -38.537 8.228 1.00 38.72 391 LYS A CA 1
ATOM 2937 C C . LYS A 1 391 ? 28.987 -39.522 7.967 1.00 38.72 391 LYS A C 1
ATOM 2939 O O . LYS A 1 391 ? 28.859 -40.425 7.135 1.00 38.72 391 LYS A O 1
ATOM 2944 N N . ASP A 1 392 ? 30.081 -39.287 8.698 1.00 44.22 392 ASP A N 1
ATOM 2945 C CA . ASP A 1 392 ? 31.491 -39.607 8.407 1.00 44.22 392 ASP A CA 1
ATOM 2946 C C . ASP A 1 392 ? 32.095 -38.672 7.346 1.00 44.22 392 ASP A C 1
ATOM 2948 O O . ASP A 1 392 ? 32.874 -37.777 7.679 1.00 44.22 392 ASP A O 1
ATOM 2952 N N . GLY A 1 393 ? 31.670 -38.813 6.089 1.00 49.84 393 GLY A N 1
ATOM 2953 C CA . GLY A 1 393 ? 32.017 -37.924 4.974 1.00 49.84 393 GLY A CA 1
ATOM 2954 C C . GLY A 1 393 ? 33.530 -37.790 4.686 1.00 49.84 393 GLY A C 1
ATOM 2955 O O . GLY A 1 393 ? 34.165 -38.792 4.375 1.00 49.84 393 GLY A O 1
ATOM 2956 N N . ALA A 1 394 ? 34.133 -36.592 4.702 1.00 50.00 394 ALA A N 1
ATOM 2957 C CA . ALA A 1 394 ? 33.567 -35.339 5.204 1.00 50.00 394 ALA A CA 1
ATOM 2958 C C . ALA A 1 394 ? 32.780 -34.545 4.124 1.00 50.00 394 ALA A C 1
ATOM 2960 O O . ALA A 1 394 ? 31.564 -34.677 4.088 1.00 50.00 394 ALA A O 1
ATOM 2961 N N . ASP A 1 395 ? 33.307 -33.707 3.232 1.00 49.62 395 ASP A N 1
ATOM 2962 C CA . ASP A 1 395 ? 34.638 -33.106 3.162 1.00 49.62 395 ASP A CA 1
ATOM 2963 C C . ASP A 1 395 ? 34.499 -31.592 2.942 1.00 49.62 395 ASP A C 1
ATOM 2965 O O . ASP A 1 395 ? 34.277 -31.092 1.840 1.00 49.62 395 ASP A O 1
ATOM 2969 N N . ARG A 1 396 ? 34.608 -30.843 4.046 1.00 48.25 396 ARG A N 1
ATOM 2970 C CA . ARG A 1 396 ? 34.907 -29.404 4.025 1.00 48.25 396 ARG A CA 1
ATOM 2971 C C . ARG A 1 396 ? 36.273 -29.244 3.362 1.00 48.25 396 ARG A C 1
ATOM 2973 O O . ARG A 1 396 ? 37.194 -29.912 3.811 1.00 48.25 396 ARG A O 1
ATOM 2980 N N . THR A 1 397 ? 36.438 -28.367 2.370 1.00 47.31 397 THR A N 1
ATOM 2981 C CA . THR A 1 397 ? 37.697 -28.276 1.603 1.00 47.31 397 THR A CA 1
ATOM 2982 C C . THR A 1 397 ? 38.926 -28.067 2.494 1.00 47.31 397 THR A C 1
ATOM 2984 O O . THR A 1 397 ? 39.208 -26.957 2.951 1.00 47.31 397 THR A O 1
ATOM 2987 N N . LEU A 1 398 ? 39.680 -29.147 2.702 1.00 49.25 398 LEU A N 1
ATOM 2988 C CA . LEU A 1 398 ? 40.980 -29.151 3.361 1.00 49.25 398 LEU A CA 1
ATOM 2989 C C . LEU A 1 398 ? 41.981 -28.316 2.551 1.00 49.25 398 LEU A C 1
ATOM 2991 O O . LEU A 1 398 ? 42.187 -28.534 1.356 1.00 49.25 398 LEU A O 1
ATOM 2995 N N . SER A 1 399 ? 42.669 -27.386 3.208 1.00 52.44 399 SER A N 1
ATOM 2996 C CA . SER A 1 399 ? 43.831 -26.710 2.635 1.00 52.44 399 SER A CA 1
ATOM 2997 C C . SER A 1 399 ? 45.066 -27.621 2.720 1.00 52.44 399 SER A C 1
ATOM 2999 O O . SER A 1 399 ? 45.498 -27.993 3.807 1.00 52.44 399 SER A O 1
ATOM 3001 N N . GLY A 1 400 ? 45.652 -27.979 1.567 1.00 49.56 400 GLY A N 1
ATOM 3002 C CA . GLY A 1 400 ? 46.876 -28.805 1.499 1.00 49.56 400 GLY A CA 1
ATOM 3003 C C . GLY A 1 400 ? 46.922 -29.886 0.405 1.00 49.56 400 GLY A C 1
ATOM 3004 O O . GLY A 1 400 ? 47.648 -30.866 0.550 1.00 49.56 400 GLY A O 1
ATOM 3005 N N . ILE A 1 401 ? 46.137 -29.750 -0.667 1.00 57.16 401 ILE A N 1
ATOM 3006 C CA . ILE A 1 401 ? 45.815 -30.841 -1.604 1.00 57.16 401 ILE A CA 1
ATOM 3007 C C . ILE A 1 401 ? 46.787 -30.941 -2.809 1.00 57.16 401 ILE A C 1
ATOM 3009 O O . ILE A 1 401 ? 47.314 -29.947 -3.322 1.00 57.16 401 ILE A O 1
ATOM 3013 N N . LYS A 1 402 ? 47.033 -32.178 -3.268 1.00 44.44 402 LYS A N 1
ATOM 3014 C CA . LYS A 1 402 ? 47.972 -32.559 -4.345 1.00 44.44 402 LYS A CA 1
ATOM 3015 C C . LYS A 1 402 ? 47.251 -32.772 -5.689 1.00 44.44 402 LYS A C 1
ATOM 3017 O O . LYS A 1 402 ? 46.083 -33.117 -5.698 1.00 44.44 402 LYS A O 1
ATOM 3022 N N . ALA A 1 403 ? 47.961 -32.585 -6.808 1.00 59.31 403 ALA A N 1
ATOM 3023 C CA . ALA A 1 403 ? 47.458 -32.794 -8.172 1.00 59.31 403 ALA A CA 1
ATOM 3024 C C . ALA A 1 403 ? 46.757 -34.155 -8.339 1.00 59.31 403 ALA A C 1
ATOM 3026 O O . ALA A 1 403 ? 47.355 -35.192 -8.033 1.00 59.31 403 ALA A O 1
ATOM 3027 N N . ALA A 1 404 ? 45.518 -34.127 -8.830 1.00 55.88 404 ALA A N 1
ATOM 3028 C CA . ALA A 1 404 ? 44.678 -35.304 -9.012 1.00 55.88 404 ALA A CA 1
ATOM 3029 C C . ALA A 1 404 ? 44.887 -35.958 -10.377 1.00 55.88 404 ALA A C 1
ATOM 3031 O O . ALA A 1 404 ? 45.255 -35.314 -11.364 1.00 55.88 404 ALA A O 1
ATOM 3032 N N . THR A 1 405 ? 44.601 -37.254 -10.413 1.00 48.62 405 THR A N 1
ATOM 3033 C CA . THR A 1 405 ? 44.716 -38.123 -11.589 1.00 48.62 405 THR A CA 1
ATOM 3034 C C . THR A 1 405 ? 43.453 -38.952 -11.843 1.00 48.62 405 THR A C 1
ATOM 3036 O O . THR A 1 405 ? 43.448 -39.779 -12.752 1.00 48.62 405 THR A O 1
ATOM 3039 N N . LYS A 1 406 ? 42.396 -38.736 -11.044 1.00 45.03 406 LYS A N 1
ATOM 3040 C CA . LYS A 1 406 ? 41.078 -39.381 -11.138 1.00 45.03 406 LYS A CA 1
ATOM 3041 C C . LYS A 1 406 ? 39.962 -38.429 -10.710 1.00 45.03 406 LYS A C 1
ATOM 3043 O O . LYS A 1 406 ? 40.194 -37.492 -9.953 1.00 45.03 406 LYS A O 1
ATOM 3048 N N . ASP A 1 407 ? 38.744 -38.749 -11.122 1.00 45.59 407 ASP A N 1
ATOM 3049 C CA . ASP A 1 407 ? 37.584 -37.848 -11.083 1.00 45.59 407 ASP A CA 1
ATOM 3050 C C . ASP A 1 407 ? 37.021 -37.580 -9.672 1.00 45.59 407 ASP A C 1
ATOM 3052 O O . ASP A 1 407 ? 36.280 -36.619 -9.477 1.00 45.59 407 ASP A O 1
ATOM 3056 N N . ASN A 1 408 ? 37.370 -38.409 -8.680 1.00 40.56 408 ASN A N 1
ATOM 3057 C CA . ASN A 1 408 ? 37.015 -38.225 -7.266 1.00 40.56 408 ASN A CA 1
ATOM 3058 C C . ASN A 1 408 ? 38.217 -37.859 -6.368 1.00 40.56 408 ASN A C 1
ATOM 3060 O O . ASN A 1 408 ? 38.096 -37.850 -5.144 1.00 40.56 408 ASN A O 1
ATOM 3064 N N . GLU A 1 409 ? 39.373 -37.559 -6.964 1.00 44.91 409 GLU A N 1
ATOM 3065 C CA . GLU A 1 409 ? 40.520 -36.944 -6.292 1.00 44.91 409 GLU A CA 1
ATOM 3066 C C . GLU A 1 409 ? 40.431 -35.414 -6.470 1.00 44.91 409 GLU A C 1
ATOM 3068 O O . GLU A 1 409 ? 40.113 -34.919 -7.551 1.00 44.91 409 GLU A O 1
ATOM 3073 N N . ALA A 1 410 ? 40.727 -34.628 -5.433 1.00 56.19 410 ALA A N 1
ATOM 3074 C CA . ALA A 1 410 ? 40.651 -33.169 -5.530 1.00 56.19 410 ALA A CA 1
ATOM 3075 C C . ALA A 1 410 ? 41.839 -32.587 -6.336 1.00 56.19 410 ALA A C 1
ATOM 3077 O O . ALA A 1 410 ? 42.987 -32.650 -5.902 1.00 56.19 410 ALA A O 1
ATOM 3078 N N . VAL A 1 411 ? 41.559 -32.030 -7.521 1.00 58.72 411 VAL A N 1
ATOM 3079 C CA . VAL A 1 411 ? 42.541 -31.445 -8.465 1.00 58.72 411 VAL A CA 1
ATOM 3080 C C . VAL A 1 411 ? 43.378 -30.304 -7.875 1.00 58.72 411 VAL A C 1
ATOM 3082 O O . VAL A 1 411 ? 42.933 -29.584 -6.982 1.00 58.72 411 VAL A O 1
ATOM 3085 N N . ASN A 1 412 ? 44.594 -30.090 -8.407 1.00 56.72 412 ASN A N 1
ATOM 3086 C CA . ASN A 1 412 ? 45.455 -28.982 -7.975 1.00 56.72 412 ASN A CA 1
ATOM 3087 C C . ASN A 1 412 ? 46.077 -28.171 -9.128 1.00 56.72 412 ASN A C 1
ATOM 3089 O O . ASN A 1 412 ? 46.103 -28.572 -10.290 1.00 56.72 412 ASN A O 1
ATOM 3093 N N . LYS A 1 413 ? 46.528 -26.962 -8.774 1.00 57.75 413 LYS A N 1
ATOM 3094 C CA . LYS A 1 413 ? 46.618 -25.787 -9.655 1.00 57.75 413 LYS A CA 1
ATOM 3095 C C . LYS A 1 413 ? 47.491 -25.919 -10.917 1.00 57.75 413 LYS A C 1
ATOM 3097 O O . LYS A 1 413 ? 47.311 -25.129 -11.833 1.00 57.75 413 LYS A O 1
ATOM 3102 N N . LYS A 1 414 ? 48.436 -26.864 -10.996 1.00 51.09 414 LYS A N 1
ATOM 3103 C CA . LYS A 1 414 ? 49.438 -26.889 -12.086 1.00 51.09 414 LYS A CA 1
ATOM 3104 C C . LYS A 1 414 ? 48.891 -27.363 -13.451 1.00 51.09 414 LYS A C 1
ATOM 3106 O O . LYS A 1 414 ? 49.531 -27.140 -14.470 1.00 51.09 414 LYS A O 1
ATOM 3111 N N . GLN A 1 415 ? 47.739 -28.027 -13.493 1.00 57.16 415 GLN A N 1
ATOM 3112 C CA . GLN A 1 415 ? 47.274 -28.802 -14.658 1.00 57.16 415 GLN A CA 1
ATOM 3113 C C . GLN A 1 415 ? 46.515 -27.969 -15.731 1.00 57.16 415 GLN A C 1
ATOM 3115 O O . GLN A 1 415 ? 45.562 -28.489 -16.302 1.00 57.16 415 GLN A O 1
ATOM 3120 N N . LEU A 1 416 ? 46.857 -26.686 -15.971 1.00 56.66 416 LEU A N 1
ATOM 3121 C CA . LEU A 1 416 ? 45.894 -25.722 -16.561 1.00 56.66 416 LEU A CA 1
ATOM 3122 C C . LEU A 1 416 ? 46.370 -24.764 -17.689 1.00 56.66 416 LEU A C 1
ATOM 3124 O O . LEU A 1 416 ? 45.520 -24.194 -18.366 1.00 56.66 416 LEU A O 1
ATOM 3128 N N . GLU A 1 417 ? 47.668 -24.528 -17.918 1.00 60.19 417 GLU A N 1
ATOM 3129 C CA . GLU A 1 417 ? 48.120 -23.247 -18.528 1.00 60.19 417 GLU A CA 1
ATOM 3130 C C . GLU A 1 417 ? 48.446 -23.232 -20.052 1.00 60.19 417 GLU A C 1
ATOM 3132 O O . GLU A 1 417 ? 48.825 -22.185 -20.571 1.00 60.19 417 GLU A O 1
ATOM 3137 N N . GLU A 1 418 ? 48.300 -24.328 -20.813 1.00 50.31 418 GLU A N 1
ATOM 3138 C CA . GLU A 1 418 ? 48.986 -24.487 -22.127 1.00 50.31 418 GLU A CA 1
ATOM 3139 C C . GLU A 1 418 ? 48.157 -24.253 -23.429 1.00 50.31 418 GLU A C 1
ATOM 3141 O O . GLU A 1 418 ? 48.675 -24.479 -24.521 1.00 50.31 418 GLU A O 1
ATOM 3146 N N . HIS A 1 419 ? 46.890 -23.811 -23.379 1.00 56.50 419 HIS A N 1
ATOM 3147 C CA . HIS A 1 419 ? 45.892 -24.236 -24.396 1.00 56.50 419 HIS A CA 1
ATOM 3148 C C . HIS A 1 419 ? 45.290 -23.219 -25.418 1.00 56.50 419 HIS A C 1
ATOM 3150 O O . HIS A 1 419 ? 44.354 -23.597 -26.122 1.00 56.50 419 HIS A O 1
ATOM 3156 N N . LEU A 1 420 ? 45.737 -21.953 -25.523 1.00 55.00 420 LEU A N 1
ATOM 3157 C CA . LEU A 1 420 ? 44.916 -20.853 -26.111 1.00 55.00 420 LEU A CA 1
ATOM 3158 C C . LEU A 1 420 ? 45.593 -19.943 -27.179 1.00 55.00 420 LEU A C 1
ATOM 3160 O O . LEU A 1 420 ? 45.701 -18.735 -26.975 1.00 55.00 420 LEU A O 1
ATOM 3164 N N . LYS A 1 421 ? 46.041 -20.471 -28.335 1.00 43.22 421 LYS A N 1
ATOM 3165 C CA . LYS A 1 421 ? 46.819 -19.680 -29.333 1.00 43.22 421 LYS A CA 1
ATOM 3166 C C . LYS A 1 421 ? 46.172 -19.410 -30.714 1.00 43.22 421 LYS A C 1
ATOM 3168 O O . LYS A 1 421 ? 46.681 -18.560 -31.441 1.00 43.22 421 LYS A O 1
ATOM 3173 N N . ASP A 1 422 ? 45.063 -20.057 -31.084 1.00 53.12 422 ASP A N 1
ATOM 3174 C CA . ASP A 1 422 ? 44.769 -20.301 -32.519 1.00 53.12 422 ASP A CA 1
ATOM 3175 C C . ASP A 1 422 ? 43.708 -19.415 -33.227 1.00 53.12 422 ASP A C 1
ATOM 3177 O O . ASP A 1 422 ? 43.566 -19.499 -34.445 1.00 53.12 422 ASP A O 1
ATOM 3181 N N . LEU A 1 423 ? 42.941 -18.563 -32.536 1.00 54.28 423 LEU A N 1
ATOM 3182 C CA . LEU A 1 423 ? 41.629 -18.084 -33.042 1.00 54.28 423 LEU A CA 1
ATOM 3183 C C . LEU A 1 423 ? 41.634 -16.830 -33.969 1.00 54.28 423 LEU A C 1
ATOM 3185 O O . LEU A 1 423 ? 40.614 -16.170 -34.132 1.00 54.28 423 LEU A O 1
ATOM 3189 N N . SER A 1 424 ? 42.758 -16.437 -34.576 1.00 47.34 424 SER A N 1
ATOM 3190 C CA . SER A 1 424 ? 42.956 -15.041 -35.042 1.00 47.34 424 SER A CA 1
ATOM 3191 C C . SER A 1 424 ? 42.411 -14.628 -36.439 1.00 47.34 424 SER A C 1
ATOM 3193 O O . SER A 1 424 ? 42.735 -13.524 -36.881 1.00 47.34 424 SER A O 1
ATOM 3195 N N . THR A 1 425 ? 41.648 -15.446 -37.181 1.00 51.59 425 THR A N 1
ATOM 3196 C CA . THR A 1 425 ? 41.614 -15.336 -38.675 1.00 51.59 425 THR A CA 1
ATOM 3197 C C . THR A 1 425 ? 40.250 -15.039 -39.348 1.00 51.59 425 THR A C 1
ATOM 3199 O O . THR A 1 425 ? 40.184 -14.984 -40.571 1.00 51.59 425 THR A O 1
ATOM 3202 N N . SER A 1 426 ? 39.149 -14.817 -38.622 1.00 59.06 426 SER A N 1
ATOM 3203 C CA . SER A 1 426 ? 37.774 -14.892 -39.178 1.00 59.06 426 SER A CA 1
ATOM 3204 C C . SER A 1 426 ? 36.980 -13.560 -39.240 1.00 59.06 426 SER A C 1
ATOM 3206 O O . SER A 1 426 ? 35.909 -13.483 -38.639 1.00 59.06 426 SER A O 1
ATOM 3208 N N . LEU A 1 427 ? 37.488 -12.483 -39.871 1.00 54.78 427 LEU A N 1
ATOM 3209 C CA . LEU A 1 427 ? 37.028 -11.108 -39.541 1.00 54.78 427 LEU A CA 1
ATOM 3210 C C . LEU A 1 427 ? 36.680 -10.100 -40.678 1.00 54.78 427 LEU A C 1
ATOM 3212 O O . LEU A 1 427 ? 36.430 -8.945 -40.340 1.00 54.78 427 LEU A O 1
ATOM 3216 N N . GLN A 1 428 ? 36.657 -10.435 -41.983 1.00 54.91 428 GLN A N 1
ATOM 3217 C CA . GLN A 1 428 ? 36.457 -9.420 -43.060 1.00 54.91 428 GLN A CA 1
ATOM 3218 C C . GLN A 1 428 ? 35.740 -9.926 -44.345 1.00 54.91 428 GLN A C 1
ATOM 3220 O O . GLN A 1 428 ? 36.378 -10.594 -45.156 1.00 54.91 428 GLN A O 1
ATOM 3225 N N . SER A 1 429 ? 34.466 -9.563 -44.590 1.00 49.97 429 SER A N 1
ATOM 3226 C CA . SER A 1 429 ? 33.774 -9.735 -45.900 1.00 49.97 429 SER A CA 1
ATOM 3227 C C . SER A 1 429 ? 32.400 -9.043 -45.974 1.00 49.97 429 SER A C 1
ATOM 3229 O O . SER A 1 429 ? 31.706 -9.020 -44.966 1.00 49.97 429 SER A O 1
ATOM 3231 N N . ASP A 1 430 ? 31.955 -8.611 -47.164 1.00 46.50 430 ASP A N 1
ATOM 3232 C CA . ASP A 1 430 ? 30.728 -7.807 -47.394 1.00 46.50 430 ASP A CA 1
ATOM 3233 C C . ASP A 1 430 ? 29.362 -8.511 -47.194 1.00 46.50 430 ASP A C 1
ATOM 3235 O O . ASP A 1 430 ? 28.326 -7.859 -47.298 1.00 46.50 430 ASP A O 1
ATOM 3239 N N . GLU A 1 431 ? 29.313 -9.778 -46.762 1.00 51.44 431 GLU A N 1
ATOM 3240 C CA . GLU A 1 431 ? 28.173 -10.281 -45.954 1.00 51.44 431 GLU A CA 1
ATOM 3241 C C . GLU A 1 431 ? 28.250 -9.748 -44.501 1.00 51.44 431 GLU A C 1
ATOM 3243 O O . GLU A 1 431 ? 27.912 -10.427 -43.532 1.00 51.44 431 GLU A O 1
ATOM 3248 N N . SER A 1 432 ? 28.773 -8.531 -44.335 1.00 52.38 432 SER A N 1
ATOM 3249 C CA . SER A 1 432 ? 29.205 -7.984 -43.055 1.00 52.38 432 SER A CA 1
ATOM 3250 C C . SER A 1 432 ? 27.995 -7.619 -42.205 1.00 52.38 432 SER A C 1
ATOM 3252 O O . SER A 1 432 ? 27.173 -6.790 -42.597 1.00 52.38 432 SER A O 1
ATOM 3254 N N . ALA A 1 433 ? 27.892 -8.218 -41.019 1.00 56.16 433 ALA A N 1
ATOM 3255 C CA . ALA A 1 433 ? 26.818 -7.968 -40.061 1.00 56.16 433 ALA A CA 1
ATOM 3256 C C . ALA A 1 433 ? 27.027 -6.636 -39.305 1.00 56.16 433 ALA A C 1
ATOM 3258 O O . ALA A 1 433 ? 27.172 -6.615 -38.084 1.00 56.16 433 ALA A O 1
ATOM 3259 N N . VAL A 1 434 ? 27.080 -5.527 -40.048 1.00 60.94 434 VAL A N 1
ATOM 3260 C CA . VAL A 1 434 ? 27.287 -4.160 -39.543 1.00 60.94 434 VAL A CA 1
ATOM 3261 C C . VAL A 1 434 ? 26.062 -3.272 -39.757 1.00 60.94 434 VAL A C 1
ATOM 3263 O O . VAL A 1 434 ? 25.190 -3.546 -40.580 1.00 60.94 434 VAL A O 1
ATOM 3266 N N . VAL A 1 435 ? 25.994 -2.204 -38.963 1.00 70.31 435 VAL A N 1
ATOM 3267 C CA . VAL A 1 435 ? 24.855 -1.286 -38.858 1.00 70.31 435 VAL A CA 1
ATOM 3268 C C . VAL A 1 435 ? 25.319 0.121 -39.233 1.00 70.31 435 VAL A C 1
ATOM 3270 O O . VAL A 1 435 ? 26.379 0.565 -38.792 1.00 70.31 435 VAL A O 1
ATOM 3273 N N . HIS A 1 436 ? 24.519 0.826 -40.031 1.00 70.94 436 HIS A N 1
ATOM 3274 C CA . HIS A 1 436 ? 24.817 2.170 -40.537 1.00 70.94 436 HIS A CA 1
ATOM 3275 C C . HIS A 1 436 ? 23.930 3.232 -39.873 1.00 70.94 436 HIS A C 1
ATOM 3277 O O . HIS A 1 436 ? 22.790 2.939 -39.509 1.00 70.94 436 HIS A O 1
ATOM 3283 N N . TYR A 1 437 ? 24.440 4.459 -39.747 1.00 72.62 437 TYR A N 1
ATOM 3284 C CA . TYR A 1 437 ? 23.635 5.634 -39.400 1.00 72.62 437 TYR A CA 1
ATOM 3285 C C . TYR A 1 437 ? 22.738 6.070 -40.575 1.00 72.62 437 TYR A C 1
ATOM 3287 O O . TYR A 1 437 ? 22.941 5.671 -41.727 1.00 72.62 437 TYR A O 1
ATOM 3295 N N . ASP A 1 438 ? 21.733 6.894 -40.277 1.00 72.56 438 ASP A N 1
ATOM 3296 C CA . ASP A 1 438 ? 20.823 7.461 -41.276 1.00 72.56 438 ASP A CA 1
ATOM 3297 C C . ASP A 1 438 ? 21.511 8.513 -42.166 1.00 72.56 438 ASP A C 1
ATOM 3299 O O . ASP A 1 438 ? 22.675 8.866 -41.982 1.00 72.56 438 ASP A O 1
ATOM 3303 N N . LYS A 1 439 ? 20.783 9.055 -43.150 1.00 72.69 439 LYS A N 1
ATOM 3304 C CA . LYS A 1 439 ? 21.235 10.174 -43.989 1.00 72.69 439 LYS A CA 1
ATOM 3305 C C . LYS A 1 439 ? 20.254 11.341 -43.972 1.00 72.69 439 LYS A C 1
ATOM 3307 O O . LYS A 1 439 ? 19.036 11.151 -43.985 1.00 72.69 439 LYS A O 1
ATOM 3312 N N . LYS A 1 440 ? 20.821 12.547 -43.988 1.00 71.88 440 LYS A N 1
ATOM 3313 C CA . LYS A 1 440 ? 20.141 13.832 -44.160 1.00 71.88 440 LYS A CA 1
ATOM 3314 C C . LYS A 1 440 ? 19.719 14.021 -45.619 1.00 71.88 440 LYS A C 1
ATOM 3316 O O . LYS A 1 440 ? 20.133 13.295 -46.526 1.00 71.88 440 LYS A O 1
ATOM 3321 N N . GLU A 1 441 ? 18.909 15.046 -45.854 1.00 65.50 441 GLU A N 1
ATOM 3322 C CA . GLU A 1 441 ? 18.538 15.491 -47.196 1.00 65.50 441 GLU A CA 1
ATOM 3323 C C . GLU A 1 441 ? 19.767 16.110 -47.895 1.00 65.50 441 GLU A C 1
ATOM 3325 O O . GLU A 1 441 ? 20.108 17.265 -47.660 1.00 65.50 441 GLU A O 1
ATOM 3330 N N . GLY A 1 442 ? 20.476 15.305 -48.699 1.00 63.09 442 GLY A N 1
ATOM 3331 C CA . GLY A 1 442 ? 21.732 15.698 -49.361 1.00 63.09 442 GLY A CA 1
ATOM 3332 C C . GLY A 1 442 ? 22.881 14.676 -49.326 1.00 63.09 442 GLY A C 1
ATOM 3333 O O . GLY A 1 442 ? 24.004 15.046 -49.646 1.00 63.09 442 GLY A O 1
ATOM 3334 N N . ASP A 1 443 ? 22.640 13.415 -48.935 1.00 65.38 443 ASP A N 1
ATOM 3335 C CA . ASP A 1 443 ? 23.653 12.329 -48.853 1.00 65.38 443 ASP A CA 1
ATOM 3336 C C . ASP A 1 443 ? 24.766 12.516 -47.784 1.00 65.38 443 ASP A C 1
ATOM 3338 O O . ASP A 1 443 ? 25.656 11.668 -47.610 1.00 65.38 443 ASP A O 1
ATOM 3342 N N . GLU A 1 444 ? 24.673 13.594 -47.003 1.00 65.50 444 GLU A N 1
ATOM 3343 C CA . GLU A 1 444 ? 25.353 13.772 -45.719 1.00 65.50 444 GLU A CA 1
ATOM 3344 C C . GLU A 1 444 ? 24.734 12.843 -44.658 1.00 65.50 444 GLU A C 1
ATOM 3346 O O . GLU A 1 444 ? 23.526 12.606 -44.651 1.00 65.50 444 GLU A O 1
ATOM 3351 N N . THR A 1 445 ? 25.544 12.308 -43.752 1.00 66.00 445 THR A N 1
ATOM 3352 C CA . THR A 1 445 ? 25.104 11.313 -42.767 1.00 66.00 445 THR A CA 1
ATOM 3353 C C . THR A 1 445 ? 24.425 11.980 -41.568 1.00 66.00 445 THR A C 1
ATOM 3355 O O . THR A 1 445 ? 24.896 12.989 -41.039 1.00 66.00 445 THR A O 1
ATOM 3358 N N . ASP A 1 446 ? 23.293 11.426 -41.134 1.00 71.06 446 ASP A N 1
ATOM 3359 C CA . ASP A 1 446 ? 22.585 11.814 -39.917 1.00 71.06 446 ASP A CA 1
ATOM 3360 C C . ASP A 1 446 ? 22.941 10.871 -38.770 1.00 71.06 446 ASP A C 1
ATOM 3362 O O . ASP A 1 446 ? 22.148 10.038 -38.338 1.00 71.06 446 ASP A O 1
ATOM 3366 N N . TYR A 1 447 ? 24.147 11.043 -38.241 1.00 69.00 447 TYR A N 1
ATOM 3367 C CA . TYR A 1 447 ? 24.644 10.283 -37.096 1.00 69.00 447 TYR A CA 1
ATOM 3368 C C . TYR A 1 447 ? 23.772 10.414 -35.838 1.00 69.00 447 TYR A C 1
ATOM 3370 O O . TYR A 1 447 ? 23.910 9.611 -34.921 1.00 69.00 447 TYR A O 1
ATOM 3378 N N . THR A 1 448 ? 22.854 11.393 -35.779 1.00 72.88 448 THR A N 1
ATOM 3379 C CA . THR A 1 448 ? 21.924 11.524 -34.649 1.00 72.88 448 THR A CA 1
ATOM 3380 C C . THR A 1 448 ? 20.855 10.429 -34.627 1.00 72.88 448 THR A C 1
ATOM 3382 O O . THR A 1 448 ? 20.185 10.292 -33.603 1.00 72.88 448 THR A O 1
ATOM 3385 N N . ASN A 1 449 ? 20.718 9.651 -35.713 1.00 72.31 449 ASN A N 1
ATOM 3386 C CA . ASN A 1 449 ? 19.717 8.606 -35.903 1.00 72.31 449 ASN A CA 1
ATOM 3387 C C . ASN A 1 449 ? 20.307 7.328 -36.544 1.00 72.31 449 ASN A C 1
ATOM 3389 O O . ASN A 1 449 ? 21.152 7.371 -37.436 1.00 72.31 449 ASN A O 1
ATOM 3393 N N . VAL A 1 450 ? 19.784 6.170 -36.135 1.00 74.62 450 VAL A N 1
ATOM 3394 C CA . VAL A 1 450 ? 19.936 4.873 -36.824 1.00 74.62 450 VAL A CA 1
ATOM 3395 C C . VAL A 1 450 ? 18.535 4.351 -37.132 1.00 74.62 450 VAL A C 1
ATOM 3397 O O . VAL A 1 450 ? 17.790 4.089 -36.188 1.00 74.62 450 VAL A O 1
ATOM 3400 N N . THR A 1 451 ? 18.177 4.157 -38.404 1.00 71.25 451 THR A N 1
ATOM 3401 C CA . THR A 1 451 ? 16.993 3.383 -38.814 1.00 71.25 451 THR A CA 1
ATOM 3402 C C . THR A 1 451 ? 17.408 1.942 -39.110 1.00 71.25 451 THR A C 1
ATOM 3404 O O . THR A 1 451 ? 17.924 1.641 -40.186 1.00 71.25 451 THR A O 1
ATOM 3407 N N . PHE A 1 452 ? 17.137 1.011 -38.192 1.00 75.25 452 PHE A N 1
ATOM 3408 C CA . PHE A 1 452 ? 17.321 -0.412 -38.492 1.00 75.25 452 PHE A CA 1
ATOM 3409 C C . PHE A 1 452 ? 16.322 -0.899 -39.555 1.00 75.25 452 PHE A C 1
ATOM 3411 O O . PHE A 1 452 ? 15.126 -0.618 -39.479 1.00 75.25 452 PHE A O 1
ATOM 3418 N N . GLY A 1 453 ? 16.806 -1.693 -40.512 1.00 67.44 453 GLY A N 1
ATOM 3419 C CA . GLY A 1 453 ? 16.009 -2.234 -41.617 1.00 67.44 453 GLY A CA 1
ATOM 3420 C C . GLY A 1 453 ? 16.326 -1.570 -42.958 1.00 67.44 453 GLY A C 1
ATOM 3421 O O . GLY A 1 453 ? 17.280 -0.810 -43.096 1.00 67.44 453 GLY A O 1
ATOM 3422 N N . LYS A 1 454 ? 15.528 -1.862 -43.989 1.00 65.19 454 LYS A N 1
ATOM 3423 C CA . LYS A 1 454 ? 15.712 -1.308 -45.346 1.00 65.19 454 LYS A CA 1
ATOM 3424 C C . LYS A 1 454 ? 14.951 0.015 -45.509 1.00 65.19 454 LYS A C 1
ATOM 3426 O O . LYS A 1 454 ? 14.143 0.177 -46.420 1.00 65.19 454 LYS A O 1
ATOM 3431 N N . GLY A 1 455 ? 15.211 0.948 -44.591 1.00 57.28 455 GLY A N 1
ATOM 3432 C CA . GLY A 1 455 ? 14.626 2.291 -44.551 1.00 57.28 455 GLY A CA 1
ATOM 3433 C C . GLY A 1 455 ? 13.196 2.368 -43.995 1.00 57.28 455 GLY A C 1
ATOM 3434 O O . GLY A 1 455 ? 12.572 1.361 -43.652 1.00 57.28 455 GLY A O 1
ATOM 3435 N N . LYS A 1 456 ? 12.666 3.600 -43.940 1.00 54.19 456 LYS A N 1
ATOM 3436 C CA . LYS A 1 456 ? 11.446 4.026 -43.210 1.00 54.19 456 LYS A CA 1
ATOM 3437 C C . LYS A 1 456 ? 10.118 3.349 -43.606 1.00 54.19 456 LYS A C 1
ATOM 3439 O O . LYS A 1 456 ? 9.104 3.612 -42.970 1.00 54.19 456 LYS A O 1
ATOM 3444 N N . ALA A 1 457 ? 10.105 2.508 -44.641 1.00 55.97 457 ALA A N 1
ATOM 3445 C CA . ALA A 1 457 ? 8.934 1.740 -45.087 1.00 55.97 457 ALA A CA 1
ATOM 3446 C C . ALA A 1 457 ? 9.088 0.214 -44.899 1.00 55.97 457 ALA A C 1
ATOM 3448 O O . ALA A 1 457 ? 8.234 -0.551 -45.343 1.00 55.97 457 ALA A O 1
ATOM 3449 N N . SER A 1 458 ? 10.183 -0.240 -44.280 1.00 62.97 458 SER A N 1
ATOM 3450 C CA . SER A 1 458 ? 10.421 -1.655 -43.977 1.00 62.97 458 SER A CA 1
ATOM 3451 C C . SER A 1 458 ? 9.846 -2.061 -42.613 1.00 62.97 458 SER A C 1
ATOM 3453 O O . SER A 1 458 ? 9.529 -1.216 -41.776 1.00 62.97 458 SER A O 1
ATOM 3455 N N . THR A 1 459 ? 9.677 -3.366 -42.389 1.00 64.50 459 THR A N 1
ATOM 3456 C CA . THR A 1 459 ? 9.268 -3.910 -41.086 1.00 64.50 459 THR A CA 1
ATOM 3457 C C . THR A 1 459 ? 10.339 -3.624 -40.026 1.00 64.50 459 THR A C 1
ATOM 3459 O O . THR A 1 459 ? 11.506 -3.920 -40.300 1.00 64.50 459 THR A O 1
ATOM 3462 N N . PRO A 1 460 ? 9.977 -3.116 -38.829 1.00 70.19 460 PRO A N 1
ATOM 3463 C CA . PRO A 1 460 ? 10.929 -2.870 -37.748 1.00 70.19 460 PRO A CA 1
ATOM 3464 C C . PRO A 1 460 ? 11.757 -4.106 -37.383 1.00 70.19 460 PRO A C 1
ATOM 3466 O O . PRO A 1 460 ? 11.267 -5.234 -37.435 1.00 70.19 460 PRO A O 1
ATOM 3469 N N . VAL A 1 461 ? 13.007 -3.873 -36.989 1.00 72.88 461 VAL A N 1
ATOM 3470 C CA . VAL A 1 461 ? 13.981 -4.915 -36.638 1.00 72.88 461 VAL A CA 1
ATOM 3471 C C . VAL A 1 461 ? 14.156 -4.963 -35.118 1.00 72.88 461 VAL A C 1
ATOM 3473 O O . VAL A 1 461 ? 14.243 -3.917 -34.471 1.00 72.88 461 VAL A O 1
ATOM 3476 N N . GLY A 1 462 ? 14.213 -6.171 -34.554 1.00 74.94 462 GLY A N 1
ATOM 3477 C CA . GLY A 1 462 ? 14.610 -6.395 -33.164 1.00 74.94 462 GLY A CA 1
ATOM 3478 C C . GLY A 1 462 ? 16.132 -6.342 -33.012 1.00 74.94 462 GLY A C 1
ATOM 3479 O O . GLY A 1 462 ? 16.864 -6.951 -33.793 1.00 74.94 462 GLY A O 1
ATOM 3480 N N . LEU A 1 463 ? 16.617 -5.598 -32.018 1.00 79.44 463 LEU A N 1
ATOM 3481 C CA . LEU A 1 463 ? 18.037 -5.539 -31.672 1.00 79.44 463 LEU A CA 1
ATOM 3482 C C . LEU A 1 463 ? 18.280 -6.472 -30.481 1.00 79.44 463 LEU A C 1
ATOM 3484 O O . LEU A 1 463 ? 18.045 -6.082 -29.341 1.00 79.44 463 LEU A O 1
ATOM 3488 N N . HIS A 1 464 ? 18.693 -7.704 -30.772 1.00 78.56 464 HIS A N 1
ATOM 3489 C CA . HIS A 1 464 ? 18.873 -8.789 -29.801 1.00 78.56 464 HIS A CA 1
ATOM 3490 C C . HIS A 1 464 ? 20.334 -8.912 -29.326 1.00 78.56 464 HIS A C 1
ATOM 3492 O O . HIS A 1 464 ? 21.244 -8.334 -29.919 1.00 78.56 464 HIS A O 1
ATOM 3498 N N . ASN A 1 465 ? 20.569 -9.724 -28.289 1.00 75.44 465 ASN A N 1
ATOM 3499 C CA . ASN A 1 465 ? 21.877 -9.962 -27.661 1.00 75.44 465 ASN A CA 1
ATOM 3500 C C . ASN A 1 465 ? 22.579 -8.673 -27.179 1.00 75.44 465 ASN A C 1
ATOM 3502 O O . ASN A 1 465 ? 23.807 -8.563 -27.210 1.00 75.44 465 ASN A O 1
ATOM 3506 N N . VAL A 1 466 ? 21.796 -7.689 -26.729 1.00 83.00 466 VAL A N 1
ATOM 3507 C CA . VAL A 1 466 ? 22.313 -6.466 -26.103 1.00 83.00 466 VAL A CA 1
ATOM 3508 C C . VAL A 1 466 ? 22.681 -6.759 -24.647 1.00 83.00 466 VAL A C 1
ATOM 3510 O O . VAL A 1 466 ? 21.944 -7.446 -23.941 1.00 83.00 466 VAL A O 1
ATOM 3513 N N . ALA A 1 467 ? 23.828 -6.252 -24.195 1.00 83.38 467 ALA A N 1
ATOM 3514 C CA . ALA A 1 467 ? 24.230 -6.344 -22.795 1.00 83.38 467 ALA A CA 1
ATOM 3515 C C . ALA A 1 467 ? 23.427 -5.363 -21.924 1.00 83.38 467 ALA A C 1
ATOM 3517 O O . ALA A 1 467 ? 23.123 -4.255 -22.357 1.00 83.38 467 ALA A O 1
ATOM 3518 N N . ASP A 1 468 ? 23.135 -5.758 -20.684 1.00 86.31 468 ASP A N 1
ATOM 3519 C CA . ASP A 1 468 ? 22.426 -4.943 -19.692 1.00 86.31 468 ASP A CA 1
ATOM 3520 C C . ASP A 1 468 ? 23.101 -3.574 -19.471 1.00 86.31 468 ASP A C 1
ATOM 3522 O O . ASP A 1 468 ? 24.130 -3.472 -18.798 1.00 86.31 468 ASP A O 1
ATOM 3526 N N . GLY A 1 469 ? 22.498 -2.511 -20.016 1.00 85.19 469 GLY A N 1
ATOM 3527 C CA . GLY A 1 469 ? 23.008 -1.144 -19.918 1.00 85.19 469 GLY A CA 1
ATOM 3528 C C . GLY A 1 469 ? 23.029 -0.609 -18.485 1.00 85.19 469 GLY A C 1
ATOM 3529 O O . GLY A 1 469 ? 22.186 -0.957 -17.653 1.00 85.19 469 GLY A O 1
ATOM 3530 N N . LYS A 1 470 ? 23.983 0.265 -18.159 1.00 88.00 470 LYS A N 1
ATOM 3531 C CA . LYS A 1 470 ? 24.106 0.845 -16.820 1.00 88.00 470 LYS A CA 1
ATOM 3532 C C . LYS A 1 470 ? 22.926 1.770 -16.525 1.00 88.00 470 LYS A C 1
ATOM 3534 O O . LYS A 1 470 ? 22.830 2.865 -17.072 1.00 88.00 470 LYS A O 1
ATOM 3539 N N . ILE A 1 471 ? 22.073 1.388 -15.581 1.00 87.12 471 ILE A N 1
ATOM 3540 C CA . ILE A 1 471 ? 20.958 2.230 -15.131 1.00 87.12 471 ILE A CA 1
ATOM 3541 C C . ILE A 1 471 ? 21.484 3.253 -14.115 1.00 87.12 471 ILE A C 1
ATOM 3543 O O . ILE A 1 471 ? 21.743 2.925 -12.957 1.00 87.12 471 ILE A O 1
ATOM 3547 N N . ALA A 1 472 ? 21.690 4.489 -14.572 1.00 85.06 472 ALA A N 1
ATOM 3548 C CA . ALA A 1 472 ? 22.181 5.615 -13.781 1.00 85.06 472 ALA A CA 1
ATOM 3549 C C . ALA A 1 472 ? 21.710 6.954 -14.378 1.00 85.06 472 ALA A C 1
ATOM 3551 O O . ALA A 1 472 ? 21.344 7.026 -15.551 1.00 85.06 472 ALA A O 1
ATOM 3552 N N . GLU A 1 473 ? 21.760 8.022 -13.579 1.00 75.88 473 GLU A N 1
ATOM 3553 C CA . GLU A 1 473 ? 21.525 9.391 -14.049 1.00 75.88 473 GLU A CA 1
ATOM 3554 C C . GLU A 1 473 ? 22.512 9.756 -15.176 1.00 75.88 473 GLU A C 1
ATOM 3556 O O . GLU A 1 473 ? 23.706 9.463 -15.078 1.00 75.88 473 GLU A O 1
ATOM 3561 N N . ASN A 1 474 ? 22.009 10.370 -16.253 1.00 76.25 474 ASN A N 1
ATOM 3562 C CA . ASN A 1 474 ? 22.756 10.677 -17.483 1.00 76.25 474 ASN A CA 1
ATOM 3563 C C . ASN A 1 474 ? 23.424 9.459 -18.164 1.00 76.25 474 ASN A C 1
ATOM 3565 O O . ASN A 1 474 ? 24.398 9.614 -18.901 1.00 76.25 474 ASN A O 1
ATOM 3569 N N . SER A 1 475 ? 22.916 8.242 -17.939 1.00 82.94 475 SER A N 1
ATOM 3570 C CA . SER A 1 475 ? 23.292 7.092 -18.766 1.00 82.94 475 SER A CA 1
ATOM 3571 C C . SER A 1 475 ? 22.653 7.177 -20.154 1.00 82.94 475 SER A C 1
ATOM 3573 O O . SER A 1 475 ? 21.510 7.612 -20.299 1.00 82.94 475 SER A O 1
ATOM 3575 N N . HIS A 1 476 ? 23.395 6.724 -21.162 1.00 77.81 476 HIS A N 1
ATOM 3576 C CA . HIS A 1 476 ? 22.946 6.608 -22.552 1.00 77.81 476 HIS A CA 1
ATOM 3577 C C . HIS A 1 476 ? 22.991 5.155 -23.055 1.00 77.81 476 HIS A C 1
ATOM 3579 O O . HIS A 1 476 ? 22.806 4.907 -24.246 1.00 77.81 476 HIS A O 1
ATOM 3585 N N . ASP A 1 477 ? 23.249 4.202 -22.157 1.00 82.19 477 ASP A N 1
ATOM 3586 C CA . ASP A 1 477 ? 23.311 2.782 -22.484 1.00 82.19 477 ASP A CA 1
ATOM 3587 C C . ASP A 1 477 ? 21.918 2.250 -22.863 1.00 82.19 477 ASP A C 1
ATOM 3589 O O . ASP A 1 477 ? 20.893 2.676 -22.322 1.00 82.19 477 ASP A O 1
ATOM 3593 N N . VAL A 1 478 ? 21.873 1.275 -23.772 1.00 82.12 478 VAL A N 1
ATOM 3594 C CA . VAL A 1 478 ? 20.620 0.621 -24.166 1.00 82.12 478 VAL A CA 1
ATOM 3595 C C . VAL A 1 478 ? 20.113 -0.260 -23.022 1.00 82.12 478 VAL A C 1
ATOM 3597 O O . VAL A 1 478 ? 20.825 -1.137 -22.539 1.00 82.12 478 VAL A O 1
ATOM 3600 N N . VAL A 1 479 ? 18.861 -0.048 -22.612 1.00 89.06 479 VAL A N 1
ATOM 3601 C CA . VAL A 1 479 ? 18.169 -0.911 -21.646 1.00 89.06 479 VAL A CA 1
ATOM 3602 C C . VAL A 1 479 ? 17.556 -2.137 -22.330 1.00 89.06 479 VAL A C 1
ATOM 3604 O O . VAL A 1 479 ? 17.020 -2.041 -23.437 1.00 89.06 479 VAL A O 1
ATOM 3607 N N . THR A 1 480 ? 17.628 -3.292 -21.666 1.00 89.50 480 THR A N 1
ATOM 3608 C CA . THR A 1 480 ? 17.171 -4.585 -22.206 1.00 89.50 480 THR A CA 1
ATOM 3609 C C . THR A 1 480 ? 15.757 -4.955 -21.743 1.00 89.50 480 THR A C 1
ATOM 3611 O O . THR A 1 480 ? 15.266 -4.497 -20.703 1.00 89.50 4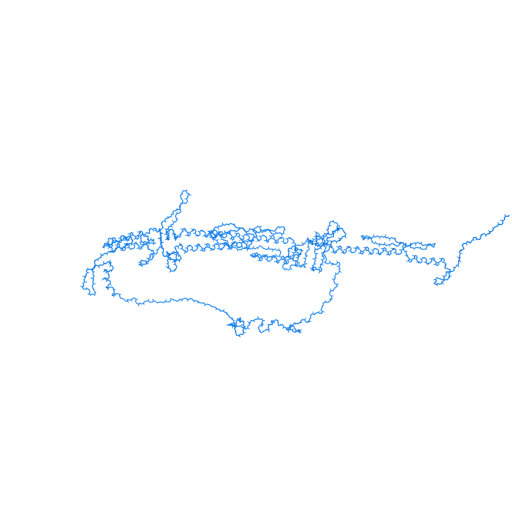80 THR A O 1
ATOM 3614 N N . GLY A 1 481 ? 15.102 -5.856 -22.483 1.00 84.75 481 GLY A N 1
ATOM 3615 C CA . GLY A 1 481 ? 13.844 -6.485 -22.074 1.00 84.75 481 GLY A CA 1
ATOM 3616 C C . GLY A 1 481 ? 13.954 -7.192 -20.717 1.00 84.75 481 GLY A C 1
ATOM 3617 O O . GLY A 1 481 ? 13.050 -7.062 -19.889 1.00 84.75 481 GLY A O 1
ATOM 3618 N N . GLY A 1 482 ? 15.088 -7.847 -20.438 1.00 86.25 482 GLY A N 1
ATOM 3619 C CA . GLY A 1 482 ? 15.392 -8.445 -19.134 1.00 86.25 482 GLY A CA 1
ATOM 3620 C C . GLY A 1 482 ? 15.439 -7.425 -17.987 1.00 86.25 482 GLY A C 1
ATOM 3621 O O . GLY A 1 482 ? 14.864 -7.671 -16.922 1.00 86.25 482 GLY A O 1
ATOM 3622 N N . GLN A 1 483 ? 16.038 -6.249 -18.207 1.00 92.06 483 GLN A N 1
ATOM 3623 C CA . GLN A 1 483 ? 16.083 -5.170 -17.213 1.00 92.06 483 GLN A CA 1
ATOM 3624 C C . GLN A 1 483 ? 14.707 -4.575 -16.919 1.00 92.06 483 GLN A C 1
ATOM 3626 O O . GLN A 1 483 ? 14.353 -4.436 -15.746 1.00 92.06 483 GLN A O 1
ATOM 3631 N N . ILE A 1 484 ? 13.902 -4.271 -17.947 1.00 89.62 484 ILE A N 1
ATOM 3632 C CA . ILE A 1 484 ? 12.521 -3.810 -17.726 1.00 89.62 484 ILE A CA 1
ATOM 3633 C C . ILE A 1 484 ? 11.690 -4.905 -17.053 1.00 89.62 484 ILE A C 1
ATOM 3635 O O . ILE A 1 484 ? 10.960 -4.604 -16.112 1.00 89.62 484 ILE A O 1
ATOM 3639 N N . ASN A 1 485 ? 11.838 -6.174 -17.445 1.00 88.88 485 ASN A N 1
ATOM 3640 C CA . ASN A 1 485 ? 11.139 -7.280 -16.792 1.00 88.88 485 ASN A CA 1
ATOM 3641 C C . ASN A 1 485 ? 11.514 -7.402 -15.304 1.00 88.88 485 ASN A C 1
ATOM 3643 O O . ASN A 1 485 ? 10.640 -7.634 -14.468 1.00 88.88 485 ASN A O 1
ATOM 3647 N N . LYS A 1 486 ? 12.791 -7.205 -14.948 1.00 90.69 486 LYS A N 1
ATOM 3648 C CA . LYS A 1 486 ? 13.224 -7.168 -13.546 1.00 90.69 486 LYS A CA 1
ATOM 3649 C C . LYS A 1 486 ? 12.624 -5.972 -12.802 1.00 90.69 486 LYS A C 1
ATOM 3651 O O . LYS A 1 486 ? 12.042 -6.168 -11.742 1.00 90.69 486 LYS A O 1
ATOM 3656 N N . ILE A 1 487 ? 12.728 -4.759 -13.349 1.00 90.69 487 ILE A N 1
ATOM 3657 C CA . ILE A 1 487 ? 12.209 -3.533 -12.718 1.00 90.69 487 ILE A CA 1
ATOM 3658 C C . ILE A 1 487 ? 10.691 -3.617 -12.531 1.00 90.69 487 ILE A C 1
ATOM 3660 O O . ILE A 1 487 ? 10.194 -3.372 -11.436 1.00 90.69 487 ILE A O 1
ATOM 3664 N N . GLY A 1 488 ? 9.957 -4.033 -13.562 1.00 90.75 488 GLY A N 1
ATOM 3665 C CA . GLY A 1 488 ? 8.519 -4.266 -13.489 1.00 90.75 488 GLY A CA 1
ATOM 3666 C C . GLY A 1 488 ? 8.149 -5.351 -12.475 1.00 90.75 488 GLY A C 1
ATOM 3667 O O . GLY A 1 488 ? 7.181 -5.184 -11.738 1.00 90.75 488 GLY A O 1
ATOM 3668 N N . GLY A 1 489 ? 8.937 -6.427 -12.381 1.00 89.88 489 GLY A N 1
ATOM 3669 C CA . GLY A 1 489 ? 8.765 -7.485 -11.382 1.00 89.88 489 GLY A CA 1
ATOM 3670 C C . GLY A 1 489 ? 9.026 -7.025 -9.943 1.00 89.88 489 GLY A C 1
ATOM 3671 O O . GLY A 1 489 ? 8.238 -7.339 -9.052 1.00 89.88 489 GLY A O 1
ATOM 3672 N N . ASP A 1 490 ? 10.082 -6.241 -9.710 1.00 93.19 490 ASP A N 1
ATOM 3673 C CA . ASP A 1 490 ? 10.369 -5.635 -8.405 1.00 93.19 490 ASP A CA 1
ATOM 3674 C C . ASP A 1 490 ? 9.271 -4.621 -8.019 1.00 93.19 490 ASP A C 1
ATOM 3676 O O . ASP A 1 490 ? 8.780 -4.655 -6.893 1.00 93.19 490 ASP A O 1
ATOM 3680 N N . ILE A 1 491 ? 8.786 -3.793 -8.955 1.00 91.81 491 ILE A N 1
ATOM 3681 C CA . ILE A 1 491 ? 7.659 -2.872 -8.715 1.00 91.81 491 ILE A CA 1
ATOM 3682 C C . ILE A 1 491 ? 6.360 -3.633 -8.416 1.00 91.81 491 ILE A C 1
ATOM 3684 O O . ILE A 1 491 ? 5.670 -3.292 -7.457 1.00 91.81 491 ILE A O 1
ATOM 3688 N N . ALA A 1 492 ? 6.038 -4.687 -9.171 1.00 91.75 492 ALA A N 1
ATOM 3689 C CA . ALA A 1 492 ? 4.885 -5.547 -8.899 1.00 91.75 492 ALA A CA 1
ATOM 3690 C C . ALA A 1 492 ? 4.947 -6.150 -7.484 1.00 91.75 492 ALA A C 1
ATOM 3692 O O . ALA A 1 492 ? 3.964 -6.138 -6.747 1.00 91.75 492 ALA A O 1
ATOM 3693 N N . LYS A 1 493 ? 6.133 -6.609 -7.076 1.00 91.75 493 LYS A N 1
ATOM 3694 C CA . LYS A 1 493 ? 6.412 -7.140 -5.738 1.00 91.75 493 LYS A CA 1
ATOM 3695 C C . LYS A 1 493 ? 6.289 -6.082 -4.632 1.00 91.75 493 LYS A C 1
ATOM 3697 O O . LYS A 1 493 ? 5.847 -6.430 -3.541 1.00 91.75 493 LYS A O 1
ATOM 3702 N N . TYR A 1 494 ? 6.661 -4.825 -4.886 1.00 91.56 494 TYR A N 1
ATOM 3703 C CA . TYR A 1 494 ? 6.506 -3.729 -3.918 1.00 91.56 494 TYR A CA 1
ATOM 3704 C C . TYR A 1 494 ? 5.069 -3.196 -3.829 1.00 91.56 494 TYR A C 1
ATOM 3706 O O . TYR A 1 494 ? 4.645 -2.809 -2.743 1.00 91.56 494 TYR A O 1
ATOM 3714 N N . LEU A 1 495 ? 4.305 -3.216 -4.927 1.00 91.69 495 LEU A N 1
ATOM 3715 C CA . LEU A 1 495 ? 2.862 -2.947 -4.907 1.00 91.69 495 LEU A CA 1
ATOM 3716 C C . LEU A 1 495 ? 2.098 -4.074 -4.195 1.00 91.69 495 LEU A C 1
ATOM 3718 O O . LEU A 1 495 ? 1.167 -3.802 -3.439 1.00 91.69 495 LEU A O 1
ATOM 3722 N N . GLY A 1 496 ? 2.487 -5.334 -4.406 1.00 91.75 496 GLY A N 1
ATOM 3723 C CA . GLY A 1 496 ? 1.799 -6.493 -3.841 1.00 91.75 496 GLY A CA 1
ATOM 3724 C C . GLY A 1 496 ? 0.389 -6.668 -4.415 1.00 91.75 496 GLY A C 1
ATOM 3725 O O . GLY A 1 496 ? 0.136 -6.350 -5.574 1.00 91.75 496 GLY A O 1
ATOM 3726 N N . GLY A 1 497 ? -0.537 -7.211 -3.615 1.00 91.62 497 GLY A N 1
ATOM 3727 C CA . GLY A 1 497 ? -1.947 -7.352 -4.007 1.00 91.62 497 GLY A CA 1
ATOM 3728 C C . GLY A 1 497 ? -2.154 -8.120 -5.319 1.00 91.62 497 GLY A C 1
ATOM 3729 O O . GLY A 1 497 ? -2.907 -7.667 -6.164 1.00 91.62 497 GLY A O 1
ATOM 3730 N N . GLU A 1 498 ? -1.441 -9.229 -5.535 1.00 93.44 498 GLU A N 1
ATOM 3731 C CA . GLU A 1 498 ? -1.480 -10.020 -6.785 1.00 93.44 498 GLU A CA 1
ATOM 3732 C C . GLU A 1 498 ? -0.988 -9.292 -8.061 1.00 93.44 498 GLU A C 1
ATOM 3734 O O . GLU A 1 498 ? -1.027 -9.872 -9.150 1.00 93.44 498 GLU A O 1
ATOM 3739 N N . ALA A 1 499 ? -0.441 -8.071 -7.953 1.00 94.31 499 ALA A N 1
ATOM 3740 C CA . ALA A 1 499 ? 0.220 -7.403 -9.072 1.00 94.31 499 ALA A CA 1
ATOM 3741 C C . ALA A 1 499 ? 1.375 -8.258 -9.622 1.00 94.31 499 ALA A C 1
ATOM 3743 O O . ALA A 1 499 ? 2.135 -8.892 -8.885 1.00 94.31 499 ALA A O 1
ATOM 3744 N N . SER A 1 500 ? 1.527 -8.261 -10.944 1.00 93.75 500 SER A N 1
ATOM 3745 C CA . SER A 1 500 ? 2.557 -9.017 -11.652 1.00 93.75 500 SER A CA 1
ATOM 3746 C C . SER A 1 500 ? 3.033 -8.248 -12.880 1.00 93.75 500 SER A C 1
ATOM 3748 O O . SER A 1 500 ? 2.308 -7.408 -13.409 1.00 93.75 500 SER A O 1
ATOM 3750 N N . PHE A 1 501 ? 4.244 -8.533 -13.350 1.00 91.81 501 PHE A N 1
ATOM 3751 C CA . PHE A 1 501 ? 4.737 -8.027 -14.628 1.00 91.81 501 PHE A CA 1
ATOM 3752 C C . PHE A 1 501 ? 4.923 -9.205 -15.581 1.00 91.81 501 PHE A C 1
ATOM 3754 O O . PHE A 1 501 ? 5.624 -10.161 -15.244 1.00 91.81 501 PHE A O 1
ATOM 3761 N N . LYS A 1 502 ? 4.238 -9.171 -16.726 1.00 87.44 502 LYS A N 1
ATOM 3762 C CA . LYS A 1 502 ? 4.225 -10.239 -17.736 1.00 87.44 502 LYS A CA 1
ATOM 3763 C C . LYS A 1 502 ? 4.118 -9.615 -19.118 1.00 87.44 502 LYS A C 1
ATOM 3765 O O . LYS A 1 502 ? 3.332 -8.689 -19.289 1.00 87.44 502 LYS A O 1
ATOM 3770 N N . ASP A 1 503 ? 4.887 -10.114 -20.079 1.00 83.25 503 ASP A N 1
ATOM 3771 C CA . ASP A 1 503 ? 4.771 -9.756 -21.500 1.00 83.25 503 ASP A CA 1
ATOM 3772 C C . ASP A 1 503 ? 4.808 -8.226 -21.744 1.00 83.25 503 ASP A C 1
ATOM 3774 O O . ASP A 1 503 ? 4.014 -7.656 -22.490 1.00 83.25 503 ASP A O 1
ATOM 3778 N N . GLY A 1 504 ? 5.701 -7.531 -21.027 1.00 81.19 504 GLY A N 1
ATOM 3779 C CA . GLY A 1 504 ? 5.831 -6.065 -21.037 1.00 81.19 504 GLY A CA 1
ATOM 3780 C C . GLY A 1 504 ? 4.743 -5.281 -20.296 1.00 81.19 504 GLY A C 1
ATOM 3781 O O . GLY A 1 504 ? 4.804 -4.054 -20.238 1.00 81.19 504 GLY A O 1
ATOM 3782 N N . ALA A 1 505 ? 3.756 -5.953 -19.706 1.00 86.81 505 ALA A N 1
ATOM 3783 C CA . ALA A 1 505 ? 2.628 -5.341 -19.027 1.00 86.81 505 ALA A CA 1
ATOM 3784 C C . ALA A 1 505 ? 2.664 -5.569 -17.507 1.00 86.81 505 ALA A C 1
ATOM 3786 O O . ALA A 1 505 ? 2.536 -6.689 -17.014 1.00 86.81 505 ALA A O 1
ATOM 3787 N N . LEU A 1 506 ? 2.702 -4.470 -16.747 1.00 91.06 506 LEU A N 1
ATOM 3788 C CA . LEU A 1 506 ? 2.331 -4.480 -15.330 1.00 91.06 506 LEU A CA 1
ATOM 3789 C C . LEU A 1 506 ? 0.805 -4.678 -15.204 1.00 91.06 506 LEU A C 1
ATOM 3791 O O . LEU A 1 506 ? 0.029 -3.932 -15.821 1.00 91.06 506 LEU A O 1
ATOM 3795 N N . THR A 1 507 ? 0.364 -5.673 -14.437 1.00 91.94 507 THR A N 1
ATOM 3796 C CA . THR A 1 507 ? -1.047 -5.908 -14.084 1.00 91.94 507 THR A CA 1
ATOM 3797 C C . THR A 1 507 ? -1.420 -5.112 -12.836 1.00 91.94 507 THR A C 1
ATOM 3799 O O . THR A 1 507 ? -0.553 -4.810 -12.017 1.00 91.94 507 THR A O 1
ATOM 3802 N N . GLN A 1 508 ? -2.698 -4.752 -12.694 1.00 90.69 508 GLN A N 1
ATOM 3803 C CA . GLN A 1 508 ? -3.162 -3.995 -11.528 1.00 90.69 508 GLN A CA 1
ATOM 3804 C C . GLN A 1 508 ? -3.006 -4.809 -10.232 1.00 90.69 508 GLN A C 1
ATOM 3806 O O . GLN A 1 508 ? -3.190 -6.031 -10.277 1.00 90.69 508 GLN A O 1
ATOM 3811 N N . PRO A 1 509 ? -2.708 -4.165 -9.090 1.00 94.69 509 PRO A N 1
ATOM 3812 C CA . PRO A 1 509 ? -2.923 -4.777 -7.789 1.00 94.69 509 PRO A CA 1
ATOM 3813 C C . PRO A 1 509 ? -4.427 -4.940 -7.511 1.00 94.69 509 PRO A C 1
ATOM 3815 O O . PRO A 1 509 ? -5.293 -4.414 -8.212 1.00 94.69 509 PRO A O 1
ATOM 3818 N N . THR A 1 510 ? -4.751 -5.698 -6.473 1.00 95.62 510 THR A N 1
ATOM 3819 C CA . THR A 1 510 ? -6.089 -5.885 -5.913 1.00 95.62 510 THR A CA 1
ATOM 3820 C C . THR A 1 510 ? -5.954 -5.970 -4.395 1.00 95.62 510 THR A C 1
ATOM 3822 O O . THR A 1 510 ? -5.635 -7.011 -3.820 1.00 95.62 510 THR A O 1
ATOM 3825 N N . TYR A 1 511 ? -6.172 -4.839 -3.732 1.00 94.94 511 TYR A N 1
ATOM 3826 C CA . TYR A 1 511 ? -6.168 -4.715 -2.281 1.00 94.94 511 TYR A CA 1
ATOM 3827 C C . TYR A 1 511 ? -7.558 -5.051 -1.743 1.00 94.94 511 TYR A C 1
ATOM 3829 O O . TYR A 1 511 ? -8.477 -4.233 -1.809 1.00 94.94 511 TYR A O 1
ATOM 3837 N N . LYS A 1 512 ? -7.712 -6.269 -1.221 1.00 94.31 512 LYS A N 1
ATOM 3838 C CA . LYS A 1 512 ? -8.910 -6.696 -0.489 1.00 94.31 512 LYS A CA 1
ATOM 3839 C C . LYS A 1 512 ? -8.854 -6.154 0.930 1.00 94.31 512 LYS A C 1
ATOM 3841 O O . LYS A 1 512 ? -7.953 -6.504 1.690 1.00 94.31 512 LYS A O 1
ATOM 3846 N N . LEU A 1 513 ? -9.806 -5.298 1.275 1.00 93.25 513 LEU A N 1
ATOM 3847 C CA . LEU A 1 513 ? -9.880 -4.633 2.569 1.00 93.25 513 LEU A CA 1
ATOM 3848 C C . LEU A 1 513 ? -11.287 -4.775 3.146 1.00 93.25 513 LEU A C 1
ATOM 3850 O O . LEU A 1 513 ? -12.284 -4.618 2.439 1.00 93.25 513 LEU A O 1
ATOM 3854 N N . SER A 1 514 ? -11.370 -5.015 4.452 1.00 92.75 514 SER A N 1
ATOM 3855 C CA . SER A 1 514 ? -12.627 -4.881 5.185 1.00 92.75 514 SER A CA 1
ATOM 3856 C C . SER A 1 514 ? -13.116 -3.436 5.087 1.00 92.75 514 SER A C 1
ATOM 3858 O O . SER A 1 514 ? -12.370 -2.521 5.424 1.00 92.75 514 SER A O 1
ATOM 3860 N N . GLN A 1 515 ? -14.362 -3.223 4.679 1.00 92.81 515 GLN A N 1
ATOM 3861 C CA . GLN A 1 515 ? -15.048 -1.938 4.725 1.00 92.81 515 GLN A CA 1
ATOM 3862 C C . GLN A 1 515 ? -16.082 -1.955 5.856 1.00 92.81 515 GLN A C 1
ATOM 3864 O O . GLN A 1 515 ? -16.959 -2.820 5.899 1.00 92.81 515 GLN A O 1
ATOM 3869 N N . ILE A 1 516 ? -15.963 -0.993 6.770 1.00 92.94 516 ILE A N 1
ATOM 3870 C CA . ILE A 1 516 ? -16.808 -0.826 7.953 1.00 92.94 516 ILE A CA 1
ATOM 3871 C C . ILE A 1 516 ? -17.819 0.283 7.657 1.00 92.94 516 ILE A C 1
ATOM 3873 O O . ILE A 1 516 ? -17.445 1.446 7.495 1.00 92.94 516 ILE A O 1
ATOM 3877 N N . ALA A 1 517 ? -19.100 -0.066 7.578 1.00 91.56 517 ALA A N 1
ATOM 3878 C CA . ALA A 1 517 ? -20.192 0.889 7.426 1.00 91.56 517 ALA A CA 1
ATOM 3879 C C . ALA A 1 517 ? -20.445 1.685 8.726 1.00 91.56 517 ALA A C 1
ATOM 3881 O O . ALA A 1 517 ? -19.908 1.368 9.789 1.00 91.56 517 ALA A O 1
ATOM 3882 N N . LYS A 1 518 ? -21.256 2.750 8.652 1.00 89.69 518 LYS A N 1
ATOM 3883 C CA . LYS A 1 518 ? -21.506 3.662 9.790 1.00 89.69 518 LYS A CA 1
ATOM 3884 C C . LYS A 1 518 ? -22.213 2.992 10.973 1.00 89.69 518 LYS A C 1
ATOM 3886 O O . LYS A 1 518 ? -21.934 3.330 12.112 1.00 89.69 518 LYS A O 1
ATOM 3891 N N . ASP A 1 519 ? -23.078 2.021 10.705 1.00 87.44 519 ASP A N 1
ATOM 3892 C CA . ASP A 1 519 ? -23.712 1.154 11.709 1.00 87.44 519 ASP A CA 1
ATOM 3893 C C . ASP A 1 519 ? -22.730 0.137 12.336 1.00 87.44 519 ASP A C 1
ATOM 3895 O O . ASP A 1 519 ? -22.930 -0.337 13.460 1.00 87.44 519 ASP A O 1
ATOM 3899 N N . GLY A 1 520 ? -21.621 -0.145 11.648 1.00 86.56 520 GLY A N 1
ATOM 3900 C CA . GLY A 1 520 ? -20.605 -1.125 12.016 1.00 86.56 520 GLY A CA 1
ATOM 3901 C C . GLY A 1 520 ? -20.679 -2.443 11.260 1.00 86.56 520 GLY A C 1
ATOM 3902 O O . GLY A 1 520 ? -19.923 -3.351 11.602 1.00 86.56 520 GLY A O 1
ATOM 3903 N N . VAL A 1 521 ? -21.556 -2.577 10.259 1.00 91.38 521 VAL A N 1
ATOM 3904 C CA . VAL A 1 521 ? -21.566 -3.755 9.383 1.00 91.38 521 VAL A CA 1
ATOM 3905 C C . VAL A 1 521 ? -20.243 -3.819 8.617 1.00 91.38 521 VAL A C 1
ATOM 3907 O O . VAL A 1 521 ? -19.783 -2.820 8.062 1.00 91.38 521 VAL A O 1
ATOM 3910 N N . VAL A 1 522 ? -19.624 -5.001 8.597 1.00 93.31 522 VAL A N 1
ATOM 3911 C CA . VAL A 1 522 ? -18.346 -5.248 7.917 1.00 93.31 522 VAL A CA 1
ATOM 3912 C C . VAL A 1 522 ? -18.593 -6.023 6.627 1.00 93.31 522 VAL A C 1
ATOM 3914 O O . VAL A 1 522 ? -19.278 -7.044 6.628 1.00 93.31 522 VAL A O 1
ATOM 3917 N N . THR A 1 523 ? -18.010 -5.545 5.532 1.00 93.88 523 THR A N 1
ATOM 3918 C CA . THR A 1 523 ? -18.024 -6.178 4.201 1.00 93.88 523 THR A CA 1
ATOM 3919 C C . THR A 1 523 ? -16.597 -6.259 3.651 1.00 93.88 523 THR A C 1
ATOM 3921 O O . THR A 1 523 ? -15.721 -5.569 4.163 1.00 93.88 523 THR A O 1
ATOM 3924 N N . GLU A 1 524 ? -16.324 -7.083 2.636 1.00 94.94 524 GLU A N 1
ATOM 3925 C CA . GLU A 1 524 ? -15.068 -6.993 1.868 1.00 94.94 524 GLU A CA 1
ATOM 3926 C C . GLU A 1 524 ? -15.277 -6.048 0.677 1.00 94.94 524 GLU A C 1
ATOM 3928 O O . GLU A 1 524 ? -16.291 -6.144 -0.015 1.00 94.94 524 GLU A O 1
ATOM 3933 N N . ASN A 1 525 ? -14.310 -5.166 0.415 1.00 93.44 525 ASN A N 1
ATOM 3934 C CA . ASN A 1 525 ? -14.226 -4.380 -0.814 1.00 93.44 525 ASN A CA 1
ATOM 3935 C C . ASN A 1 525 ? -12.818 -4.517 -1.430 1.00 93.44 525 ASN A C 1
ATOM 3937 O O . ASN A 1 525 ? -11.863 -4.880 -0.743 1.00 93.44 525 ASN A O 1
ATOM 3941 N N . SER A 1 526 ? -12.693 -4.288 -2.738 1.00 94.69 526 SER A N 1
ATOM 3942 C CA . SER A 1 526 ? -11.462 -4.484 -3.514 1.00 94.69 526 SER A CA 1
ATOM 3943 C C . SER A 1 526 ? -11.061 -3.204 -4.243 1.00 94.69 526 SER A C 1
ATOM 3945 O O . SER A 1 526 ? -11.840 -2.669 -5.028 1.00 94.69 526 SER A O 1
ATOM 3947 N N . PHE A 1 527 ? -9.827 -2.754 -4.021 1.00 93.75 527 PHE A N 1
ATOM 3948 C CA . PHE A 1 527 ? -9.263 -1.530 -4.598 1.00 93.75 527 PHE A CA 1
ATOM 3949 C C . PHE A 1 527 ? -8.088 -1.872 -5.526 1.00 93.75 527 PHE A C 1
ATOM 3951 O O . PHE A 1 527 ? -7.298 -2.758 -5.204 1.00 93.75 527 PHE A O 1
ATOM 3958 N N . ASN A 1 528 ? -7.961 -1.199 -6.673 1.00 94.31 528 ASN A N 1
ATOM 3959 C CA . ASN A 1 528 ? -6.954 -1.505 -7.703 1.00 94.31 528 ASN A CA 1
ATOM 3960 C C . ASN A 1 528 ? -5.810 -0.476 -7.822 1.00 94.31 528 ASN A C 1
ATOM 3962 O O . ASN A 1 528 ? -4.963 -0.596 -8.708 1.00 94.31 528 ASN A O 1
ATOM 3966 N N . ASP A 1 529 ? -5.751 0.486 -6.903 1.00 94.44 529 ASP A N 1
ATOM 3967 C CA . ASP A 1 529 ? -4.625 1.395 -6.679 1.00 94.44 529 ASP A CA 1
ATOM 3968 C C . ASP A 1 529 ? -4.439 1.676 -5.175 1.00 94.44 529 ASP A C 1
ATOM 3970 O O . ASP A 1 529 ? -5.336 1.440 -4.357 1.00 94.44 529 ASP A O 1
ATOM 3974 N N . VAL A 1 530 ? -3.249 2.154 -4.804 1.00 93.94 530 VAL A N 1
ATOM 3975 C CA . VAL A 1 530 ? -2.863 2.437 -3.412 1.00 93.94 530 VAL A CA 1
ATOM 3976 C C . VAL A 1 530 ? -3.626 3.637 -2.832 1.00 93.94 530 VAL A C 1
ATOM 3978 O O . VAL A 1 530 ? -3.937 3.643 -1.640 1.00 93.94 530 VAL A O 1
ATOM 3981 N N . GLY A 1 531 ? -3.986 4.626 -3.653 1.00 91.81 531 GLY A N 1
ATOM 3982 C CA . GLY A 1 531 ? -4.759 5.795 -3.235 1.00 91.81 531 GLY A CA 1
ATOM 3983 C C . GLY A 1 531 ? -6.176 5.432 -2.797 1.00 91.81 531 GLY A C 1
ATOM 3984 O O . GLY A 1 531 ? -6.552 5.713 -1.660 1.00 91.81 531 GLY A O 1
ATOM 3985 N N . ALA A 1 532 ? -6.933 4.737 -3.647 1.00 93.44 532 ALA A N 1
ATOM 3986 C CA . ALA A 1 532 ? -8.287 4.292 -3.320 1.00 93.44 532 ALA A CA 1
ATOM 3987 C C . ALA A 1 532 ? -8.305 3.302 -2.137 1.00 93.44 532 ALA A C 1
ATOM 3989 O O . ALA A 1 532 ? -9.202 3.355 -1.293 1.00 93.44 532 ALA A O 1
ATOM 3990 N N . ALA A 1 533 ? -7.282 2.445 -2.014 1.00 93.75 533 ALA A N 1
ATOM 3991 C CA . ALA A 1 533 ? -7.105 1.584 -0.844 1.00 93.75 533 ALA A CA 1
ATOM 3992 C C . ALA A 1 533 ? -6.930 2.398 0.455 1.00 93.75 533 ALA A C 1
ATOM 3994 O O . ALA A 1 533 ? -7.564 2.094 1.470 1.00 93.75 533 ALA A O 1
ATOM 3995 N N . PHE A 1 534 ? -6.126 3.467 0.428 1.00 95.69 534 PHE A N 1
ATOM 3996 C CA . PHE A 1 534 ? -5.983 4.379 1.563 1.00 95.69 534 PHE A CA 1
ATOM 3997 C C . PHE A 1 534 ? -7.269 5.169 1.870 1.00 95.69 534 PHE A C 1
ATOM 3999 O O . PHE A 1 534 ? -7.601 5.317 3.046 1.00 95.69 534 PHE A O 1
ATOM 4006 N N . GLU A 1 535 ? -8.031 5.619 0.867 1.00 92.25 535 GLU A N 1
ATOM 4007 C CA . GLU A 1 535 ? -9.341 6.272 1.067 1.00 92.25 535 GLU A CA 1
ATOM 4008 C C . GLU A 1 535 ? -10.365 5.331 1.734 1.00 92.25 535 GLU A C 1
ATOM 4010 O O . GLU A 1 535 ? -11.146 5.749 2.598 1.00 92.25 535 GLU A O 1
ATOM 4015 N N . GLY A 1 536 ? -10.325 4.035 1.405 1.00 91.94 536 GLY A N 1
ATOM 4016 C CA . GLY A 1 536 ? -11.096 2.997 2.097 1.00 91.94 536 GLY A CA 1
ATOM 4017 C C . GLY A 1 536 ? -10.704 2.848 3.574 1.00 91.94 536 GLY A C 1
ATOM 4018 O O . GLY A 1 536 ? -11.572 2.790 4.449 1.00 91.94 536 GLY A O 1
ATOM 4019 N N . LEU A 1 537 ? -9.401 2.847 3.877 1.00 94.31 537 LEU A N 1
ATOM 4020 C CA . LEU A 1 537 ? -8.882 2.755 5.250 1.00 94.31 537 LEU A CA 1
ATOM 4021 C C . LEU A 1 537 ? -9.178 4.014 6.083 1.00 94.31 537 LEU A C 1
ATOM 4023 O O . LEU A 1 537 ? -9.560 3.902 7.249 1.00 94.31 537 LEU A O 1
ATOM 4027 N N . ASP A 1 538 ? -9.079 5.202 5.488 1.00 95.12 538 ASP A N 1
ATOM 4028 C CA . ASP A 1 538 ? -9.511 6.466 6.092 1.00 95.12 538 ASP A CA 1
ATOM 4029 C C . ASP A 1 538 ? -11.021 6.459 6.400 1.00 95.12 538 ASP A C 1
ATOM 4031 O O . ASP A 1 538 ? -11.437 6.807 7.508 1.00 95.12 538 ASP A O 1
ATOM 4035 N N . THR A 1 539 ? -11.845 5.968 5.468 1.00 94.06 539 THR A N 1
ATOM 4036 C CA . THR A 1 539 ? -13.296 5.811 5.669 1.00 94.06 539 THR A CA 1
ATOM 4037 C C . THR A 1 539 ? -13.613 4.873 6.839 1.00 94.06 539 THR A C 1
ATOM 4039 O O . THR A 1 539 ? -14.485 5.181 7.658 1.00 94.06 539 THR A O 1
ATOM 4042 N N . ASN A 1 540 ? -12.876 3.768 6.981 1.00 94.19 540 ASN A N 1
ATOM 4043 C CA . ASN A 1 540 ? -12.999 2.876 8.136 1.00 94.19 540 ASN A CA 1
ATOM 4044 C C . ASN A 1 540 ? -12.654 3.587 9.448 1.00 94.19 540 ASN A C 1
ATOM 4046 O O . ASN A 1 540 ? -13.401 3.473 10.419 1.00 94.19 540 ASN A O 1
ATOM 4050 N N . ILE A 1 541 ? -11.548 4.336 9.482 1.00 93.75 541 ILE A N 1
ATOM 4051 C CA . ILE A 1 541 ? -11.102 5.073 10.673 1.00 93.75 541 ILE A CA 1
ATOM 4052 C C . ILE A 1 541 ? -12.129 6.138 11.068 1.00 93.75 541 ILE A C 1
ATOM 4054 O O . ILE A 1 541 ? -12.477 6.218 12.245 1.00 93.75 541 ILE A O 1
ATOM 4058 N N . LYS A 1 542 ? -12.693 6.887 10.108 1.00 93.19 542 LYS A N 1
ATOM 4059 C CA . LYS A 1 542 ? -13.810 7.821 10.345 1.00 93.19 542 LYS A CA 1
ATOM 4060 C C . LYS A 1 542 ? -14.998 7.121 11.004 1.00 93.19 542 LYS A C 1
ATOM 4062 O O . LYS A 1 542 ? -15.475 7.575 12.043 1.00 93.19 542 LYS A O 1
ATOM 4067 N N . ASN A 1 543 ? -15.454 6.009 10.426 1.00 94.00 543 ASN A N 1
ATOM 4068 C CA . ASN A 1 543 ? -16.636 5.293 10.906 1.00 94.00 543 ASN A CA 1
ATOM 4069 C C . ASN A 1 543 ? -16.394 4.642 12.280 1.00 94.00 543 ASN A C 1
ATOM 4071 O O . ASN A 1 543 ? -17.257 4.720 13.148 1.00 94.00 543 ASN A O 1
ATOM 4075 N N . VAL A 1 544 ? -15.209 4.077 12.536 1.00 93.56 544 VAL A N 1
ATOM 4076 C CA . VAL A 1 544 ? -14.838 3.543 13.859 1.00 93.56 544 VAL A CA 1
ATOM 4077 C C . VAL A 1 544 ? -14.713 4.664 14.898 1.00 93.56 544 VAL A C 1
ATOM 4079 O O . VAL A 1 544 ? -15.275 4.542 15.983 1.00 93.56 544 VAL A O 1
ATOM 4082 N N . ASN A 1 545 ? -14.054 5.781 14.572 1.00 92.94 545 ASN A N 1
ATOM 4083 C CA . ASN A 1 545 ? -13.906 6.929 15.473 1.00 92.94 545 ASN A CA 1
ATOM 4084 C C . ASN A 1 545 ? -15.264 7.535 15.877 1.00 92.94 545 ASN A C 1
ATOM 4086 O O . ASN A 1 545 ? -15.466 7.876 17.048 1.00 92.94 545 ASN A O 1
ATOM 4090 N N . GLN A 1 546 ? -16.195 7.607 14.918 1.00 91.56 546 GLN A N 1
ATOM 4091 C CA . GLN A 1 546 ? -17.578 8.030 15.130 1.00 91.56 546 GLN A CA 1
ATOM 4092 C C . GLN A 1 546 ? -18.362 7.018 15.980 1.00 91.56 546 GLN A C 1
ATOM 4094 O O . GLN A 1 546 ? -18.976 7.421 16.962 1.00 91.56 546 GLN A O 1
ATOM 4099 N N . ARG A 1 547 ? -18.281 5.710 15.699 1.00 91.19 547 ARG A N 1
ATOM 4100 C CA . ARG A 1 547 ? -18.955 4.685 16.521 1.00 91.19 547 ARG A CA 1
ATOM 4101 C C . ARG A 1 547 ? -18.426 4.630 17.956 1.00 91.19 547 ARG A C 1
ATOM 4103 O O . ARG A 1 547 ? -19.204 4.409 18.873 1.00 91.19 547 ARG A O 1
ATOM 4110 N N . ILE A 1 548 ? -17.133 4.881 18.185 1.00 91.00 548 ILE A N 1
ATOM 4111 C CA . ILE A 1 548 ? -16.571 5.021 19.544 1.00 91.00 548 ILE A CA 1
ATOM 4112 C C . ILE A 1 548 ? -17.192 6.222 20.264 1.00 91.00 548 ILE A C 1
ATOM 4114 O O . ILE A 1 548 ? -17.515 6.126 21.445 1.00 91.00 548 ILE A O 1
ATOM 4118 N N . LYS A 1 549 ? -17.393 7.342 19.557 1.00 88.69 549 LYS A N 1
ATOM 4119 C CA . LYS A 1 549 ? -18.094 8.507 20.104 1.00 88.69 549 LYS A CA 1
ATOM 4120 C C . LYS A 1 549 ? -19.558 8.177 20.425 1.00 88.69 549 LYS A C 1
ATOM 4122 O O . LYS A 1 549 ? -19.991 8.461 21.531 1.00 88.69 549 LYS A O 1
ATOM 4127 N N . GLU A 1 550 ? -20.285 7.537 19.513 1.00 87.94 550 GLU A N 1
ATOM 4128 C CA . GLU A 1 550 ? -21.690 7.143 19.707 1.00 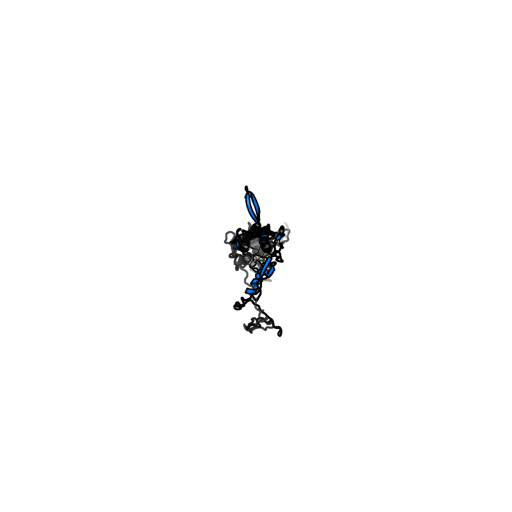87.94 550 GLU A CA 1
ATOM 4129 C C . GLU A 1 550 ? -21.865 6.148 20.864 1.00 87.94 550 GLU A C 1
ATOM 4131 O O . GLU A 1 550 ? -22.770 6.310 21.677 1.00 87.94 550 GLU A O 1
ATOM 4136 N N . VAL A 1 551 ? -20.970 5.162 20.995 1.00 87.00 551 VAL A N 1
ATOM 4137 C CA . VAL A 1 551 ? -20.949 4.234 22.139 1.00 87.00 551 VAL A CA 1
ATOM 4138 C C . VAL A 1 551 ? -20.627 4.975 23.438 1.00 87.00 551 VAL A C 1
ATOM 4140 O O . VAL A 1 551 ? -21.307 4.751 24.433 1.00 87.00 551 VAL A O 1
ATOM 4143 N N . SER A 1 552 ? -19.650 5.888 23.446 1.00 86.88 552 SER A N 1
ATOM 4144 C CA . SER A 1 552 ? -19.331 6.691 24.635 1.00 86.88 552 SER A CA 1
ATOM 4145 C C . SER A 1 552 ? -20.503 7.586 25.052 1.00 86.88 552 SER A C 1
ATOM 4147 O O . SER A 1 552 ? -20.845 7.629 26.229 1.00 86.88 552 SER A O 1
ATOM 4149 N N . GLU A 1 553 ? -21.145 8.275 24.104 1.00 85.12 553 GLU A N 1
ATOM 4150 C CA . GLU A 1 553 ? -22.304 9.138 24.361 1.00 85.12 553 GLU A CA 1
ATOM 4151 C C . GLU A 1 553 ? -23.540 8.329 24.786 1.00 85.12 553 GLU A C 1
ATOM 4153 O O . GLU A 1 553 ? -24.289 8.784 25.648 1.00 85.12 553 GLU A O 1
ATOM 4158 N N . GLY A 1 554 ? -23.759 7.137 24.221 1.00 82.69 554 GLY A N 1
ATOM 4159 C CA . GLY A 1 554 ? -24.861 6.242 24.588 1.00 82.69 554 GLY A CA 1
ATOM 4160 C C . GLY A 1 554 ? -24.686 5.635 25.980 1.00 82.69 554 GLY A C 1
ATOM 4161 O O . GLY A 1 554 ? -25.573 5.751 26.822 1.00 82.69 554 GLY A O 1
ATOM 4162 N N . VAL A 1 555 ? -23.506 5.080 26.277 1.00 83.25 555 VAL A N 1
ATOM 4163 C CA . VAL A 1 555 ? -23.192 4.553 27.616 1.00 83.25 555 VAL A CA 1
ATOM 4164 C C . VAL A 1 555 ? -23.255 5.668 28.671 1.00 83.25 555 VAL A C 1
ATOM 4166 O O . VAL A 1 555 ? -23.711 5.410 29.782 1.00 83.25 555 VAL A O 1
ATOM 4169 N N . ALA A 1 556 ? -22.906 6.912 28.321 1.00 80.81 556 ALA A N 1
ATOM 4170 C CA . ALA A 1 556 ? -23.059 8.074 29.200 1.00 80.81 556 ALA A CA 1
ATOM 4171 C C . ALA A 1 556 ? -24.509 8.567 29.405 1.00 80.81 556 ALA A C 1
ATOM 4173 O O . ALA A 1 556 ? -24.742 9.353 30.321 1.00 80.81 556 ALA A O 1
ATOM 4174 N N . GLN A 1 557 ? -25.472 8.136 28.582 1.00 79.44 557 GLN A N 1
ATOM 4175 C CA . GLN A 1 557 ? -26.896 8.479 28.724 1.00 79.44 557 GLN A CA 1
ATOM 4176 C C . GLN A 1 557 ? -27.697 7.378 29.438 1.00 79.44 557 GLN A C 1
ATOM 4178 O O . GLN A 1 557 ? -28.530 7.698 30.285 1.00 79.44 557 GLN A O 1
ATOM 4183 N N . ASP A 1 558 ? -27.417 6.107 29.136 1.00 81.12 558 ASP A N 1
ATOM 4184 C CA . ASP A 1 558 ? -28.261 4.977 29.558 1.00 81.12 558 ASP A CA 1
ATOM 4185 C C . ASP A 1 558 ? -27.728 4.223 30.801 1.00 81.12 558 ASP A C 1
ATOM 4187 O O . ASP A 1 558 ? -28.420 3.362 31.348 1.00 81.12 558 ASP A O 1
ATOM 4191 N N . SER A 1 559 ? -26.508 4.522 31.270 1.00 87.19 559 SER A N 1
ATOM 4192 C CA . SER A 1 559 ? -25.889 3.831 32.418 1.00 87.19 559 SER A CA 1
ATOM 4193 C C . SER A 1 559 ? -26.094 4.553 33.746 1.00 87.19 559 SER A C 1
ATOM 4195 O O . SER A 1 559 ? -26.073 5.781 33.821 1.00 87.19 559 SER A O 1
ATOM 4197 N N . LEU A 1 560 ? -26.150 3.786 34.840 1.00 89.62 560 LEU A N 1
ATOM 4198 C CA . LEU A 1 560 ? -26.036 4.336 36.191 1.00 89.62 560 LEU A CA 1
ATOM 4199 C C . LEU A 1 560 ? -24.580 4.755 36.465 1.00 89.62 560 LEU A C 1
ATOM 4201 O O . LEU A 1 560 ? -23.774 3.947 36.936 1.00 89.62 560 LEU A O 1
ATOM 4205 N N . LEU A 1 561 ? -24.246 6.005 36.141 1.00 89.62 561 LEU A N 1
ATOM 4206 C CA . LEU A 1 561 ? -22.899 6.553 36.304 1.00 89.62 561 LEU A CA 1
ATOM 4207 C C . LEU A 1 561 ? -22.664 7.236 37.658 1.00 89.62 561 LEU A C 1
ATOM 4209 O O . LEU A 1 561 ? -23.578 7.766 38.298 1.00 89.62 561 LEU A O 1
ATOM 4213 N N . TRP A 1 562 ? -21.398 7.245 38.065 1.00 90.25 562 TRP A N 1
ATOM 4214 C CA . TRP A 1 562 ? -20.826 8.111 39.083 1.00 90.25 562 TRP A CA 1
ATOM 4215 C C . TRP A 1 562 ? -20.900 9.586 38.665 1.00 90.25 562 TRP A C 1
ATOM 4217 O O . TRP A 1 562 ? -20.805 9.937 37.491 1.00 90.25 562 TRP A O 1
ATOM 4227 N N . SER A 1 563 ? -21.059 10.463 39.652 1.00 89.56 563 SER A N 1
ATOM 4228 C CA . SER A 1 563 ? -20.986 11.911 39.497 1.00 89.56 563 SER A CA 1
ATOM 4229 C C . SER A 1 563 ? -20.070 12.487 40.569 1.00 89.56 563 SER A C 1
ATOM 4231 O O . SER A 1 563 ? -20.346 12.347 41.765 1.00 89.56 563 SER A O 1
ATOM 4233 N N . ASP A 1 564 ? -19.018 13.185 40.143 1.00 87.06 564 ASP A N 1
ATOM 4234 C CA . ASP A 1 564 ? -18.074 13.848 41.047 1.00 87.06 564 ASP A CA 1
ATOM 4235 C C . ASP A 1 564 ? -18.724 14.967 41.865 1.00 87.06 564 ASP A C 1
ATOM 4237 O O . ASP A 1 564 ? -18.412 15.114 43.040 1.00 87.06 564 ASP A O 1
ATOM 4241 N N . GLU A 1 565 ? -19.683 15.707 41.299 1.00 90.12 565 GLU A N 1
ATOM 4242 C CA . GLU A 1 565 ? -20.472 16.701 42.047 1.00 90.12 565 GLU A CA 1
ATOM 4243 C C . GLU A 1 565 ? -21.314 16.032 43.148 1.00 90.12 565 GLU A C 1
ATOM 4245 O O . GLU A 1 565 ? -21.469 16.557 44.254 1.00 90.12 565 GLU A O 1
ATOM 4250 N N . ALA A 1 566 ? -21.855 14.844 42.867 1.00 88.31 566 ALA A N 1
ATOM 4251 C CA . ALA A 1 566 ? -22.670 14.110 43.820 1.00 88.31 566 ALA A CA 1
ATOM 4252 C C . ALA A 1 566 ? -21.845 13.279 44.820 1.00 88.31 566 ALA A C 1
ATOM 4254 O O . ALA A 1 566 ? -22.398 12.903 45.859 1.00 88.31 566 ALA A O 1
ATOM 4255 N N . HIS A 1 567 ? -20.582 12.955 44.522 1.00 89.81 567 HIS A N 1
ATOM 4256 C CA . HIS A 1 567 ? -19.801 11.893 45.174 1.00 89.81 567 HIS A CA 1
ATOM 4257 C C . HIS A 1 567 ? -20.633 10.607 45.379 1.00 89.81 567 HIS A C 1
ATOM 4259 O O . HIS A 1 567 ? -20.790 10.106 46.500 1.00 89.81 567 HIS A O 1
ATOM 4265 N N . ALA A 1 568 ? -21.290 10.160 44.304 1.00 91.75 568 ALA A N 1
ATOM 4266 C CA . ALA A 1 568 ? -22.220 9.033 44.292 1.00 91.75 568 ALA A CA 1
ATOM 4267 C C . ALA A 1 568 ? -22.510 8.559 42.860 1.00 91.75 568 ALA A C 1
ATOM 4269 O O . ALA A 1 568 ? -22.450 9.356 41.925 1.00 91.75 568 ALA A O 1
ATOM 4270 N N . PHE A 1 569 ? -22.963 7.312 42.712 1.00 92.12 569 PHE A N 1
ATOM 4271 C CA . PHE A 1 569 ? -23.729 6.888 41.535 1.00 92.12 569 PHE A CA 1
ATOM 4272 C C . PHE A 1 569 ? -25.086 7.609 41.511 1.00 92.12 569 PHE A C 1
ATOM 4274 O O . PHE A 1 569 ? -25.705 7.808 42.561 1.00 92.12 569 PHE A O 1
ATOM 4281 N N . VAL A 1 570 ? -25.564 8.015 40.335 1.00 90.69 570 VAL A N 1
ATOM 4282 C CA . VAL A 1 570 ? -26.742 8.882 40.183 1.00 90.69 570 VAL A CA 1
ATOM 4283 C C . VAL A 1 570 ? -27.856 8.173 39.415 1.00 90.69 570 VAL A C 1
ATOM 4285 O O . VAL A 1 570 ? -27.769 7.961 38.212 1.00 90.69 570 VAL A O 1
ATOM 4288 N N . ALA A 1 571 ? -28.957 7.867 40.106 1.00 91.56 571 ALA A N 1
ATOM 4289 C CA . ALA A 1 571 ? -30.176 7.316 39.512 1.00 91.56 571 ALA A CA 1
ATOM 4290 C C . ALA A 1 571 ? -31.045 8.413 38.873 1.00 91.56 571 ALA A C 1
ATOM 4292 O O . ALA A 1 571 ? -32.182 8.643 39.287 1.00 91.56 571 ALA A O 1
ATOM 4293 N N . ARG A 1 572 ? -30.507 9.122 37.873 1.00 87.06 572 ARG A N 1
ATOM 4294 C CA . ARG A 1 572 ? -31.261 10.085 37.052 1.00 87.06 572 ARG A CA 1
ATOM 4295 C C . ARG A 1 572 ? -31.142 9.719 35.582 1.00 87.06 572 ARG A C 1
ATOM 4297 O O . ARG A 1 572 ? -30.048 9.436 35.115 1.00 87.06 572 ARG A O 1
ATOM 4304 N N . HIS A 1 573 ? -32.260 9.776 34.869 1.00 83.00 573 HIS A N 1
ATOM 4305 C CA . HIS A 1 573 ? -32.336 9.495 33.437 1.00 83.00 573 HIS A CA 1
ATOM 4306 C C . HIS A 1 573 ? -32.738 10.768 32.689 1.00 83.00 573 HIS A C 1
ATOM 4308 O O . HIS A 1 573 ? -33.604 11.519 33.151 1.00 83.00 573 HIS A O 1
ATOM 4314 N N . GLU A 1 574 ? -32.146 11.010 31.519 1.00 76.81 574 GLU A N 1
ATOM 4315 C CA . GLU A 1 574 ? -32.557 12.118 30.656 1.00 76.81 574 GLU A CA 1
ATOM 4316 C C . GLU A 1 574 ? -33.867 11.777 29.934 1.00 76.81 574 GLU A C 1
ATOM 4318 O O . GLU A 1 574 ? -33.937 10.826 29.159 1.00 76.81 574 GLU A O 1
ATOM 4323 N N . LYS A 1 575 ? -34.922 12.564 30.145 1.00 71.31 575 LYS A N 1
ATOM 4324 C CA . LYS A 1 575 ? -36.118 12.552 29.299 1.00 71.31 575 LYS A CA 1
ATOM 4325 C C . LYS A 1 575 ? -36.003 13.669 28.274 1.00 71.31 575 LYS A C 1
ATOM 4327 O O . LYS A 1 575 ? -35.983 14.853 28.615 1.00 71.31 575 LYS A O 1
ATOM 4332 N N . LYS A 1 576 ? -35.934 13.269 27.006 1.00 67.00 576 LYS A N 1
ATOM 4333 C CA . LYS A 1 576 ? -35.894 14.154 25.842 1.00 67.00 576 LYS A CA 1
ATOM 4334 C C . LYS A 1 576 ? -37.307 14.267 25.272 1.00 67.00 576 LYS A C 1
ATOM 4336 O O . LYS A 1 576 ? -37.864 13.271 24.821 1.00 67.00 576 LYS A O 1
ATOM 4341 N N . GLN A 1 577 ? -37.890 15.459 25.321 1.00 63.75 577 GLN A N 1
ATOM 4342 C CA . GLN A 1 577 ? -39.221 15.756 24.781 1.00 63.75 577 GLN A CA 1
ATOM 4343 C C . GLN A 1 577 ? -39.111 16.899 23.770 1.00 63.75 577 GLN A C 1
ATOM 4345 O O . GLN A 1 577 ? -38.298 17.803 23.952 1.00 63.75 577 GLN A O 1
ATOM 4350 N N . GLU A 1 578 ? -39.904 16.877 22.701 1.00 56.28 578 GLU A N 1
ATOM 4351 C CA . GLU A 1 578 ? -39.992 18.014 21.781 1.00 56.28 578 GLU A CA 1
ATOM 4352 C C . GLU A 1 578 ? -41.176 18.907 22.148 1.00 56.28 578 GLU A C 1
ATOM 4354 O O . GLU A 1 578 ? -42.332 18.548 21.932 1.00 56.28 578 GLU A O 1
ATOM 4359 N N . GLU A 1 579 ? -40.883 20.104 22.652 1.00 61.19 579 GLU A N 1
ATOM 4360 C CA . GLU A 1 579 ? -41.872 21.165 22.813 1.00 61.19 579 GLU A CA 1
ATOM 4361 C C . GLU A 1 579 ? -41.676 22.203 21.706 1.00 61.19 579 GLU A C 1
ATOM 4363 O O . GLU A 1 579 ? -40.596 22.770 21.544 1.00 61.19 579 GLU A O 1
ATOM 4368 N N . GLN A 1 580 ? -42.727 22.454 20.918 1.00 59.78 580 GLN A N 1
ATOM 4369 C CA . GLN A 1 580 ? -42.756 23.500 19.880 1.00 59.78 580 GLN A CA 1
ATOM 4370 C C . GLN A 1 580 ? -41.579 23.443 18.873 1.00 59.78 580 GLN A C 1
ATOM 4372 O O . GLN A 1 580 ? -41.126 24.473 18.376 1.00 59.78 580 GLN A O 1
ATOM 4377 N N . GLY A 1 581 ? -41.070 22.242 18.567 1.00 57.78 581 GLY A N 1
ATOM 4378 C CA . GLY A 1 581 ? -39.931 22.050 17.656 1.00 57.78 581 GLY A CA 1
ATOM 4379 C C . GLY A 1 581 ? -38.554 22.319 18.279 1.00 57.78 581 GLY A C 1
ATOM 4380 O O . GLY A 1 581 ? -37.576 22.493 17.554 1.00 57.78 581 GLY A O 1
ATOM 4381 N N . ARG A 1 582 ? -38.452 22.362 19.614 1.00 48.72 582 ARG A N 1
ATOM 4382 C CA . ARG A 1 582 ? -37.182 22.323 20.352 1.00 48.72 582 ARG A CA 1
ATOM 4383 C C . ARG A 1 582 ? -37.132 21.102 21.262 1.00 48.72 582 ARG A C 1
ATOM 4385 O O . ARG A 1 582 ? -38.060 20.847 22.024 1.00 48.72 582 ARG A O 1
ATOM 4392 N N . ALA A 1 583 ? -36.009 20.389 21.226 1.00 59.22 583 ALA A N 1
ATOM 4393 C CA . ALA A 1 583 ? -35.731 19.308 22.161 1.00 59.22 583 ALA A CA 1
ATOM 4394 C C . ALA A 1 583 ? -35.416 19.877 23.556 1.00 59.22 583 ALA A C 1
ATOM 4396 O O . ALA A 1 583 ? -34.335 20.423 23.787 1.00 59.22 583 ALA A O 1
ATOM 4397 N N . VAL A 1 584 ? -36.357 19.724 24.482 1.00 65.44 584 VAL A N 1
ATOM 4398 C CA . VAL A 1 584 ? -36.180 19.967 25.913 1.00 65.44 584 VAL A CA 1
ATOM 4399 C C . VAL A 1 584 ? -35.617 18.691 26.545 1.00 65.44 584 VAL A C 1
ATOM 4401 O O . VAL A 1 584 ? -36.124 17.592 26.313 1.00 65.44 584 VAL A O 1
ATOM 4404 N N . ARG A 1 585 ? -34.549 18.823 27.339 1.00 70.38 585 ARG A N 1
ATOM 4405 C CA . ARG A 1 585 ? -34.004 17.744 28.177 1.00 70.38 585 ARG A CA 1
ATOM 4406 C C . ARG A 1 585 ? -34.386 18.016 29.629 1.00 70.38 585 ARG A C 1
ATOM 4408 O O . ARG A 1 585 ? -34.127 19.104 30.136 1.00 70.38 585 ARG A O 1
ATOM 4415 N N . THR A 1 586 ? -34.971 17.029 30.296 1.00 74.38 586 THR A N 1
ATOM 4416 C CA . THR A 1 586 ? -35.223 17.039 31.746 1.00 74.38 586 THR A CA 1
ATOM 4417 C C . THR A 1 586 ? -34.553 15.824 32.382 1.00 74.38 586 THR A C 1
ATOM 4419 O O . THR A 1 586 ? -34.434 14.784 31.743 1.00 74.38 586 THR A O 1
ATOM 4422 N N . GLN A 1 587 ? -34.079 15.947 33.622 1.00 80.25 587 GLN A N 1
ATOM 4423 C CA . GLN A 1 587 ? -33.422 14.854 34.350 1.00 80.25 587 GLN A CA 1
ATOM 4424 C C . GLN A 1 587 ? -34.182 14.557 35.641 1.00 80.25 587 GLN A C 1
ATOM 4426 O O . GLN A 1 587 ? -34.130 15.341 36.595 1.00 80.25 587 GLN A O 1
ATOM 4431 N N . GLU A 1 588 ? -34.852 13.411 35.686 1.00 84.81 588 GLU A N 1
ATOM 4432 C CA . GLU A 1 588 ? -35.717 13.005 36.797 1.00 84.81 588 GLU A CA 1
ATOM 4433 C C . GLU A 1 588 ? -35.100 11.866 37.616 1.00 84.81 588 GLU A C 1
ATOM 4435 O O . GLU A 1 588 ? -34.423 10.988 37.077 1.00 84.81 588 GLU A O 1
ATOM 4440 N N . ASN A 1 589 ? -35.377 11.861 38.924 1.00 90.06 589 ASN A N 1
ATOM 4441 C CA . ASN A 1 589 ? -35.083 10.732 39.806 1.00 90.06 589 ASN A CA 1
ATOM 4442 C C . ASN A 1 589 ? -35.764 9.468 39.269 1.00 90.06 589 ASN A C 1
ATOM 4444 O O . ASN A 1 589 ? -36.967 9.468 39.007 1.00 90.06 589 ASN A O 1
ATOM 4448 N N . SER A 1 590 ? -35.000 8.391 39.127 1.00 90.06 590 SER A N 1
ATOM 4449 C CA . SER A 1 590 ? -35.444 7.141 38.511 1.00 90.06 590 SER A CA 1
ATOM 4450 C C . SER A 1 590 ? -35.499 6.010 39.534 1.00 90.06 590 SER A C 1
ATOM 4452 O O . SER A 1 590 ? -34.744 5.992 40.509 1.00 90.06 590 SER A O 1
ATOM 4454 N N . LYS A 1 591 ? -36.415 5.059 39.329 1.00 92.06 591 LYS A N 1
ATOM 4455 C CA . LYS A 1 591 ? -36.432 3.807 40.094 1.00 92.06 591 LYS A CA 1
ATOM 4456 C C . LYS A 1 591 ? -35.268 2.926 39.645 1.00 92.06 591 LYS A C 1
ATOM 4458 O O . LYS A 1 591 ? -34.972 2.862 38.456 1.00 92.06 591 LYS A O 1
ATOM 4463 N N . ILE A 1 592 ? -34.677 2.200 40.586 1.00 92.06 592 ILE A N 1
ATOM 4464 C CA . ILE A 1 592 ? -33.890 0.998 40.291 1.00 92.06 592 ILE A CA 1
ATOM 4465 C C . ILE A 1 592 ? -34.818 -0.179 40.590 1.00 92.06 592 ILE A C 1
ATOM 4467 O O . ILE A 1 592 ? -35.464 -0.179 41.635 1.00 92.06 592 ILE A O 1
ATOM 4471 N N . THR A 1 593 ? -34.942 -1.130 39.667 1.00 90.06 593 THR A N 1
ATOM 4472 C CA . THR A 1 593 ? -35.866 -2.269 39.777 1.00 90.06 593 THR A CA 1
ATOM 4473 C C . THR A 1 593 ? -35.239 -3.542 39.206 1.00 90.06 593 THR A C 1
ATOM 4475 O O . THR A 1 593 ? -34.114 -3.500 38.711 1.00 90.06 593 THR A O 1
ATOM 4478 N N . PHE A 1 594 ? -35.935 -4.675 39.318 1.00 91.81 594 PHE A N 1
ATOM 4479 C CA . PHE A 1 594 ? -35.390 -6.032 39.172 1.00 91.81 594 PHE A CA 1
ATOM 4480 C C . PHE A 1 594 ? -34.214 -6.343 40.120 1.00 91.81 594 PHE A C 1
ATOM 4482 O O . PHE A 1 594 ? -33.388 -7.205 39.826 1.00 91.81 594 PHE A O 1
ATOM 4489 N N . LEU A 1 595 ? -34.154 -5.679 41.283 1.00 92.31 595 LEU A N 1
ATOM 4490 C CA . LEU A 1 595 ? -33.262 -6.087 42.366 1.00 92.31 595 LEU A CA 1
ATOM 4491 C C . LEU A 1 595 ? -33.763 -7.376 43.028 1.00 92.31 595 LEU A C 1
ATOM 4493 O O . LEU A 1 595 ? -34.969 -7.589 43.176 1.00 92.31 595 LEU A O 1
ATOM 4497 N N . LEU A 1 596 ? -32.814 -8.203 43.464 1.00 91.50 596 LEU A N 1
ATOM 4498 C CA . LEU A 1 596 ? -33.064 -9.282 44.414 1.00 91.50 596 LEU A CA 1
ATOM 4499 C C . LEU A 1 596 ? -33.215 -8.712 45.831 1.00 91.50 596 LEU A C 1
ATOM 4501 O O . LEU A 1 596 ? -32.681 -7.650 46.146 1.00 91.50 596 LEU A O 1
ATOM 4505 N N . ASP A 1 597 ? -33.912 -9.454 46.687 1.00 91.94 597 ASP A N 1
ATOM 4506 C CA . ASP A 1 597 ? -34.038 -9.162 48.115 1.00 91.94 597 ASP A CA 1
ATOM 4507 C C . ASP A 1 597 ? -32.662 -9.287 48.805 1.00 91.94 597 ASP A C 1
ATOM 4509 O O . ASP A 1 597 ? -32.174 -10.396 49.025 1.00 91.94 597 ASP A O 1
ATOM 4513 N N . GLY A 1 598 ? -32.032 -8.153 49.132 1.00 90.88 598 GLY A N 1
ATOM 4514 C CA . GLY A 1 598 ? -30.689 -8.091 49.723 1.00 90.88 598 GLY A CA 1
ATOM 4515 C C . GLY A 1 598 ? -30.604 -8.666 51.141 1.00 90.88 598 GLY A C 1
ATOM 4516 O O . GLY A 1 598 ? -31.591 -8.688 51.878 1.00 90.88 598 GLY A O 1
ATOM 4517 N N . ASN A 1 599 ? -29.429 -9.122 51.573 1.00 91.25 599 ASN A N 1
ATOM 4518 C CA . ASN A 1 599 ? -29.256 -9.696 52.905 1.00 91.25 599 ASN A CA 1
ATOM 4519 C C . ASN A 1 599 ? -29.484 -8.645 54.012 1.00 91.25 599 ASN A C 1
ATOM 4521 O O . ASN A 1 599 ? -28.770 -7.646 54.099 1.00 91.25 599 ASN A O 1
ATOM 4525 N N . VAL A 1 600 ? -30.440 -8.897 54.911 1.00 87.94 600 VAL A N 1
ATOM 4526 C CA . VAL A 1 600 ? -30.764 -8.015 56.045 1.00 87.94 600 VAL A CA 1
ATOM 4527 C C . VAL A 1 600 ? -30.043 -8.500 57.308 1.00 87.94 600 VAL A C 1
ATOM 4529 O O . VAL A 1 600 ? -30.642 -9.107 58.195 1.00 87.94 600 VAL A O 1
ATOM 4532 N N . SER A 1 601 ? -28.739 -8.227 57.390 1.00 87.31 601 SER A N 1
ATOM 4533 C CA . SER A 1 601 ? -27.906 -8.505 58.569 1.00 87.31 601 SER A CA 1
ATOM 4534 C C . SER A 1 601 ? -27.130 -7.271 59.035 1.00 87.31 601 SER A C 1
ATOM 4536 O O . SER A 1 601 ? -26.922 -6.323 58.276 1.00 87.31 601 SER A O 1
ATOM 4538 N N . GLU A 1 602 ? -26.646 -7.289 60.281 1.00 81.38 602 GLU A N 1
ATOM 4539 C CA . GLU A 1 602 ? -25.682 -6.288 60.750 1.00 81.38 602 GLU A CA 1
ATOM 4540 C C . GLU A 1 602 ? -24.440 -6.285 59.840 1.00 81.38 602 GLU A C 1
ATOM 4542 O O . GLU A 1 602 ? -23.972 -7.341 59.411 1.00 81.38 602 GLU A O 1
ATOM 4547 N N . GLY A 1 603 ? -23.952 -5.092 59.490 1.00 80.00 603 GLY A N 1
ATOM 4548 C CA . GLY A 1 603 ? -22.824 -4.910 58.571 1.00 80.00 603 GLY A CA 1
ATOM 4549 C C . GLY A 1 603 ? -23.112 -5.164 57.084 1.00 80.00 603 GLY A C 1
ATOM 4550 O O . GLY A 1 603 ? -22.201 -4.982 56.281 1.00 80.00 603 GLY A O 1
ATOM 4551 N N . SER A 1 604 ? -24.336 -5.550 56.697 1.00 89.12 604 SER A N 1
ATOM 4552 C CA . SER A 1 604 ? -24.697 -5.722 55.282 1.00 89.12 604 SER A CA 1
ATOM 4553 C C . SER A 1 604 ? -24.634 -4.400 54.506 1.00 89.12 604 SER A C 1
ATOM 4555 O O . SER A 1 604 ? -24.975 -3.336 55.030 1.00 89.12 604 SER A O 1
ATOM 4557 N N . THR A 1 605 ? -24.216 -4.480 53.242 1.00 86.81 605 THR A N 1
ATOM 4558 C CA . THR A 1 605 ? -24.166 -3.355 52.293 1.00 86.81 605 THR A CA 1
ATOM 4559 C C . THR A 1 605 ? -25.185 -3.482 51.158 1.00 86.81 605 THR A C 1
ATOM 4561 O O . THR A 1 605 ? -25.180 -2.660 50.242 1.00 86.81 605 THR A O 1
ATOM 4564 N N . ASP A 1 606 ? -26.040 -4.504 51.199 1.00 90.69 606 ASP A N 1
ATOM 4565 C CA . ASP A 1 606 ? -26.975 -4.818 50.122 1.00 90.69 606 ASP A CA 1
ATOM 4566 C C . ASP A 1 606 ? -28.117 -3.795 50.040 1.00 90.69 606 ASP A C 1
ATOM 4568 O O . ASP A 1 606 ? -28.607 -3.277 51.048 1.00 90.69 606 ASP A O 1
ATOM 4572 N N . ALA A 1 607 ? -28.589 -3.526 48.821 1.00 91.44 607 ALA A N 1
ATOM 4573 C CA . ALA A 1 607 ? -29.811 -2.756 48.619 1.00 91.44 607 ALA A CA 1
ATOM 4574 C C . ALA A 1 607 ? -31.038 -3.613 48.973 1.00 91.44 607 ALA A C 1
ATOM 4576 O O . ALA A 1 607 ? -31.132 -4.765 48.552 1.00 91.44 607 ALA A O 1
ATOM 4577 N N . VAL A 1 608 ? -31.995 -3.039 49.709 1.00 93.38 608 VAL A N 1
ATOM 4578 C CA . VAL A 1 608 ? -33.247 -3.724 50.073 1.00 93.38 608 VAL A CA 1
ATOM 4579 C C . VAL A 1 608 ? -34.412 -3.320 49.170 1.00 93.38 608 VAL A C 1
ATOM 4581 O O . VAL A 1 608 ? -34.497 -2.175 48.710 1.00 93.38 608 VAL A O 1
ATOM 4584 N N . THR A 1 609 ? -35.318 -4.265 48.921 1.00 94.94 609 THR A N 1
ATOM 4585 C CA . THR A 1 609 ? -36.432 -4.107 47.976 1.00 94.94 609 THR A CA 1
ATOM 4586 C C . THR A 1 609 ? -37.725 -3.624 48.632 1.00 94.94 609 THR A C 1
ATOM 4588 O O . THR A 1 609 ? -37.950 -3.742 49.844 1.00 94.94 609 THR A O 1
ATOM 4591 N N . GLY A 1 610 ? -38.638 -3.128 47.797 1.00 90.62 610 GLY A N 1
ATOM 4592 C CA . GLY A 1 610 ? -40.011 -2.825 48.176 1.00 90.62 610 GLY A CA 1
ATOM 4593 C C . GLY A 1 610 ? -40.769 -4.042 48.719 1.00 90.62 610 GLY A C 1
ATOM 4594 O O . GLY A 1 610 ? -41.609 -3.863 49.602 1.00 90.62 610 GLY A O 1
ATOM 4595 N N . ASN A 1 611 ? -40.444 -5.268 48.279 1.00 90.75 611 ASN A N 1
ATOM 4596 C CA . ASN A 1 611 ? -40.965 -6.495 48.886 1.00 90.75 611 ASN A CA 1
ATOM 4597 C C . ASN A 1 611 ? -40.470 -6.681 50.322 1.00 90.75 611 ASN A C 1
ATOM 4599 O O . ASN A 1 611 ? -41.272 -7.003 51.195 1.00 90.75 611 ASN A O 1
ATOM 4603 N N . GLN A 1 612 ? -39.186 -6.462 50.603 1.00 91.62 612 GLN A N 1
ATOM 4604 C CA . GLN A 1 612 ? -38.654 -6.631 51.958 1.00 91.62 612 GLN A CA 1
ATOM 4605 C C . GLN A 1 612 ? -39.255 -5.617 52.931 1.00 91.62 612 GLN A C 1
ATOM 4607 O O . GLN A 1 612 ? -39.671 -5.988 54.030 1.00 91.62 612 GLN A O 1
ATOM 4612 N N . LEU A 1 613 ? -39.386 -4.354 52.510 1.00 90.25 613 LEU A N 1
ATOM 4613 C CA . LEU A 1 613 ? -40.015 -3.317 53.329 1.00 90.25 613 LEU A CA 1
ATOM 4614 C C . LEU A 1 613 ? -41.519 -3.575 53.526 1.00 90.25 613 LEU A C 1
ATOM 4616 O O . LEU A 1 613 ? -42.020 -3.461 54.646 1.00 90.25 613 LEU A O 1
ATOM 4620 N N . TYR A 1 614 ? -42.225 -3.997 52.469 1.00 88.50 614 TYR A N 1
ATOM 4621 C CA . TYR A 1 614 ? -43.620 -4.439 52.552 1.00 88.50 614 TYR A CA 1
ATOM 4622 C C . TYR A 1 614 ? -43.779 -5.640 53.493 1.00 88.50 614 TYR A C 1
ATOM 4624 O O . TYR A 1 614 ? -44.655 -5.636 54.353 1.00 88.50 614 TYR A O 1
ATOM 4632 N N . SER A 1 615 ? -42.918 -6.649 53.368 1.00 86.88 615 SER A N 1
ATOM 4633 C CA . SER A 1 615 ? -42.955 -7.876 54.165 1.00 86.88 615 SER A CA 1
ATOM 4634 C C . SER A 1 615 ? -42.635 -7.609 55.633 1.00 86.88 615 SER A C 1
ATOM 4636 O O . SER A 1 615 ? -43.303 -8.174 56.496 1.00 86.88 615 SER A O 1
ATOM 4638 N N . MET A 1 616 ? -41.701 -6.699 55.936 1.00 86.12 616 MET A N 1
ATOM 4639 C CA . MET A 1 616 ? -41.459 -6.237 57.305 1.00 86.12 616 MET A CA 1
ATOM 4640 C C . MET A 1 616 ? -42.683 -5.506 57.870 1.00 86.12 616 MET A C 1
ATOM 4642 O O . MET A 1 616 ? -43.126 -5.844 58.963 1.00 86.12 616 MET A O 1
ATOM 4646 N N . GLY A 1 617 ? -43.273 -4.558 57.130 1.00 81.00 617 GLY A N 1
ATOM 4647 C CA . GLY A 1 617 ? -44.477 -3.838 57.569 1.00 81.00 617 GLY A CA 1
ATOM 4648 C C . GLY A 1 617 ? -45.693 -4.754 57.767 1.00 81.00 617 GLY A C 1
ATOM 4649 O O . GLY A 1 617 ? -46.405 -4.646 58.764 1.00 81.00 617 GLY A O 1
ATOM 4650 N N . HIS A 1 618 ? -45.893 -5.710 56.859 1.00 80.56 618 HIS A N 1
ATOM 4651 C CA . HIS A 1 618 ? -46.950 -6.718 56.925 1.00 80.56 618 HIS A CA 1
ATOM 4652 C C . HIS A 1 618 ? -46.746 -7.676 58.109 1.00 80.56 618 HIS A C 1
ATOM 4654 O O . HIS A 1 618 ? -47.660 -7.856 58.913 1.00 80.56 618 HIS A O 1
ATOM 4660 N N . ALA A 1 619 ? -45.548 -8.250 58.269 1.00 81.06 619 ALA A N 1
ATOM 4661 C CA . ALA A 1 619 ? -45.229 -9.111 59.409 1.00 81.06 619 ALA A CA 1
ATOM 4662 C C . ALA A 1 619 ? -45.388 -8.360 60.738 1.00 81.06 619 ALA A C 1
ATOM 4664 O O . ALA A 1 619 ? -46.000 -8.880 61.665 1.00 81.06 619 ALA A O 1
ATOM 4665 N N . LEU A 1 620 ? -44.921 -7.111 60.810 1.00 75.12 620 LEU A N 1
ATOM 4666 C CA . LEU A 1 620 ? -45.099 -6.251 61.974 1.00 75.12 620 LEU A CA 1
ATOM 4667 C C . LEU A 1 620 ? -46.585 -6.028 62.295 1.00 75.12 620 LEU A C 1
ATOM 4669 O O . LEU A 1 620 ? -46.978 -6.225 63.440 1.00 75.12 620 LEU A O 1
ATOM 4673 N N . SER A 1 621 ? -47.431 -5.727 61.302 1.00 73.31 621 SER A N 1
ATOM 4674 C CA . SER A 1 621 ? -48.883 -5.605 61.522 1.00 73.31 621 SER A CA 1
ATOM 4675 C C . SER A 1 621 ? -49.509 -6.893 62.087 1.00 73.31 621 SER A C 1
ATOM 4677 O O . SER A 1 621 ? -50.318 -6.829 63.013 1.00 73.31 621 SER A O 1
ATOM 4679 N N . MET A 1 622 ? -49.058 -8.068 61.627 1.00 73.44 622 MET A N 1
ATOM 4680 C CA . MET A 1 622 ? -49.493 -9.366 62.158 1.00 73.44 622 MET A CA 1
ATOM 4681 C C . MET A 1 622 ? -48.993 -9.645 63.583 1.00 73.44 622 MET A C 1
ATOM 4683 O O . MET A 1 622 ? -49.709 -10.278 64.354 1.00 73.44 622 MET A O 1
ATOM 4687 N N . TYR A 1 623 ? -47.795 -9.179 63.953 1.00 67.06 623 TYR A N 1
ATOM 4688 C CA . TYR A 1 623 ? -47.246 -9.354 65.304 1.00 67.06 623 TYR A CA 1
ATOM 4689 C C . TYR A 1 623 ? -47.870 -8.427 66.357 1.00 67.06 623 TYR A C 1
ATOM 4691 O O . TYR A 1 623 ? -47.779 -8.726 67.547 1.00 67.06 623 TYR A O 1
ATOM 4699 N N . LEU A 1 624 ? -48.486 -7.318 65.942 1.00 59.09 624 LEU A N 1
ATOM 4700 C CA . LEU A 1 624 ? -49.077 -6.320 66.843 1.00 59.09 624 LEU A CA 1
ATOM 4701 C C . LEU A 1 624 ? -50.571 -6.554 67.099 1.00 59.09 624 LEU A C 1
ATOM 4703 O O . LEU A 1 624 ? -51.034 -6.346 68.219 1.00 59.09 624 LEU A O 1
ATOM 4707 N N . GLY A 1 625 ? -51.300 -7.019 66.079 1.00 48.72 625 GLY A N 1
ATOM 4708 C CA . GLY A 1 625 ? -52.734 -7.304 66.142 1.00 48.72 625 GLY A CA 1
ATOM 4709 C C . GLY A 1 625 ? -53.623 -6.072 65.929 1.00 48.72 625 GLY A C 1
ATOM 4710 O O . GLY A 1 625 ? -53.527 -5.082 66.652 1.00 48.72 625 GLY A O 1
ATOM 4711 N N . GLY A 1 626 ? -54.522 -6.167 64.945 1.00 48.72 626 GLY A N 1
ATOM 4712 C CA . GLY A 1 626 ? -55.504 -5.141 64.576 1.00 48.72 626 GLY A CA 1
ATOM 4713 C C . GLY A 1 626 ? -56.328 -5.569 63.372 1.00 48.72 626 GLY A C 1
ATOM 4714 O O . GLY A 1 626 ? -55.760 -5.535 62.262 1.00 48.72 626 GLY A O 1
#